Protein 3DDH (pdb70)

B-factor: mean 32.1, std 8.3, range [15.55, 79.0]

CATH classification: 3.40.50.1000 (+1 more: 1.10.150.240)

Foldseek 3Di:
DLPQAAEEAEAPDLFFFDQVVLVVVLLVVVQVLLVVLDHSVVLVVLLVVLLCCCVPLNDALVSSLVSLVSSCVSCVNVDDVVSNVVSNVSSVVSLPATGGFFPNQVQLVVVLVVVRHAYEYEYEYDPVSVVVNCVNSPNVVSHPYYDYGAQALVVVVVVCVVVVHALCRYEEYQDCVRQNVSSVVRNHAYEHAHRPPPPPDDDDDPRYHYDDGSNVVVVVND/DPQAAAEEEAPDLAFFDQVVLVVVLLVVLLVLVVVQDDSVVLVVLLVVLLCCCVPLADALVSSLVSLVSSCVSVVNPDDVVSNVVSNVSSVVSLPATGTDPPNQVQLVVVQVVVRHAYEYEYEYDPVSVVVNCVNSVNVVSHPYYDYGFQALVVVVVVCVVVVHALCNYEEYADCVRQNVRSVVRNHAYEHAHRVPDDDDPRYHYDPHDNVVVVVVD

Structure (mmCIF, N/CA/C/O backbone):
data_3DDH
#
_entry.id   3DDH
#
_cell.length_a   36.119
_cell.length_b   104.222
_cell.length_c   121.212
_cell.angle_alpha   90.000
_cell.angle_beta   90.000
_cell.angle_gamma   90.000
#
_symmetry.space_group_name_H-M   'P 21 21 21'
#
loop_
_entity.id
_entity.type
_entity.pdbx_description
1 polymer 'Putative haloacid dehalogenase-like family hydrolase'
2 non-polymer 'MAGNESIUM ION'
3 non-polymer 'CHLORIDE ION'
4 non-polymer GLYCEROL
5 water water
#
loop_
_atom_site.group_PDB
_atom_site.id
_atom_site.type_symbol
_atom_site.label_atom_id
_atom_site.label_alt_id
_atom_site.label_comp_id
_atom_site.label_asym_id
_atom_site.label_entity_id
_atom_site.label_seq_id
_atom_site.pdbx_PDB_ins_code
_atom_site.Cartn_x
_atom_site.Cartn_y
_atom_site.Cartn_z
_atom_site.occupancy
_atom_site.B_iso_or_equiv
_atom_site.auth_seq_id
_atom_site.auth_comp_id
_atom_site.auth_asym_id
_atom_site.auth_atom_id
_atom_site.pdbx_PDB_model_num
ATOM 1 N N . ALA A 1 3 ? 26.450 -22.128 15.559 1.00 73.94 0 ALA A N 1
ATOM 2 C CA . ALA A 1 3 ? 27.601 -21.408 16.175 1.00 74.14 0 ALA A CA 1
ATOM 3 C C . ALA A 1 3 ? 27.101 -20.363 17.172 1.00 74.05 0 ALA A C 1
ATOM 4 O O . ALA A 1 3 ? 27.442 -20.422 18.361 1.00 74.20 0 ALA A O 1
ATOM 14 N N . LYS A 1 5 ? 23.601 -19.688 16.987 1.00 69.20 2 LYS A N 1
ATOM 15 C CA . LYS A 1 5 ? 22.209 -20.129 17.113 1.00 67.07 2 LYS A CA 1
ATOM 16 C C . LYS A 1 5 ? 21.833 -20.878 18.401 1.00 65.90 2 LYS A C 1
ATOM 17 O O . LYS A 1 5 ? 20.645 -21.052 18.669 1.00 65.90 2 LYS A O 1
ATOM 23 N N . GLU A 1 6 ? 22.811 -21.298 19.205 1.00 63.93 3 GLU A N 1
ATOM 24 C CA . GLU A 1 6 ? 22.498 -21.927 20.502 1.00 62.87 3 GLU A CA 1
ATOM 25 C C . GLU A 1 6 ? 22.671 -21.020 21.728 1.00 59.97 3 GLU A C 1
ATOM 26 O O . GLU A 1 6 ? 22.096 -21.285 22.790 1.00 59.57 3 GLU A O 1
ATOM 32 N N . LEU A 1 7 ? 23.444 -19.946 21.572 1.00 56.96 4 LEU A N 1
ATOM 33 C CA . LEU A 1 7 ? 23.689 -18.989 22.656 1.00 54.33 4 LEU A CA 1
ATOM 34 C C . LEU A 1 7 ? 22.497 -18.056 22.872 1.00 51.35 4 LEU A C 1
ATOM 35 O O . LEU A 1 7 ? 22.135 -17.734 24.009 1.00 51.23 4 LEU A O 1
ATOM 40 N N . ILE A 1 8 ? 21.890 -17.632 21.769 1.00 47.61 5 ILE A N 1
ATOM 41 C CA . ILE A 1 8 ? 20.967 -16.509 21.776 1.00 44.50 5 ILE A CA 1
ATOM 42 C C . ILE A 1 8 ? 19.698 -16.820 22.588 1.00 42.57 5 ILE A C 1
ATOM 43 O O . ILE A 1 8 ? 19.030 -17.829 22.366 1.00 41.55 5 ILE A O 1
ATOM 48 N N . LYS A 1 9 ? 19.404 -15.951 23.555 1.00 39.97 6 LYS A N 1
ATOM 49 C CA . LYS A 1 9 ? 18.155 -15.987 24.311 1.00 37.92 6 LYS A CA 1
ATOM 50 C C . LYS A 1 9 ? 17.198 -14.868 23.911 1.00 35.45 6 LYS A C 1
ATOM 51 O O . LYS A 1 9 ? 15.983 -15.039 23.984 1.00 34.15 6 LYS A O 1
ATOM 57 N N . VAL A 1 10 ? 17.741 -13.713 23.520 1.00 32.33 7 VAL A N 1
ATOM 58 C CA . VAL A 1 10 ? 16.918 -12.575 23.157 1.00 29.73 7 VAL A CA 1
ATOM 59 C C . VAL A 1 10 ? 17.333 -12.053 21.788 1.00 29.43 7 VAL A C 1
ATOM 60 O O . VAL A 1 10 ? 18.543 -11.910 21.507 1.00 28.85 7 VAL A O 1
ATOM 64 N N . ILE A 1 11 ? 16.346 -11.828 20.920 1.00 28.38 8 ILE A N 1
ATOM 65 C CA . ILE A 1 11 ? 16.594 -11.134 19.625 1.00 28.01 8 ILE A CA 1
ATOM 66 C C . ILE A 1 11 ? 15.908 -9.799 19.727 1.00 28.04 8 ILE A C 1
ATOM 67 O O . ILE A 1 11 ? 14.670 -9.728 19.856 1.00 28.40 8 ILE A O 1
ATOM 72 N N . ALA A 1 12 ? 16.719 -8.738 19.757 1.00 26.71 9 ALA A N 1
ATOM 73 C CA . ALA A 1 12 ? 16.203 -7.383 19.770 1.00 26.70 9 ALA A CA 1
ATOM 74 C C . ALA A 1 12 ? 16.234 -6.824 18.356 1.00 26.45 9 ALA A C 1
ATOM 75 O O . ALA A 1 12 ? 17.135 -7.094 17.581 1.00 27.67 9 ALA A O 1
ATOM 77 N N . PHE A 1 13 ? 15.181 -6.108 18.009 1.00 25.93 10 PHE A N 1
ATOM 78 C CA . PHE A 1 13 ? 15.082 -5.436 16.748 1.00 25.41 10 PHE A CA 1
ATOM 79 C C . PHE A 1 13 ? 14.988 -3.940 16.980 1.00 25.83 10 PHE A C 1
ATOM 80 O O . PHE A 1 13 ? 14.130 -3.467 17.731 1.00 24.38 10 PHE A O 1
ATOM 88 N N . ASP A 1 14 ? 15.791 -3.207 16.227 1.00 25.19 11 ASP A N 1
ATOM 89 C CA . ASP A 1 14 ? 15.523 -1.806 15.962 1.00 24.54 11 ASP A CA 1
ATOM 90 C C . ASP A 1 14 ? 14.165 -1.723 15.281 1.00 24.22 11 ASP A C 1
ATOM 91 O O . ASP A 1 14 ? 13.754 -2.640 14.594 1.00 24.70 11 ASP A O 1
ATOM 96 N N . ALA A 1 15 ? 13.456 -0.631 15.434 1.00 24.99 12 ALA A N 1
ATOM 97 C CA . ALA A 1 15 ? 12.157 -0.533 14.776 1.00 25.00 12 ALA A CA 1
ATOM 98 C C . ALA A 1 15 ? 12.230 0.327 13.525 1.00 23.80 12 ALA A C 1
ATOM 99 O O . ALA A 1 15 ? 11.932 -0.117 12.438 1.00 22.91 12 ALA A O 1
ATOM 101 N N . ASP A 1 16 ? 12.564 1.588 13.701 1.00 24.80 13 ASP A N 1
ATOM 102 C CA . ASP A 1 16 ? 12.536 2.544 12.614 1.00 25.51 13 ASP A CA 1
ATOM 103 C C . ASP A 1 16 ? 13.566 2.213 11.529 1.00 24.15 13 ASP A C 1
ATOM 104 O O . ASP A 1 16 ? 14.741 2.203 11.775 1.00 24.14 13 ASP A O 1
ATOM 109 N N . ASP A 1 17 ? 13.075 1.996 10.309 1.00 23.94 14 ASP A N 1
ATOM 110 C CA . ASP A 1 17 ? 13.868 1.655 9.132 1.00 23.26 14 ASP A CA 1
ATOM 111 C C . ASP A 1 17 ? 14.442 0.229 9.210 1.00 22.55 14 ASP A C 1
ATOM 112 O O . ASP A 1 17 ? 15.315 -0.113 8.419 1.00 22.33 14 ASP A O 1
ATOM 117 N N . THR A 1 18 ? 13.890 -0.579 10.113 1.00 22.32 15 THR A N 1
ATOM 118 C CA . THR A 1 18 ? 14.188 -2.007 10.209 1.00 22.62 15 THR A CA 1
ATOM 119 C C . THR A 1 18 ? 12.898 -2.848 10.071 1.00 22.82 15 THR A C 1
ATOM 120 O O . THR A 1 18 ? 12.838 -3.776 9.271 1.00 23.05 15 THR A O 1
ATOM 124 N N . LEU A 1 19 ? 11.887 -2.532 10.869 1.00 22.86 16 LEU A N 1
ATOM 125 C CA . LEU A 1 19 ? 10.609 -3.192 10.807 1.00 22.66 16 LEU A CA 1
ATOM 126 C C . LEU A 1 19 ? 9.691 -2.464 9.812 1.00 23.22 16 LEU A C 1
ATOM 127 O O . LEU A 1 19 ? 8.897 -3.079 9.108 1.00 23.09 16 LEU A O 1
ATOM 132 N N . TRP A 1 20 ? 9.839 -1.156 9.733 1.00 23.63 17 TRP A N 1
ATOM 133 C CA . TRP A 1 20 ? 8.996 -0.318 8.875 1.00 24.77 17 TRP A CA 1
ATOM 134 C C . TRP A 1 20 ? 9.763 0.900 8.428 1.00 25.74 17 TRP A C 1
ATOM 135 O O . TRP A 1 20 ? 10.735 1.274 9.049 1.00 24.78 17 TRP A O 1
ATOM 146 N N . SER A 1 21 ? 9.304 1.499 7.337 1.00 26.56 1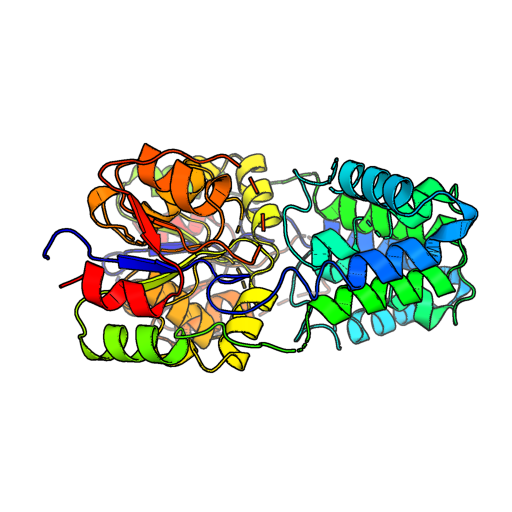8 SER A N 1
ATOM 147 C CA . SER A 1 21 ? 9.889 2.695 6.798 1.00 28.66 18 SER A CA 1
ATOM 148 C C . SER A 1 21 ? 9.583 3.902 7.714 1.00 29.18 18 SER A C 1
ATOM 149 O O . SER A 1 21 ? 8.443 4.098 8.155 1.00 30.87 18 SER A O 1
ATOM 152 N N . ASN A 1 22 ? 10.605 4.639 8.100 1.00 29.65 19 ASN A N 1
ATOM 153 C CA . ASN A 1 22 ? 10.436 5.822 8.939 1.00 30.48 19 ASN A CA 1
ATOM 154 C C . ASN A 1 22 ? 11.050 7.094 8.376 1.00 31.44 19 ASN A C 1
ATOM 155 O O . ASN A 1 22 ? 10.415 8.158 8.334 1.00 30.84 19 ASN A O 1
ATOM 160 N N A GLU A 1 23 ? 12.296 6.987 7.933 0.50 31.63 20 GLU A N 1
ATOM 161 N N B GLU A 1 23 ? 12.294 6.984 7.943 0.50 31.80 20 GLU A N 1
ATOM 162 C CA A GLU A 1 23 ? 13.033 8.158 7.493 0.50 32.62 20 GLU A CA 1
ATOM 163 C CA B GLU A 1 23 ? 13.041 8.138 7.489 0.50 33.01 20 GLU A CA 1
ATOM 164 C C A GLU A 1 23 ? 12.360 8.915 6.346 0.50 33.03 20 GLU A C 1
ATOM 165 C C B GLU A 1 23 ? 12.368 8.907 6.348 0.50 33.20 20 GLU A C 1
ATOM 166 O O A GLU A 1 23 ? 12.354 10.143 6.351 0.50 32.80 20 GLU A O 1
ATOM 167 O O B GLU A 1 23 ? 12.369 10.134 6.360 0.50 33.00 20 GLU A O 1
ATOM 178 N N . PRO A 1 24 ? 11.805 8.202 5.352 1.00 33.63 21 PRO A N 1
ATOM 179 C CA . PRO A 1 24 ? 11.126 8.942 4.277 1.00 33.80 21 PRO A CA 1
ATOM 180 C C . PRO A 1 24 ? 10.024 9.905 4.767 1.00 33.94 21 PRO A C 1
ATOM 181 O O . PRO A 1 24 ? 9.913 11.036 4.271 1.00 33.27 21 PRO A O 1
ATOM 185 N N . PHE A 1 25 ? 9.256 9.501 5.771 1.00 34.39 22 PHE A N 1
ATOM 186 C CA . PHE A 1 25 ? 8.184 10.336 6.244 1.00 34.97 22 PHE A CA 1
ATOM 187 C C . PHE A 1 25 ? 8.752 11.513 7.021 1.00 34.54 22 PHE A C 1
ATOM 188 O O . PHE A 1 25 ? 8.253 12.624 6.904 1.00 32.96 22 PHE A O 1
ATOM 196 N N . PHE A 1 26 ? 9.790 11.265 7.812 1.00 34.11 23 PHE A N 1
ATOM 197 C CA . PHE A 1 26 ? 10.467 12.333 8.540 1.00 34.70 23 PHE A CA 1
ATOM 198 C C . PHE A 1 26 ? 11.075 13.342 7.563 1.00 33.49 23 PHE A C 1
ATOM 199 O O . PHE A 1 26 ? 11.053 14.540 7.801 1.00 31.86 23 PHE A O 1
ATOM 207 N N . GLN A 1 27 ? 11.627 12.837 6.476 1.00 33.72 24 GLN A N 1
ATOM 208 C CA . GLN A 1 27 ? 12.195 13.678 5.437 1.00 34.72 24 GLN A CA 1
ATOM 209 C C . GLN A 1 27 ? 11.171 14.564 4.768 1.00 33.62 24 GLN A C 1
ATOM 210 O O . GLN A 1 27 ? 11.446 15.718 4.513 1.00 33.99 24 GLN A O 1
ATOM 216 N N . GLU A 1 28 ? 10.003 14.014 4.466 1.00 32.81 25 GLU A N 1
ATOM 217 C CA . GLU A 1 28 ? 8.933 14.791 3.840 1.00 32.50 25 GLU A CA 1
ATOM 218 C C . GLU A 1 28 ? 8.336 15.889 4.774 1.00 31.68 25 GLU A C 1
ATOM 219 O O . GLU A 1 28 ? 7.996 16.995 4.317 1.00 29.83 25 GLU A O 1
ATOM 225 N N . VAL A 1 29 ? 8.219 15.582 6.062 1.00 30.61 26 VAL A N 1
ATOM 226 C CA . VAL A 1 29 ? 7.833 16.580 7.063 1.00 30.69 26 VAL A CA 1
ATOM 227 C C . VAL A 1 29 ? 8.876 17.710 7.093 1.00 31.14 26 VAL A C 1
ATOM 228 O O . VAL A 1 29 ? 8.525 18.882 7.104 1.00 30.50 26 VAL A O 1
ATOM 232 N N . GLU A 1 30 ? 10.163 17.367 7.086 1.00 32.00 27 GLU A N 1
ATOM 233 C CA . GLU A 1 30 ? 11.187 18.385 7.099 1.00 32.63 27 GLU A CA 1
ATOM 234 C C . GLU A 1 30 ? 11.190 19.255 5.830 1.00 32.42 27 GLU A C 1
ATOM 235 O O . GLU A 1 30 ? 11.461 20.454 5.898 1.00 32.05 27 GLU A O 1
ATOM 241 N N . LYS A 1 31 ? 10.915 18.646 4.681 1.00 32.44 28 LYS A N 1
ATOM 242 C CA . LYS A 1 31 ? 10.784 19.388 3.429 1.00 31.90 28 LYS A CA 1
ATOM 243 C C . LYS A 1 31 ? 9.632 20.383 3.498 1.00 31.19 28 LYS A C 1
ATOM 244 O O . LYS A 1 31 ? 9.766 21.541 3.049 1.00 31.05 28 LYS A O 1
ATOM 250 N N . GLN A 1 32 ? 8.496 19.937 4.018 1.00 29.78 29 GLN A N 1
ATOM 251 C CA . GLN A 1 32 ? 7.367 20.818 4.164 1.00 29.87 29 GLN A CA 1
ATOM 252 C C . GLN A 1 32 ? 7.695 21.956 5.144 1.00 29.51 29 GLN A C 1
ATOM 253 O O . GLN A 1 32 ? 7.246 23.080 4.946 1.00 28.32 29 GLN A O 1
ATOM 259 N N . TYR A 1 33 ? 8.477 21.649 6.182 1.00 28.82 30 TYR A N 1
ATOM 260 C CA . TYR A 1 33 ? 8.976 22.646 7.137 1.00 28.75 30 TYR A CA 1
ATOM 261 C C . TYR A 1 33 ? 9.819 23.727 6.447 1.00 29.51 30 TYR A C 1
ATOM 262 O O . TYR A 1 33 ? 9.571 24.943 6.626 1.00 28.57 30 TYR A O 1
ATOM 271 N N . THR A 1 34 ? 10.774 23.299 5.625 1.00 29.68 31 THR A N 1
ATOM 272 C CA . THR A 1 34 ? 11.624 24.260 4.925 1.00 30.90 31 THR A CA 1
ATOM 273 C C . THR A 1 34 ? 10.777 25.122 3.986 1.00 31.36 31 THR A C 1
ATOM 274 O O . THR A 1 34 ? 10.968 26.339 3.915 1.00 32.17 31 THR A O 1
ATOM 278 N N . ASP A 1 35 ? 9.813 24.500 3.307 1.00 31.61 32 ASP A N 1
ATOM 279 C CA . ASP A 1 35 ? 8.862 25.238 2.481 1.00 32.02 32 ASP A CA 1
ATOM 280 C C . ASP A 1 35 ? 8.109 26.291 3.278 1.00 31.74 32 ASP A C 1
ATOM 281 O O . ASP A 1 35 ? 7.790 27.333 2.749 1.00 32.11 32 ASP A O 1
ATOM 286 N N . LEU A 1 36 ? 7.799 26.010 4.539 1.00 32.38 33 LEU A N 1
ATOM 287 C CA . LEU A 1 36 ? 7.098 26.998 5.376 1.00 32.12 33 LEU A CA 1
ATOM 288 C C . LEU A 1 36 ? 8.009 28.154 5.775 1.00 31.78 33 LEU A C 1
ATOM 289 O O . LEU A 1 36 ? 7.552 29.290 5.955 1.00 31.57 33 LEU A O 1
ATOM 294 N N . LEU A 1 37 ? 9.293 27.872 5.928 1.00 31.31 34 LEU A N 1
ATOM 295 C CA . LEU A 1 37 ? 10.220 28.883 6.403 1.00 31.56 34 LEU A CA 1
ATOM 296 C C . LEU A 1 37 ? 11.075 29.462 5.275 1.00 31.60 34 LEU A C 1
ATOM 297 O O . LEU A 1 37 ? 12.102 30.106 5.530 1.00 31.37 34 LEU A O 1
ATOM 302 N N . LYS A 1 38 ? 10.626 29.266 4.032 1.00 32.29 35 LYS A N 1
ATOM 303 C CA . LYS A 1 38 ? 11.334 29.774 2.838 1.00 32.35 35 LYS A CA 1
ATOM 304 C C . LYS A 1 38 ? 11.661 31.268 2.894 1.00 32.20 35 LYS A C 1
ATOM 305 O O . LYS A 1 38 ? 12.722 31.677 2.428 1.00 32.83 35 LYS A O 1
ATOM 311 N N . PRO A 1 39 ? 10.763 32.094 3.451 1.00 31.65 36 PRO A N 1
ATOM 312 C CA . PRO A 1 39 ? 11.143 33.505 3.589 1.00 31.69 36 PRO A CA 1
ATOM 313 C C . PRO A 1 39 ? 12.390 33.777 4.438 1.00 31.64 36 PRO A C 1
ATOM 314 O O . PRO A 1 39 ? 13.024 34.805 4.252 1.00 31.21 36 PRO A O 1
ATOM 318 N N . TYR A 1 40 ? 12.750 32.881 5.355 1.00 31.78 37 TYR A N 1
ATOM 319 C CA . TYR A 1 40 ? 13.862 33.151 6.276 1.00 31.83 37 TYR A CA 1
ATOM 320 C C . TYR A 1 40 ? 15.181 32.457 5.899 1.00 31.97 37 TYR A C 1
ATOM 321 O O . TYR A 1 40 ? 16.198 32.673 6.555 1.00 32.59 37 TYR A O 1
ATOM 330 N N . GLY A 1 41 ? 15.185 31.667 4.828 1.00 31.30 38 GLY A N 1
ATOM 331 C CA . GLY A 1 41 ? 16.409 31.013 4.378 1.00 31.26 38 GLY A CA 1
ATOM 332 C C . GLY A 1 41 ? 16.165 29.896 3.388 1.00 30.96 38 GLY A C 1
ATOM 333 O O . GLY A 1 41 ? 15.023 29.509 3.136 1.00 30.84 38 GLY A O 1
ATOM 334 N N . THR A 1 42 ? 17.249 29.389 2.807 1.00 31.29 39 THR A N 1
ATOM 335 C CA . THR A 1 42 ? 17.175 28.287 1.862 1.00 31.22 39 THR A CA 1
ATOM 336 C C . THR A 1 42 ? 16.886 27.024 2.641 1.00 31.59 39 THR A C 1
ATOM 337 O O . THR A 1 42 ? 17.086 26.990 3.853 1.00 31.70 39 THR A O 1
ATOM 341 N N . SER A 1 43 ? 16.403 25.990 1.962 1.00 31.67 40 SER A N 1
ATOM 342 C CA . SER A 1 43 ? 16.127 24.730 2.632 1.00 31.87 40 SER A CA 1
ATOM 343 C C . SER A 1 43 ? 17.383 24.242 3.336 1.00 31.50 40 SER A C 1
ATOM 344 O O . SER A 1 43 ? 17.327 23.793 4.477 1.00 31.06 40 SER A O 1
ATOM 347 N N . LYS A 1 44 ? 18.526 24.374 2.668 1.00 31.25 41 LYS A N 1
ATOM 348 C CA . LYS A 1 44 ? 19.809 24.034 3.271 1.00 31.28 41 LYS A CA 1
ATOM 349 C C . LYS A 1 44 ? 20.032 24.830 4.572 1.00 30.31 41 LYS A C 1
ATOM 350 O O . LYS A 1 44 ? 20.424 24.267 5.599 1.00 29.40 41 LYS A O 1
ATOM 356 N N . GLU A 1 45 ? 19.743 26.125 4.531 1.00 29.52 42 GLU A N 1
ATOM 357 C CA . GLU A 1 45 ? 19.874 26.969 5.712 1.00 29.75 42 GLU A CA 1
ATOM 358 C C . GLU A 1 45 ? 18.860 26.662 6.818 1.00 29.65 42 GLU A C 1
ATOM 359 O O . GLU A 1 45 ? 19.191 26.661 7.999 1.00 29.27 42 GLU A O 1
ATOM 365 N N . ILE A 1 46 ? 17.623 26.395 6.439 1.00 29.89 43 ILE A N 1
ATOM 366 C CA . ILE A 1 46 ? 16.595 26.102 7.433 1.00 29.52 43 ILE A CA 1
ATOM 367 C C . ILE A 1 46 ? 16.962 24.790 8.142 1.00 29.77 43 ILE A C 1
ATOM 368 O O . ILE A 1 46 ? 16.999 24.740 9.370 1.00 29.53 43 ILE A O 1
ATOM 373 N N . SER A 1 47 ? 17.255 23.752 7.358 1.00 30.16 44 SER A N 1
ATOM 374 C CA . SER A 1 47 ? 17.731 22.455 7.857 1.00 30.13 44 SER A CA 1
ATOM 375 C C . SER A 1 47 ? 18.955 22.527 8.790 1.00 30.14 44 SER A C 1
ATOM 376 O O . SER A 1 47 ? 19.005 21.834 9.784 1.00 29.60 44 SER A O 1
ATOM 379 N N . ALA A 1 48 ? 19.938 23.366 8.468 1.00 30.32 45 ALA A N 1
ATOM 380 C CA . ALA A 1 48 ? 21.100 23.552 9.344 1.00 30.20 45 ALA A CA 1
ATOM 381 C C . ALA A 1 48 ? 20.729 24.189 10.690 1.00 30.68 45 ALA A C 1
ATOM 382 O O . ALA A 1 48 ? 21.237 23.785 11.739 1.00 30.77 45 ALA A O 1
ATOM 384 N N . ALA A 1 49 ? 19.869 25.208 10.674 1.00 30.96 46 ALA A N 1
ATOM 385 C CA . ALA A 1 49 ? 19.420 25.833 11.920 1.00 30.87 46 ALA A CA 1
ATOM 386 C C . ALA A 1 49 ? 18.626 24.832 12.789 1.00 30.78 46 ALA A C 1
ATOM 387 O O . ALA A 1 49 ? 18.744 24.826 14.006 1.00 30.94 46 ALA A O 1
ATOM 389 N N . LEU A 1 50 ? 17.801 24.023 12.141 1.00 30.75 47 LEU A N 1
ATOM 390 C CA . LEU A 1 50 ? 17.000 23.012 12.820 1.00 31.14 47 LEU A CA 1
ATOM 391 C C . LEU A 1 50 ? 17.899 21.978 13.475 1.00 32.02 47 LEU A C 1
ATOM 392 O O . LEU A 1 50 ? 17.712 21.643 14.651 1.00 31.50 47 LEU A O 1
ATOM 397 N N . PHE A 1 51 ? 18.886 21.484 12.715 1.00 33.34 48 PHE A N 1
ATOM 398 C CA . PHE A 1 51 ? 19.815 20.497 13.249 1.00 34.15 48 PHE A CA 1
ATOM 399 C C . PHE A 1 51 ? 20.551 21.079 14.441 1.00 33.64 48 PHE A C 1
ATOM 400 O O . PHE A 1 51 ? 20.733 20.402 15.434 1.00 33.13 48 PHE A O 1
ATOM 408 N N . GLN A 1 52 ? 20.966 22.337 14.368 1.00 34.20 49 GLN A N 1
ATOM 409 C CA . GLN A 1 52 ? 21.683 22.943 15.492 1.00 34.41 49 GLN A CA 1
ATOM 410 C C . GLN A 1 52 ? 20.816 23.024 16.763 1.00 33.64 49 GLN A C 1
ATOM 411 O O . GLN A 1 52 ? 21.314 22.846 17.888 1.00 32.29 49 GLN A O 1
ATOM 417 N N . THR A 1 53 ? 19.532 23.315 16.570 1.00 33.09 50 THR A N 1
ATOM 418 C CA . THR A 1 53 ? 18.568 23.375 17.681 1.00 33.08 50 THR A CA 1
ATOM 419 C C . THR A 1 53 ? 18.416 21.986 18.303 1.00 33.50 50 THR A C 1
ATOM 420 O O . THR A 1 53 ? 18.474 21.844 19.521 1.00 33.69 50 THR A O 1
ATOM 424 N N . GLU A 1 54 ? 18.233 20.973 17.460 1.00 34.56 51 GLU A N 1
ATOM 425 C CA . GLU A 1 54 ? 18.069 19.586 17.921 1.00 35.39 51 GLU A CA 1
ATOM 426 C C . GLU A 1 54 ? 19.260 19.173 18.779 1.00 35.62 51 GLU A C 1
ATOM 427 O O . GLU A 1 54 ? 19.099 18.548 19.824 1.00 34.64 51 GLU A O 1
ATOM 441 N N . ASN A 1 56 ? 21.474 21.234 20.339 1.00 36.83 53 ASN A N 1
ATOM 442 C CA . ASN A 1 56 ? 21.525 22.032 21.557 1.00 37.00 53 ASN A CA 1
ATOM 443 C C . ASN A 1 56 ? 20.443 21.590 22.584 1.00 36.33 53 ASN A C 1
ATOM 444 O O . ASN A 1 56 ? 20.565 21.881 23.756 1.00 35.68 53 ASN A O 1
ATOM 449 N N . ASN A 1 57 ? 19.392 20.908 22.130 1.00 36.41 54 ASN A N 1
ATOM 450 C CA . ASN A 1 57 ? 18.277 20.478 22.993 1.00 36.52 54 ASN A CA 1
ATOM 451 C C . ASN A 1 57 ? 18.359 19.000 23.409 1.00 36.48 54 ASN A C 1
ATOM 452 O O . ASN A 1 57 ? 17.433 18.475 24.031 1.00 35.69 54 ASN A O 1
ATOM 457 N N . LEU A 1 58 ? 19.449 18.335 23.028 1.00 36.90 55 LEU A N 1
ATOM 458 C CA . LEU A 1 58 ? 19.552 16.881 23.097 1.00 37.11 55 LEU A CA 1
ATOM 459 C C . LEU A 1 58 ? 19.618 16.391 24.549 1.00 36.72 55 LEU A C 1
ATOM 460 O O . LEU A 1 58 ? 19.015 15.369 24.880 1.00 36.79 55 LEU A O 1
ATOM 465 N N . GLN A 1 59 ? 20.327 17.124 25.403 1.00 36.12 56 GLN A N 1
ATOM 466 C CA . GLN A 1 59 ? 20.456 16.731 26.805 1.00 36.65 56 GLN A CA 1
ATOM 467 C C . GLN A 1 59 ? 19.201 16.941 27.637 1.00 35.15 56 GLN A C 1
ATOM 468 O O . GLN A 1 59 ? 19.081 16.327 28.677 1.00 34.58 56 GLN A O 1
ATOM 474 N N . ILE A 1 60 ? 18.257 17.763 27.182 1.00 34.64 57 ILE A N 1
ATOM 475 C CA . ILE A 1 60 ? 16.971 17.867 27.880 1.00 34.96 57 ILE A CA 1
ATOM 476 C C . ILE A 1 60 ? 15.774 17.352 27.114 1.00 33.76 57 ILE A C 1
ATOM 477 O O . ILE A 1 60 ? 14.833 16.944 27.743 1.00 34.40 57 ILE A O 1
ATOM 482 N N . LEU A 1 61 ? 15.778 17.421 25.782 1.00 32.84 58 LEU A N 1
ATOM 483 C CA . LEU A 1 61 ? 14.646 16.960 24.970 1.00 33.33 58 LEU A CA 1
ATOM 484 C C . LEU A 1 61 ? 14.885 15.562 24.400 1.00 32.63 58 LEU A C 1
ATOM 485 O O . LEU A 1 61 ? 13.929 14.836 24.142 1.00 33.17 58 LEU A O 1
ATOM 490 N N . GLY A 1 62 ? 16.149 15.217 24.175 1.00 32.45 59 GLY A N 1
ATOM 491 C CA . GLY A 1 62 ? 16.516 13.922 23.620 1.00 33.32 59 GLY A CA 1
ATOM 492 C C . GLY A 1 62 ? 16.011 13.683 22.197 1.00 33.84 59 GLY A C 1
ATOM 493 O O . GLY A 1 62 ? 16.014 14.600 21.363 1.00 33.16 59 GLY A O 1
ATOM 494 N N . TYR A 1 63 ? 15.565 12.455 21.941 1.00 33.44 60 TYR A N 1
ATOM 495 C CA . TYR A 1 63 ? 15.170 12.012 20.603 1.00 33.79 60 TYR A CA 1
ATOM 496 C C . TYR A 1 63 ? 13.679 11.803 20.472 1.00 33.32 60 TYR A C 1
ATOM 497 O O . TYR A 1 63 ? 12.982 11.635 21.470 1.00 34.72 60 TYR A O 1
ATOM 506 N N . GLY A 1 64 ? 13.180 11.840 19.240 1.00 32.41 61 GLY A N 1
ATOM 507 C CA . GLY A 1 64 ? 11.786 11.511 18.946 1.00 32.08 61 GLY A CA 1
ATOM 508 C C . GLY A 1 64 ? 10.939 12.655 18.410 1.00 32.03 61 GLY A C 1
ATOM 509 O O . GLY A 1 64 ? 11.414 13.805 18.285 1.00 31.47 61 GLY A O 1
ATOM 510 N N . ALA A 1 65 ? 9.678 12.329 18.106 1.00 31.18 62 ALA A N 1
ATOM 511 C CA . ALA A 1 65 ? 8.769 13.249 17.422 1.00 31.33 62 ALA A CA 1
ATOM 512 C C . ALA A 1 65 ? 8.365 14.455 18.275 1.00 31.02 62 ALA A C 1
ATOM 513 O O . ALA A 1 65 ? 8.183 15.548 17.713 1.00 31.31 62 ALA A O 1
ATOM 515 N N . LYS A 1 66 ? 8.256 14.298 19.602 1.00 30.37 63 LYS A N 1
ATOM 516 C CA . LYS A 1 66 ? 7.911 15.453 20.476 1.00 30.69 63 LYS A CA 1
ATOM 517 C C . LYS A 1 66 ? 9.059 16.457 20.542 1.00 29.82 63 LYS A C 1
ATOM 518 O O . LYS A 1 66 ? 8.856 17.666 20.340 1.00 29.12 63 LYS A O 1
ATOM 524 N N . ALA A 1 67 ? 10.276 15.930 20.676 1.00 29.38 64 ALA A N 1
ATOM 525 C CA . ALA A 1 67 ? 11.484 16.735 20.700 1.00 28.46 64 ALA A CA 1
ATOM 526 C C . ALA A 1 67 ? 11.569 17.514 19.393 1.00 28.50 64 ALA A C 1
ATOM 527 O O . ALA A 1 67 ? 11.745 18.730 19.401 1.00 28.27 64 ALA A O 1
ATOM 529 N N . PHE A 1 68 ? 11.419 16.810 18.274 1.00 28.66 65 PHE A N 1
ATOM 530 C CA . PHE A 1 68 ? 11.495 17.403 16.935 1.00 29.27 65 PHE A CA 1
ATOM 531 C C . PHE A 1 68 ? 10.503 18.557 16.737 1.00 28.99 65 PHE A C 1
ATOM 532 O O . PHE A 1 68 ? 10.872 19.614 16.235 1.00 29.29 65 PHE A O 1
ATOM 540 N N . THR A 1 69 ? 9.250 18.332 17.135 1.00 28.81 66 THR A N 1
ATOM 541 C CA . THR A 1 69 ? 8.222 19.357 17.110 1.00 28.30 66 THR A CA 1
ATOM 542 C C . THR A 1 69 ? 8.644 20.603 17.859 1.00 27.51 66 THR A C 1
ATOM 543 O O . THR A 1 69 ? 8.610 21.699 17.329 1.00 27.35 66 THR A O 1
ATOM 547 N N . ILE A 1 70 ? 9.100 20.415 19.082 1.00 26.78 67 ILE A N 1
ATOM 548 C CA . ILE A 1 70 ? 9.533 21.518 19.901 1.00 26.72 67 ILE A CA 1
ATOM 549 C C . ILE A 1 70 ? 10.729 22.261 19.271 1.00 26.68 67 ILE A C 1
ATOM 550 O O . ILE A 1 70 ? 10.795 23.496 19.282 1.00 25.50 67 ILE A O 1
ATOM 555 N N . SER A 1 71 ? 11.657 21.516 18.681 1.00 27.44 68 SER A N 1
ATOM 556 C CA . SER A 1 71 ? 12.793 22.139 18.006 1.00 27.24 68 SER A CA 1
ATOM 557 C C . SER A 1 71 ? 12.398 22.869 16.693 1.00 27.18 68 SER A C 1
ATOM 558 O O . SER A 1 71 ? 12.946 23.931 16.362 1.00 25.87 68 SER A O 1
ATOM 569 N N . VAL A 1 73 ? 9.507 24.315 16.286 1.00 26.50 70 VAL A N 1
ATOM 570 C CA . VAL A 1 73 ? 8.911 25.552 16.773 1.00 26.41 70 VAL A CA 1
ATOM 571 C C . VAL A 1 73 ? 9.990 26.558 17.202 1.00 27.05 70 VAL A C 1
ATOM 572 O O . VAL A 1 73 ? 10.009 27.723 16.754 1.00 26.02 70 VAL A O 1
ATOM 576 N N . GLU A 1 74 ? 10.912 26.110 18.032 1.00 27.78 71 GLU A N 1
ATOM 577 C CA . GLU A 1 74 ? 11.966 26.999 18.518 1.00 28.30 71 GLU A CA 1
ATOM 578 C C . GLU A 1 74 ? 12.839 27.577 17.382 1.00 27.09 71 GLU A C 1
ATOM 579 O O . GLU A 1 74 ? 13.195 28.769 17.403 1.00 26.75 71 GLU A O 1
ATOM 585 N N . THR A 1 75 ? 13.154 26.762 16.382 1.00 25.62 72 THR A N 1
ATOM 586 C CA . THR A 1 75 ? 13.968 27.214 15.276 1.00 25.09 72 THR A CA 1
ATOM 587 C C . THR A 1 75 ? 13.222 28.247 14.413 1.00 24.89 72 THR A C 1
ATOM 588 O O . THR A 1 75 ? 13.824 29.187 13.946 1.00 24.08 72 THR A O 1
ATOM 592 N N . ALA A 1 76 ? 11.920 28.032 14.202 1.00 25.51 73 ALA A N 1
ATOM 593 C CA . ALA A 1 76 ? 11.055 28.961 13.468 1.00 25.95 73 ALA A CA 1
ATOM 594 C C . ALA A 1 76 ? 11.028 30.327 14.146 1.00 26.86 73 ALA A C 1
ATOM 595 O O . ALA A 1 76 ? 11.158 31.364 13.475 1.00 27.11 73 ALA A O 1
ATOM 597 N N . LEU A 1 77 ? 10.868 30.319 15.464 1.00 27.48 74 LEU A N 1
ATOM 598 C CA . LEU A 1 77 ? 10.878 31.544 16.256 1.00 28.60 74 LEU A CA 1
ATOM 599 C C . LEU A 1 77 ? 12.224 32.241 16.189 1.00 29.98 74 LEU A C 1
ATOM 600 O O . LEU A 1 77 ? 12.278 33.458 15.942 1.00 29.61 74 LEU A O 1
ATOM 605 N N . GLN A 1 78 ? 13.308 31.483 16.382 1.00 31.53 75 GLN A N 1
ATOM 606 C CA . GLN A 1 78 ? 14.647 32.088 16.376 1.00 32.40 75 GLN A CA 1
ATOM 607 C C . GLN A 1 78 ? 15.016 32.646 14.994 1.00 32.57 75 GLN A C 1
ATOM 608 O O . GLN A 1 78 ? 15.417 33.795 14.886 1.00 33.19 75 GLN A O 1
ATOM 614 N N . ILE A 1 79 ? 14.874 31.841 13.950 1.00 32.68 76 ILE A N 1
ATOM 615 C CA . ILE A 1 79 ? 15.338 32.244 12.619 1.00 33.22 76 ILE A CA 1
ATOM 616 C C . ILE A 1 79 ? 14.481 33.360 12.004 1.00 33.26 76 ILE A C 1
ATOM 617 O O . ILE A 1 79 ? 14.926 34.039 11.084 1.00 33.66 76 ILE A O 1
ATOM 622 N N . SER A 1 80 ? 13.274 33.571 12.531 1.00 32.94 77 SER A N 1
ATOM 623 C CA . SER A 1 80 ? 12.395 34.625 12.037 1.00 32.69 77 SER A CA 1
ATOM 624 C C . SER A 1 80 ? 12.565 35.876 12.883 1.00 33.33 77 SER A C 1
ATOM 625 O O . SER A 1 80 ? 11.861 36.870 12.675 1.00 32.85 77 SER A O 1
ATOM 628 N N . ASN A 1 81 ? 13.492 35.807 13.841 1.00 33.48 78 ASN A N 1
ATOM 629 C CA . ASN A 1 81 ? 13.664 36.824 14.858 1.00 33.66 78 ASN A CA 1
ATOM 630 C C . ASN A 1 81 ? 12.338 37.228 15.492 1.00 33.45 78 ASN A C 1
ATOM 631 O O . ASN A 1 81 ? 12.124 38.400 15.814 1.00 33.49 78 ASN A O 1
ATOM 636 N N . GLY A 1 82 ? 11.453 36.256 15.699 1.00 32.92 79 GLY A N 1
ATOM 637 C CA . GLY A 1 82 ? 10.143 36.528 16.284 1.00 32.49 79 GLY A CA 1
ATOM 638 C C . GLY A 1 82 ? 9.111 37.086 15.319 1.00 32.27 79 GLY A C 1
ATOM 639 O O . GLY A 1 82 ? 7.994 37.366 15.720 1.00 32.50 79 GLY A O 1
ATOM 640 N N . LYS A 1 83 ? 9.476 37.238 14.046 1.00 32.56 80 LYS A N 1
ATOM 641 C CA . LYS A 1 83 ? 8.588 37.834 13.043 1.00 32.14 80 LYS A CA 1
ATOM 642 C C . LYS A 1 83 ? 7.465 36.904 12.623 1.00 31.70 80 LYS A C 1
ATOM 643 O O . LYS A 1 83 ? 6.414 37.371 12.190 1.00 32.29 80 LYS A O 1
ATOM 645 N N . ILE A 1 84 ? 7.666 35.597 12.766 1.00 30.17 81 ILE A N 1
ATOM 646 C CA . ILE A 1 84 ? 6.748 34.623 12.179 1.00 29.10 81 ILE A CA 1
ATOM 647 C C . ILE A 1 84 ? 5.335 34.697 12.763 1.00 28.41 81 ILE A C 1
ATOM 648 O O . ILE A 1 84 ? 5.153 34.985 13.958 1.00 27.98 81 ILE A O 1
ATOM 653 N N . ALA A 1 85 ? 4.348 34.457 11.892 1.00 26.98 82 ALA A N 1
ATOM 654 C CA . ALA A 1 85 ? 2.939 34.494 12.269 1.00 26.25 82 ALA A CA 1
ATOM 655 C C . ALA A 1 85 ? 2.553 33.214 13.001 1.00 25.40 82 ALA A C 1
ATOM 656 O O . ALA A 1 85 ? 3.171 32.167 12.809 1.00 23.86 82 ALA A O 1
ATOM 658 N N . ALA A 1 86 ? 1.550 33.331 13.868 1.00 25.17 83 ALA A N 1
ATOM 659 C CA . ALA A 1 86 ? 1.055 32.200 14.648 1.00 25.26 83 ALA A CA 1
ATOM 660 C C . ALA A 1 86 ? 0.464 31.121 13.762 1.00 25.21 83 ALA A C 1
ATOM 661 O O . ALA A 1 86 ? 0.647 29.948 14.046 1.00 25.11 83 ALA A O 1
ATOM 663 N N . ASP A 1 87 ? -0.251 31.519 12.709 1.00 25.39 84 ASP A N 1
ATOM 664 C CA . ASP A 1 87 ? -0.792 30.597 11.706 1.00 26.63 84 ASP A CA 1
ATOM 665 C C . ASP A 1 87 ? 0.308 29.603 11.238 1.00 26.26 84 ASP A C 1
ATOM 666 O O . ASP A 1 87 ? 0.031 28.413 11.028 1.00 25.69 84 ASP A O 1
ATOM 671 N N . ILE A 1 88 ? 1.547 30.081 11.089 1.00 25.96 85 ILE A N 1
ATOM 672 C CA . ILE A 1 88 ? 2.636 29.234 10.582 1.00 25.95 85 ILE A CA 1
ATOM 673 C C . ILE A 1 88 ? 3.103 28.286 11.681 1.00 25.83 85 ILE A C 1
ATOM 674 O O . ILE A 1 88 ? 3.303 27.102 11.456 1.00 25.25 85 ILE A O 1
ATOM 679 N N . ILE A 1 89 ? 3.258 28.809 12.886 1.00 26.03 86 ILE A N 1
ATOM 680 C CA . ILE A 1 89 ? 3.544 27.941 14.043 1.00 25.72 86 ILE A CA 1
ATOM 681 C C . ILE A 1 89 ? 2.491 26.853 14.152 1.00 25.43 86 ILE A C 1
ATOM 682 O O . ILE A 1 89 ? 2.829 25.708 14.396 1.00 24.55 86 ILE A O 1
ATOM 687 N N . ARG A 1 90 ? 1.211 27.186 13.988 1.00 25.60 87 ARG A N 1
ATOM 688 C CA . ARG A 1 90 ? 0.173 26.138 14.020 1.00 26.35 87 ARG A CA 1
ATOM 689 C C . ARG A 1 90 ? 0.440 25.042 12.960 1.00 26.33 87 ARG A C 1
ATOM 690 O O . ARG A 1 90 ? 0.340 23.842 13.253 1.00 25.32 87 ARG A O 1
ATOM 698 N N . GLN A 1 91 ? 0.771 25.463 11.733 1.00 26.54 88 GLN A N 1
ATOM 699 C CA . GLN A 1 91 ? 1.134 24.507 10.665 1.00 26.65 88 GLN A CA 1
ATOM 700 C C . GLN A 1 91 ? 2.327 23.637 11.068 1.00 26.42 88 GLN A C 1
ATOM 701 O O . GLN A 1 91 ? 2.302 22.429 10.842 1.00 25.51 88 GLN A O 1
ATOM 707 N N . ILE A 1 92 ? 3.329 24.248 11.705 1.00 26.35 89 ILE A N 1
ATOM 708 C CA . ILE A 1 92 ? 4.493 23.506 12.190 1.00 26.88 89 ILE A CA 1
ATOM 709 C C . ILE A 1 92 ? 4.133 22.469 13.257 1.00 26.85 89 ILE A C 1
ATOM 710 O O . ILE A 1 92 ? 4.620 21.335 13.232 1.00 26.63 89 ILE A O 1
ATOM 715 N N . VAL A 1 93 ? 3.285 22.849 14.211 1.00 27.03 90 VAL A N 1
ATOM 716 C CA . VAL A 1 93 ? 2.861 21.907 15.240 1.00 27.16 90 VAL A CA 1
ATOM 717 C C . VAL A 1 93 ? 2.118 20.722 14.599 1.00 27.62 90 VAL A C 1
ATOM 718 O O . VAL A 1 93 ? 2.339 19.585 14.974 1.00 27.49 90 VAL A O 1
ATOM 722 N N . ASP A 1 94 ? 1.256 20.997 13.625 1.00 28.83 91 ASP A N 1
ATOM 723 C CA . ASP A 1 94 ? 0.492 19.941 12.960 1.00 30.89 91 ASP A CA 1
ATOM 724 C C . ASP A 1 94 ? 1.429 18.989 12.191 1.00 30.74 91 ASP A C 1
ATOM 725 O O . ASP A 1 94 ? 1.196 17.778 12.160 1.00 30.41 91 ASP A O 1
ATOM 730 N N . LEU A 1 95 ? 2.482 19.542 11.587 1.00 31.43 92 LEU A N 1
ATOM 731 C CA . LEU A 1 95 ? 3.520 18.732 10.953 1.00 31.77 92 LEU A CA 1
ATOM 732 C C . LEU A 1 95 ? 4.154 17.778 11.940 1.00 31.43 92 LEU A C 1
ATOM 733 O O . LEU A 1 95 ? 4.259 16.592 11.667 1.00 31.55 92 LEU A O 1
ATOM 738 N N . GLY A 1 96 ? 4.596 18.290 13.080 1.00 31.69 93 GLY A N 1
ATOM 739 C CA . GLY A 1 96 ? 5.167 17.434 14.113 1.00 31.54 93 GLY A CA 1
ATOM 740 C C . GLY A 1 96 ? 4.191 16.361 14.585 1.00 31.84 93 GLY A C 1
ATOM 741 O O . GLY A 1 96 ? 4.536 15.175 14.725 1.00 32.46 93 GLY A O 1
ATOM 742 N N . LYS A 1 97 ? 2.955 16.752 14.811 1.00 31.34 94 LYS A N 1
ATOM 743 C CA . LYS A 1 97 ? 1.965 15.774 15.203 1.00 32.19 94 LYS A CA 1
ATOM 744 C C . LYS A 1 97 ? 1.670 14.732 14.128 1.00 31.84 94 LYS A C 1
ATOM 745 O O . LYS A 1 97 ? 1.227 13.617 14.468 1.00 31.43 94 LYS A O 1
ATOM 751 N N . SER A 1 98 ? 1.892 15.084 12.851 1.00 31.02 95 SER A N 1
ATOM 752 C CA . SER A 1 98 ? 1.670 14.129 11.756 1.00 30.96 95 SER A CA 1
ATOM 753 C C . SER A 1 98 ? 2.644 12.959 11.852 1.00 30.67 95 SER A C 1
ATOM 754 O O . SER A 1 98 ? 2.322 11.849 11.436 1.00 31.54 95 SER A O 1
ATOM 757 N N . LEU A 1 99 ? 3.816 13.201 12.400 1.00 29.86 96 LEU A N 1
ATOM 758 C CA . LEU A 1 99 ? 4.765 12.123 12.660 1.00 30.71 96 LEU A CA 1
ATOM 759 C C . LEU A 1 99 ? 4.206 11.064 13.602 1.00 31.13 96 LEU A C 1
ATOM 760 O O . LEU A 1 99 ? 4.504 9.889 13.450 1.00 32.72 96 LEU A O 1
ATOM 765 N N . LEU A 1 100 ? 3.358 11.475 14.541 1.00 31.77 97 LEU A N 1
ATOM 766 C CA . LEU A 1 100 ? 2.737 10.562 15.510 1.00 31.67 97 LEU A CA 1
ATOM 767 C C . LEU A 1 100 ? 1.544 9.767 14.957 1.00 32.50 97 LEU A C 1
ATOM 768 O O . LEU A 1 100 ? 1.000 8.877 15.632 1.00 32.67 97 LEU A O 1
ATOM 773 N N . LYS A 1 101 ? 1.116 10.088 13.743 1.00 32.71 98 LYS A N 1
ATOM 774 C CA . LYS A 1 101 ? 0.048 9.355 13.088 1.00 33.77 98 LYS A CA 1
ATOM 775 C C . LYS A 1 101 ? 0.513 8.733 11.769 1.00 33.74 98 LYS A C 1
ATOM 776 O O . LYS A 1 101 ? -0.319 8.343 10.945 1.00 33.52 98 LYS A O 1
ATOM 790 N N . PRO A 1 103 ? 1.545 6.530 8.744 1.00 34.22 100 PRO A N 1
ATOM 791 C CA . PRO A 1 103 ? 1.225 5.137 8.404 1.00 33.48 100 PRO A CA 1
ATOM 792 C C . PRO A 1 103 ? 2.442 4.238 8.588 1.00 32.74 100 PRO A C 1
ATOM 793 O O . PRO A 1 103 ? 3.547 4.666 8.312 1.00 31.38 100 PRO A O 1
ATOM 797 N N . ILE A 1 104 ? 2.222 3.011 9.043 1.00 31.75 101 ILE A N 1
ATOM 798 C CA . ILE A 1 104 ? 3.321 2.047 9.247 1.00 30.78 101 ILE A CA 1
ATOM 799 C C . ILE A 1 104 ? 3.335 1.129 8.032 1.00 30.78 101 ILE A C 1
ATOM 800 O O . ILE A 1 104 ? 2.357 0.443 7.736 1.00 30.92 101 ILE A O 1
ATOM 805 N N . GLU A 1 105 ? 4.416 1.186 7.284 1.00 29.36 102 GLU A N 1
ATOM 806 C CA . GLU A 1 105 ? 4.552 0.368 6.102 1.00 29.51 102 GLU A CA 1
ATOM 807 C C . GLU A 1 105 ? 5.714 -0.587 6.349 1.00 27.04 102 GLU A C 1
ATOM 808 O O . GLU A 1 105 ? 6.870 -0.178 6.400 1.00 25.82 102 GLU A O 1
ATOM 814 N N . LEU A 1 106 ? 5.380 -1.866 6.511 1.00 25.26 103 LEU A N 1
ATOM 815 C CA . LEU A 1 106 ? 6.358 -2.859 6.862 1.00 24.93 103 LEU A CA 1
ATOM 816 C C . LEU A 1 106 ? 7.384 -3.047 5.727 1.00 23.56 103 LEU A C 1
ATOM 817 O O . LEU A 1 106 ? 7.099 -2.862 4.549 1.00 22.84 103 LEU A O 1
ATOM 822 N N . LEU A 1 107 ? 8.594 -3.373 6.120 1.00 22.65 104 LEU A N 1
ATOM 823 C CA . LEU A 1 107 ? 9.676 -3.607 5.191 1.00 21.77 104 LEU A CA 1
ATOM 824 C C . LEU A 1 107 ? 9.630 -5.071 4.738 1.00 21.78 104 LEU A C 1
ATOM 825 O O . LEU A 1 107 ? 8.977 -5.891 5.374 1.00 21.62 104 LEU A O 1
ATOM 830 N N . PRO A 1 108 ? 10.315 -5.400 3.632 1.00 21.70 105 PRO A N 1
ATOM 831 C CA . PRO A 1 108 ? 10.293 -6.773 3.106 1.00 22.54 105 PRO A CA 1
ATOM 832 C C . PRO A 1 108 ? 10.683 -7.872 4.088 1.00 22.76 105 PRO A C 1
ATOM 833 O O . PRO A 1 108 ? 11.669 -7.740 4.796 1.00 23.19 105 PRO A O 1
ATOM 837 N N . GLY A 1 109 ? 9.880 -8.941 4.124 1.00 23.14 106 GLY A N 1
ATOM 838 C CA . GLY A 1 109 ? 10.182 -10.115 4.942 1.00 23.56 106 GLY A CA 1
ATOM 839 C C . GLY A 1 109 ? 9.958 -9.940 6.451 1.00 23.87 106 GLY A C 1
ATOM 840 O O . GLY A 1 109 ? 10.185 -10.861 7.212 1.00 23.12 106 GLY A O 1
ATOM 841 N N . VAL A 1 110 ? 9.468 -8.778 6.888 1.00 24.47 107 VAL A N 1
ATOM 842 C CA . VAL A 1 110 ? 9.401 -8.504 8.327 1.00 23.84 107 VAL A CA 1
ATOM 843 C C . VAL A 1 110 ? 8.347 -9.351 8.995 1.00 24.80 107 VAL A C 1
ATOM 844 O O . VAL A 1 110 ? 8.635 -9.990 9.990 1.00 24.01 107 VAL A O 1
ATOM 848 N N . LYS A 1 111 ? 7.118 -9.322 8.485 1.00 27.08 108 LYS A N 1
ATOM 849 C CA . LYS A 1 111 ? 6.037 -10.061 9.121 1.00 28.15 108 LYS A CA 1
ATOM 850 C C . LYS A 1 111 ? 6.402 -11.552 9.170 1.00 28.70 108 LYS A C 1
ATOM 851 O O . LYS A 1 111 ? 6.251 -12.184 10.199 1.00 27.91 108 LYS A O 1
ATOM 857 N N . GLU A 1 112 ? 6.904 -12.107 8.072 1.00 29.79 109 GLU A N 1
ATOM 858 C CA . GLU A 1 112 ? 7.177 -13.555 8.021 1.00 31.02 109 GLU A CA 1
ATOM 859 C C . GLU A 1 112 ? 8.329 -13.965 8.926 1.00 30.25 109 GLU A C 1
ATOM 860 O O . GLU A 1 112 ? 8.315 -15.049 9.472 1.00 31.26 109 GLU A O 1
ATOM 866 N N . THR A 1 113 ? 9.328 -13.109 9.076 1.00 28.87 110 THR A N 1
ATOM 867 C CA . THR A 1 113 ? 10.442 -13.388 9.957 1.00 28.53 110 THR A CA 1
ATOM 868 C C . THR A 1 113 ? 9.983 -13.432 11.423 1.00 27.80 110 THR A C 1
ATOM 869 O O . THR A 1 113 ? 10.320 -14.355 12.146 1.00 26.59 110 THR A O 1
ATOM 873 N N . LEU A 1 114 ? 9.247 -12.408 11.844 1.00 27.18 111 LEU A N 1
ATOM 874 C CA . LEU A 1 114 ? 8.786 -12.338 13.221 1.00 27.29 111 LEU A CA 1
ATOM 875 C C . LEU A 1 114 ? 7.772 -13.438 13.535 1.00 27.08 111 LEU A C 1
ATOM 876 O O . LEU A 1 114 ? 7.852 -14.065 14.589 1.00 26.33 111 LEU A O 1
ATOM 881 N N . LYS A 1 115 ? 6.838 -13.681 12.623 1.00 27.14 112 LYS A N 1
ATOM 882 C CA . LYS A 1 115 ? 5.869 -14.757 12.839 1.00 27.50 112 LYS A CA 1
ATOM 883 C C . LYS A 1 115 ? 6.577 -16.082 12.968 1.00 26.82 112 LYS A C 1
ATOM 884 O O . LYS A 1 115 ? 6.276 -16.857 13.865 1.00 26.01 112 LYS A O 1
ATOM 890 N N . THR A 1 116 ? 7.549 -16.349 12.112 1.00 26.61 113 THR A N 1
ATOM 891 C CA . THR A 1 116 ? 8.297 -17.610 12.194 1.00 26.49 113 THR A CA 1
ATOM 892 C C . THR A 1 116 ? 9.090 -17.751 13.497 1.00 27.78 113 THR A C 1
ATOM 893 O O . THR A 1 116 ? 9.030 -18.797 14.164 1.00 28.01 113 THR A O 1
ATOM 897 N N . LEU A 1 117 ? 9.842 -16.712 13.854 1.00 26.70 114 LEU A N 1
ATOM 898 C CA . LEU A 1 117 ? 10.592 -16.720 15.116 1.00 27.72 114 LEU A CA 1
ATOM 899 C C . LEU A 1 117 ? 9.689 -16.906 16.347 1.00 27.67 114 LEU A C 1
ATOM 900 O O . LEU A 1 117 ? 10.010 -17.688 17.220 1.00 27.45 114 LEU A O 1
ATOM 905 N N . LYS A 1 118 ? 8.604 -16.148 16.434 1.00 28.45 115 LYS A N 1
ATOM 906 C CA . LYS A 1 118 ? 7.648 -16.306 17.540 1.00 29.50 115 LYS A CA 1
ATOM 907 C C . LYS A 1 118 ? 7.170 -17.760 17.586 1.00 30.03 115 LYS A C 1
ATOM 908 O O . LYS A 1 118 ? 7.143 -18.370 18.650 1.00 29.37 115 LYS A O 1
ATOM 914 N N . GLU A 1 119 ? 6.831 -18.325 16.429 1.00 31.00 116 GLU A N 1
ATOM 915 C CA . GLU A 1 119 ? 6.311 -19.688 16.390 1.00 32.58 116 GLU A CA 1
ATOM 916 C C . GLU A 1 119 ? 7.298 -20.737 16.890 1.00 32.44 116 GLU A C 1
ATOM 917 O O . GLU A 1 119 ? 6.864 -21.771 17.372 1.00 31.95 116 GLU A O 1
ATOM 923 N N . THR A 1 120 ? 8.612 -20.490 16.840 1.00 33.07 117 THR A N 1
ATOM 924 C CA . THR A 1 120 ? 9.544 -21.451 17.469 1.00 32.96 117 THR A CA 1
ATOM 925 C C . THR A 1 120 ? 9.440 -21.544 18.992 1.00 32.53 117 THR A C 1
ATOM 926 O O . THR A 1 120 ? 9.773 -22.574 19.568 1.00 31.65 117 THR A O 1
ATOM 930 N N . GLY A 1 121 ? 9.075 -20.438 19.646 1.00 32.07 118 GLY A N 1
ATOM 931 C CA . GLY A 1 121 ? 8.924 -20.402 21.103 1.00 31.94 118 GLY A CA 1
ATOM 932 C C . GLY A 1 121 ? 10.263 -20.305 21.827 1.00 32.17 118 GLY A C 1
ATOM 933 O O . GLY A 1 121 ? 10.319 -20.301 23.060 1.00 30.29 118 GLY A O 1
ATOM 934 N N . LYS A 1 122 ? 11.315 -20.183 21.035 1.00 32.02 119 LYS A N 1
ATOM 935 C CA . LYS A 1 122 ? 12.682 -20.341 21.469 1.00 34.26 119 LYS A CA 1
ATOM 936 C C . LYS A 1 122 ? 13.320 -19.074 22.104 1.00 34.82 119 LYS A C 1
ATOM 937 O O . LYS A 1 122 ? 14.286 -19.168 22.861 1.00 34.19 119 LYS A O 1
ATOM 943 N N . TYR A 1 123 ? 12.784 -17.889 21.790 1.00 35.45 120 TYR A N 1
ATOM 944 C CA . TYR A 1 123 ? 13.408 -16.623 22.198 1.00 34.99 120 TYR A CA 1
ATOM 945 C C . TYR A 1 123 ? 12.447 -15.649 22.850 1.00 35.42 120 TYR A C 1
ATOM 946 O O . TYR A 1 123 ? 11.201 -15.796 22.747 1.00 36.55 120 TYR A O 1
ATOM 955 N N . LYS A 1 124 ? 13.017 -14.650 23.521 1.00 33.00 121 LYS A N 1
ATOM 956 C CA . LYS A 1 124 ? 12.258 -13.448 23.808 1.00 32.60 121 LYS A CA 1
ATOM 957 C C . LYS A 1 124 ? 12.598 -12.542 22.613 1.00 31.25 121 LYS A C 1
ATOM 958 O O . LYS A 1 124 ? 13.781 -12.438 22.217 1.00 31.38 121 LYS A O 1
ATOM 964 N N . LEU A 1 125 ? 11.570 -11.943 22.029 1.00 29.11 122 LEU A N 1
ATOM 965 C CA . LEU A 1 125 ? 11.740 -10.988 20.943 1.00 28.14 122 LEU A CA 1
ATOM 966 C C . LEU A 1 125 ? 11.394 -9.665 21.522 1.00 27.58 122 LEU A C 1
ATOM 967 O O . LEU A 1 125 ? 10.372 -9.539 22.186 1.00 26.74 122 LEU A O 1
ATOM 972 N N . VAL A 1 126 ? 12.308 -8.699 21.380 1.00 26.87 123 VAL A N 1
ATOM 973 C CA . VAL A 1 126 ? 12.031 -7.355 21.843 1.00 26.74 123 VAL A CA 1
ATOM 974 C C . VAL A 1 126 ? 12.378 -6.297 20.810 1.00 25.21 123 VAL A C 1
ATOM 975 O O . VAL A 1 126 ? 13.107 -6.555 19.882 1.00 23.02 123 VAL A O 1
ATOM 979 N N . VAL A 1 127 ? 11.732 -5.150 20.930 1.00 25.67 124 VAL A N 1
ATOM 980 C CA . VAL A 1 127 ? 12.106 -3.970 20.188 1.00 25.61 124 VAL A CA 1
ATOM 981 C C . VAL A 1 127 ? 13.018 -3.135 21.096 1.00 26.71 124 VAL A C 1
ATOM 982 O O . VAL A 1 127 ? 12.718 -2.926 22.292 1.00 25.52 124 VAL A O 1
ATOM 986 N N . ALA A 1 128 ? 14.104 -2.651 20.495 1.00 26.11 125 ALA A N 1
ATOM 987 C CA . ALA A 1 128 ? 15.108 -1.843 21.162 1.00 26.23 125 ALA A CA 1
ATOM 988 C C . ALA A 1 128 ? 15.218 -0.560 20.323 1.00 25.97 125 ALA A C 1
ATOM 989 O O . ALA A 1 128 ? 15.754 -0.567 19.216 1.00 26.41 125 ALA A O 1
ATOM 991 N N . THR A 1 129 ? 14.672 0.525 20.845 1.00 25.76 126 THR A N 1
ATOM 992 C CA . THR A 1 129 ? 14.492 1.742 20.098 1.00 27.08 126 THR A CA 1
ATOM 993 C C . THR A 1 129 ? 14.641 2.992 20.958 1.00 27.91 126 THR A C 1
ATOM 994 O O . THR A 1 129 ? 14.349 2.993 22.149 1.00 27.74 126 THR A O 1
ATOM 998 N N . LYS A 1 130 ? 15.156 4.055 20.343 1.00 29.06 127 LYS A N 1
ATOM 999 C CA . LYS A 1 130 ? 15.084 5.369 20.923 1.00 30.26 127 LYS A CA 1
ATOM 1000 C C . LYS A 1 130 ? 13.727 5.986 20.653 1.00 30.76 127 LYS A C 1
ATOM 1001 O O . LYS A 1 130 ? 12.896 5.433 19.940 1.00 30.81 127 LYS A O 1
ATOM 1007 N N . GLY A 1 131 ? 13.499 7.132 21.265 1.00 32.17 128 GLY A N 1
ATOM 1008 C CA . GLY A 1 131 ? 12.323 7.941 20.964 1.00 33.10 128 GLY A CA 1
ATOM 1009 C C . GLY A 1 131 ? 11.292 7.940 22.059 1.00 33.09 128 GLY A C 1
ATOM 1010 O O . GLY A 1 131 ? 11.534 7.518 23.194 1.00 35.03 128 GLY A O 1
ATOM 1011 N N . ASP A 1 132 ? 10.131 8.476 21.741 1.00 34.03 129 ASP A N 1
ATOM 1012 C CA . ASP A 1 132 ? 9.079 8.602 22.743 1.00 33.85 129 ASP A CA 1
ATOM 1013 C C . ASP A 1 132 ? 8.496 7.247 22.963 1.00 33.32 129 ASP A C 1
ATOM 1014 O O . ASP A 1 132 ? 8.159 6.552 22.031 1.00 32.57 129 ASP A O 1
ATOM 1019 N N . LEU A 1 133 ? 8.326 6.880 24.222 1.00 33.56 130 LEU A N 1
ATOM 1020 C CA . LEU A 1 133 ? 7.790 5.598 24.579 1.00 33.10 130 LEU A CA 1
ATOM 1021 C C . LEU A 1 133 ? 6.372 5.318 24.062 1.00 32.42 130 LEU A C 1
ATOM 1022 O O . LEU A 1 133 ? 6.084 4.234 23.539 1.00 31.27 130 LEU A O 1
ATOM 1027 N N . LEU A 1 134 ? 5.462 6.276 24.218 1.00 30.52 131 LEU A N 1
ATOM 1028 C CA . LEU A 1 134 ? 4.091 6.075 23.762 1.00 29.25 131 LEU A CA 1
ATOM 1029 C C . LEU A 1 134 ? 4.043 5.974 22.223 1.00 27.95 131 LEU A C 1
ATOM 1030 O O . LEU A 1 134 ? 3.298 5.159 21.660 1.00 27.90 131 LEU A O 1
ATOM 1035 N N . ASP A 1 135 ? 4.823 6.803 21.564 1.00 26.60 132 ASP A N 1
ATOM 1036 C CA . ASP A 1 135 ? 4.818 6.836 20.117 1.00 27.56 132 ASP A CA 1
ATOM 1037 C C . ASP A 1 135 ? 5.298 5.467 19.620 1.00 26.66 132 ASP A C 1
ATOM 1038 O O . ASP A 1 135 ? 4.660 4.881 18.767 1.00 26.56 132 ASP A O 1
ATOM 1043 N N . GLN A 1 136 ? 6.386 4.957 20.190 1.00 27.40 133 GLN A N 1
ATOM 1044 C CA . GLN A 1 136 ? 6.935 3.666 19.749 1.00 28.73 133 GLN A CA 1
ATOM 1045 C C . GLN A 1 136 ? 5.999 2.508 20.055 1.00 29.58 133 GLN A C 1
ATOM 1046 O O . GLN A 1 136 ? 5.883 1.577 19.265 1.00 29.34 133 GLN A O 1
ATOM 1052 N N . GLU A 1 137 ? 5.268 2.574 21.164 1.00 29.99 134 GLU A N 1
ATOM 1053 C CA . GLU A 1 137 ? 4.247 1.570 21.426 1.00 31.03 134 GLU A CA 1
ATOM 1054 C C . GLU A 1 137 ? 3.105 1.672 20.443 1.00 30.15 134 GLU A C 1
ATOM 1055 O O . GLU A 1 137 ? 2.620 0.646 19.959 1.00 28.82 134 GLU A O 1
ATOM 1061 N N . ASN A 1 138 ? 2.681 2.904 20.129 1.00 28.90 135 ASN A N 1
ATOM 1062 C CA . ASN A 1 138 ? 1.576 3.110 19.183 1.00 28.33 135 ASN A CA 1
ATOM 1063 C C . ASN A 1 138 ? 1.963 2.589 17.795 1.00 28.27 135 ASN A C 1
ATOM 1064 O O . ASN A 1 138 ? 1.157 2.002 17.078 1.00 28.22 135 ASN A O 1
ATOM 1069 N N . LYS A 1 139 ? 3.194 2.865 17.397 1.00 27.93 136 LYS A N 1
ATOM 1070 C CA . LYS A 1 139 ? 3.708 2.406 16.121 1.00 28.30 136 LYS A CA 1
ATOM 1071 C C . LYS A 1 139 ? 3.682 0.873 16.033 1.00 27.35 136 LYS A C 1
ATOM 1072 O O . LYS A 1 139 ? 3.168 0.312 15.065 1.00 27.20 136 LYS A O 1
ATOM 1078 N N . LEU A 1 140 ? 4.174 0.203 17.068 1.00 27.81 137 LEU A N 1
ATOM 1079 C CA . LEU A 1 140 ? 4.162 -1.246 17.097 1.00 27.75 137 LEU A CA 1
ATOM 1080 C C . LEU A 1 140 ? 2.741 -1.775 17.032 1.00 29.88 137 LEU A C 1
ATOM 1081 O O . LEU A 1 140 ? 2.458 -2.701 16.266 1.00 28.93 137 LEU A O 1
ATOM 1086 N N . GLU A 1 141 ? 1.823 -1.167 17.779 1.00 30.66 138 GLU A N 1
ATOM 1087 C CA . GLU A 1 141 ? 0.425 -1.573 17.663 1.00 32.40 138 GLU A CA 1
ATOM 1088 C C . GLU A 1 141 ? -0.120 -1.392 16.261 1.00 31.12 138 GLU A C 1
ATOM 1089 O O . GLU A 1 141 ? -0.741 -2.310 15.760 1.00 32.24 138 GLU A O 1
ATOM 1095 N N . ARG A 1 142 ? 0.106 -0.251 15.614 1.00 30.28 139 ARG A N 1
ATOM 1096 C CA . ARG A 1 142 ? -0.443 -0.012 14.276 1.00 30.63 139 ARG A CA 1
ATOM 1097 C C . ARG A 1 142 ? 0.216 -0.909 13.249 1.00 29.63 139 ARG A C 1
ATOM 1098 O O . ARG A 1 142 ? -0.287 -1.043 12.161 1.00 29.40 139 ARG A O 1
ATOM 1106 N N . SER A 1 143 ? 1.370 -1.481 13.587 1.00 28.45 140 SER A N 1
ATOM 1107 C CA . SER A 1 143 ? 2.172 -2.241 12.638 1.00 27.26 140 SER A CA 1
ATOM 1108 C C . SER A 1 143 ? 1.617 -3.647 12.410 1.00 27.13 140 SER A C 1
ATOM 1109 O O . SER A 1 143 ? 1.905 -4.275 11.400 1.00 25.71 140 SER A O 1
ATOM 1112 N N . GLY A 1 144 ? 0.809 -4.121 13.351 1.00 27.30 141 GLY A N 1
ATOM 1113 C CA . GLY A 1 144 ? 0.327 -5.506 13.335 1.00 27.47 141 GLY A CA 1
ATOM 1114 C C . GLY A 1 144 ? 1.301 -6.520 13.924 1.00 27.30 141 GLY A C 1
ATOM 1115 O O . GLY A 1 144 ? 0.976 -7.693 13.996 1.00 29.17 141 GLY A O 1
ATOM 1116 N N . LEU A 1 145 ? 2.487 -6.076 14.338 1.00 26.49 142 LEU A N 1
ATOM 1117 C CA . LEU A 1 145 ? 3.568 -6.953 14.808 1.00 25.81 142 LEU A CA 1
ATOM 1118 C C . LEU A 1 145 ? 3.587 -7.160 16.303 1.00 25.73 142 LEU A C 1
ATOM 1119 O O . LEU A 1 145 ? 4.311 -8.024 16.809 1.00 23.62 142 LEU A O 1
ATOM 1124 N N . SER A 1 146 ? 2.756 -6.403 17.019 1.00 26.45 143 SER A N 1
ATOM 1125 C CA . SER A 1 146 ? 2.787 -6.482 18.468 1.00 28.67 143 SER A CA 1
ATOM 1126 C C . SER A 1 146 ? 2.653 -7.905 19.045 1.00 28.02 143 SER A C 1
ATOM 1127 O O . SER A 1 146 ? 3.294 -8.216 20.023 1.00 28.82 143 SER A O 1
ATOM 1130 N N . PRO A 1 147 ? 1.822 -8.780 18.442 1.00 28.32 144 PRO A N 1
ATOM 1131 C CA . PRO A 1 147 ? 1.733 -10.168 18.926 1.00 28.00 144 PRO A CA 1
ATOM 1132 C C . PRO A 1 147 ? 3.036 -10.966 18.944 1.00 27.80 144 PRO A C 1
ATOM 1133 O O . PRO A 1 147 ? 3.132 -11.945 19.668 1.00 26.73 144 PRO A O 1
ATOM 1137 N N . TYR A 1 148 ? 4.038 -10.545 18.184 1.00 26.95 145 TYR A N 1
ATOM 1138 C CA . TYR A 1 148 ? 5.286 -11.309 18.069 1.00 26.49 145 TYR A CA 1
ATOM 1139 C C . TYR A 1 148 ? 6.323 -10.832 19.080 1.00 26.72 145 TYR A C 1
ATOM 1140 O O . TYR A 1 148 ? 7.336 -11.486 19.276 1.00 26.51 145 TYR A O 1
ATOM 1149 N N . PHE A 1 149 ? 6.071 -9.699 19.720 1.00 27.38 146 PHE A N 1
ATOM 1150 C CA . PHE A 1 149 ? 7.041 -9.113 20.642 1.00 28.33 146 PHE A CA 1
ATOM 1151 C C . PHE A 1 149 ? 6.619 -9.233 22.095 1.00 30.30 146 PHE A C 1
ATOM 1152 O O . PHE A 1 149 ? 5.476 -8.922 22.466 1.00 31.64 146 PHE A O 1
ATOM 1160 N N . ASP A 1 150 ? 7.588 -9.618 22.902 1.00 33.35 147 ASP A N 1
ATOM 1161 C CA . ASP A 1 150 ? 7.446 -9.753 24.331 1.00 35.57 147 ASP A CA 1
ATOM 1162 C C . ASP A 1 150 ? 7.566 -8.429 25.093 1.00 37.48 147 ASP A C 1
ATOM 1163 O O . ASP A 1 150 ? 7.114 -8.327 26.258 1.00 38.50 147 ASP A O 1
ATOM 1168 N N . HIS A 1 151 ? 8.163 -7.410 24.475 1.00 37.42 148 HIS A N 1
ATOM 1169 C CA . HIS A 1 151 ? 8.565 -6.240 25.234 1.00 37.95 148 HIS A CA 1
ATOM 1170 C C . HIS A 1 151 ? 9.134 -5.165 24.275 1.00 35.02 148 HIS A C 1
ATOM 1171 O O . HIS A 1 151 ? 9.844 -5.512 23.364 1.00 34.35 148 HIS A O 1
ATOM 1178 N N . ILE A 1 152 ? 8.714 -3.908 24.415 1.00 34.37 149 ILE A N 1
ATOM 1179 C CA . ILE A 1 152 ? 9.458 -2.774 23.843 1.00 33.78 149 ILE A CA 1
ATOM 1180 C C . ILE A 1 152 ? 10.346 -2.098 24.892 1.00 32.39 149 ILE A C 1
ATOM 1181 O O . ILE A 1 152 ? 9.863 -1.618 25.909 1.00 32.12 149 ILE A O 1
ATOM 1186 N N . GLU A 1 153 ? 11.619 -1.991 24.583 1.00 30.67 150 GLU A N 1
ATOM 1187 C CA . GLU A 1 153 ? 12.581 -1.314 25.413 1.00 30.82 150 GLU A CA 1
ATOM 1188 C C . GLU A 1 153 ? 12.899 0.001 24.727 1.00 29.98 150 GLU A C 1
ATOM 1189 O O . GLU A 1 153 ? 13.533 0.034 23.643 1.00 29.34 150 GLU A O 1
ATOM 1195 N N . VAL A 1 154 ? 12.397 1.089 25.299 1.00 28.97 151 VAL A N 1
ATOM 1196 C CA . VAL A 1 154 ? 12.748 2.417 24.800 1.00 28.97 151 VAL A CA 1
ATOM 1197 C C . VAL A 1 154 ? 14.025 2.884 25.519 1.00 28.59 151 VAL A C 1
ATOM 1198 O O . VAL A 1 154 ? 14.215 2.672 26.702 1.00 29.03 151 VAL A O 1
ATOM 1210 N N . SER A 1 156 ? 17.225 5.916 25.969 1.00 28.01 153 SER A N 1
ATOM 1211 C CA . SER A 1 156 ? 17.539 7.348 25.893 1.00 28.30 153 SER A CA 1
ATOM 1212 C C . SER A 1 156 ? 18.693 7.624 24.936 1.00 28.59 153 SER A C 1
ATOM 1213 O O . SER A 1 156 ? 18.875 8.762 24.469 1.00 28.46 153 SER A O 1
ATOM 1216 N N . ASP A 1 157 ? 19.470 6.577 24.663 1.00 27.51 154 ASP A N 1
ATOM 1217 C CA . ASP A 1 157 ? 20.503 6.625 23.641 1.00 27.92 154 ASP A CA 1
ATOM 1218 C C . ASP A 1 157 ? 20.878 5.172 23.246 1.00 26.58 154 ASP A C 1
ATOM 1219 O O . ASP A 1 157 ? 20.394 4.199 23.843 1.00 24.30 154 ASP A O 1
ATOM 1224 N N . LYS A 1 158 ? 21.708 5.023 22.224 1.00 25.81 155 LYS A N 1
ATOM 1225 C CA . LYS A 1 158 ? 22.144 3.701 21.803 1.00 25.85 155 LYS A CA 1
ATOM 1226 C C . LYS A 1 158 ? 23.655 3.651 21.872 1.00 27.21 155 LYS A C 1
ATOM 1227 O O . LYS A 1 158 ? 24.353 3.598 20.864 1.00 26.83 155 LYS A O 1
ATOM 1233 N N . THR A 1 159 ? 24.137 3.681 23.107 1.00 27.75 156 THR A N 1
ATOM 1234 C CA . THR A 1 159 ? 25.523 3.557 23.416 1.00 28.46 156 THR A CA 1
ATOM 1235 C C . THR A 1 159 ? 25.629 2.293 24.238 1.00 27.82 156 THR A C 1
ATOM 1236 O O . THR A 1 159 ? 24.588 1.725 24.665 1.00 25.04 156 THR A O 1
ATOM 1240 N N . GLU A 1 160 ? 26.870 1.847 24.473 1.00 26.02 157 GLU A N 1
ATOM 1241 C CA . GLU A 1 160 ? 27.101 0.662 25.295 1.00 27.65 157 GLU A CA 1
ATOM 1242 C C . GLU A 1 160 ? 26.383 0.723 26.649 1.00 26.62 157 GLU A C 1
ATOM 1243 O O . GLU A 1 160 ? 25.877 -0.274 27.112 1.00 25.29 157 GLU A O 1
ATOM 1249 N N . LYS A 1 161 ? 26.374 1.907 27.265 1.00 27.74 158 LYS A N 1
ATOM 1250 C CA . LYS A 1 161 ? 25.749 2.142 28.577 1.00 27.96 158 LYS A CA 1
ATOM 1251 C C . LYS A 1 161 ? 24.300 1.735 28.555 1.00 27.31 158 LYS A C 1
ATOM 1252 O O . LYS A 1 161 ? 23.849 0.984 29.425 1.00 26.27 158 LYS A O 1
ATOM 1258 N N . GLU A 1 162 ? 23.574 2.167 27.519 1.00 27.04 159 GLU A N 1
ATOM 1259 C CA . GLU A 1 162 ? 22.157 1.857 27.441 1.00 26.91 159 GLU A CA 1
ATOM 1260 C C . GLU A 1 162 ? 21.924 0.395 27.045 1.00 26.52 159 GLU A C 1
ATOM 1261 O O . GLU A 1 162 ? 20.982 -0.221 27.552 1.00 25.33 159 GLU A O 1
ATOM 1267 N N . TYR A 1 163 ? 22.787 -0.187 26.204 1.00 24.71 160 TYR A N 1
ATOM 1268 C CA . TYR A 1 163 ? 22.657 -1.626 25.897 1.00 25.37 160 TYR A CA 1
ATOM 1269 C C . TYR A 1 163 ? 22.916 -2.506 27.152 1.00 24.72 160 TYR A C 1
ATOM 1270 O O . TYR A 1 163 ? 22.240 -3.524 27.363 1.00 25.33 160 TYR A O 1
ATOM 1279 N N . LEU A 1 164 ? 23.835 -2.099 28.021 1.00 25.76 161 LEU A N 1
ATOM 1280 C CA . LEU A 1 164 ? 24.050 -2.807 29.305 1.00 26.11 161 LEU A CA 1
ATOM 1281 C C . LEU A 1 164 ? 22.815 -2.789 30.210 1.00 25.98 161 LEU A C 1
ATOM 1282 O O . LEU A 1 164 ? 22.517 -3.780 30.860 1.00 25.76 161 LEU A O 1
ATOM 1287 N N . ARG A 1 165 ? 22.151 -1.634 30.269 1.00 27.73 162 ARG A N 1
ATOM 1288 C CA . ARG A 1 165 ? 20.824 -1.453 30.916 1.00 29.29 162 ARG A CA 1
ATOM 1289 C C . ARG A 1 165 ? 19.814 -2.454 30.387 1.00 28.32 162 ARG A C 1
ATOM 1290 O O . ARG A 1 165 ? 19.083 -3.069 31.160 1.00 28.39 162 ARG A O 1
ATOM 1298 N N . LEU A 1 166 ? 19.720 -2.555 29.057 1.00 28.46 163 LEU A N 1
ATOM 1299 C CA . LEU A 1 166 ? 18.817 -3.507 28.425 1.00 28.10 163 LEU A CA 1
ATOM 1300 C C . LEU A 1 166 ? 19.128 -4.937 28.815 1.00 27.61 163 LEU A C 1
ATOM 1301 O O . LEU A 1 166 ? 18.227 -5.694 29.202 1.00 27.33 163 LEU A O 1
ATOM 1306 N N . LEU A 1 167 ? 20.398 -5.318 28.724 1.00 26.61 164 LEU A N 1
ATOM 1307 C CA . LEU A 1 167 ? 20.827 -6.643 29.151 1.00 26.48 164 LEU A CA 1
ATOM 1308 C C . LEU A 1 167 ? 20.479 -6.917 30.629 1.00 26.95 164 LEU A C 1
ATOM 1309 O O . LEU A 1 167 ? 20.074 -8.028 30.978 1.00 26.39 164 LEU A O 1
ATOM 1314 N N . SER A 1 168 ? 20.688 -5.914 31.486 1.00 27.34 165 SER A N 1
ATOM 1315 C CA . SER A 1 168 ? 20.409 -6.032 32.912 1.00 28.42 165 SER A CA 1
ATOM 1316 C C . SER A 1 168 ? 18.889 -6.214 33.136 1.00 28.73 165 SER A C 1
ATOM 1317 O O . SER A 1 168 ? 18.473 -7.088 33.867 1.00 28.82 165 SER A O 1
ATOM 1320 N N . ILE A 1 169 ? 18.088 -5.411 32.443 1.00 29.46 166 ILE A N 1
ATOM 1321 C CA . ILE A 1 169 ? 16.624 -5.511 32.507 1.00 30.65 166 ILE A CA 1
ATOM 1322 C C . ILE A 1 169 ? 16.182 -6.887 31.998 1.00 30.72 166 ILE A C 1
ATOM 1323 O O . ILE A 1 169 ? 15.390 -7.568 32.637 1.00 31.06 166 ILE A O 1
ATOM 1328 N N . LEU A 1 170 ? 16.775 -7.346 30.904 1.00 31.16 167 LEU A N 1
ATOM 1329 C CA . LEU A 1 170 ? 16.442 -8.664 30.353 1.00 31.42 167 LEU A CA 1
ATOM 1330 C C . LEU A 1 170 ? 17.005 -9.809 31.150 1.00 31.36 167 LEU A C 1
ATOM 1331 O O . LEU A 1 170 ? 16.627 -10.960 30.946 1.00 31.37 167 LEU A O 1
ATOM 1336 N N . GLN A 1 171 ? 17.944 -9.502 32.033 1.00 31.39 168 GLN A N 1
ATOM 1337 C CA . GLN A 1 171 ? 18.637 -10.501 32.852 1.00 31.30 168 GLN A CA 1
ATOM 1338 C C . GLN A 1 171 ? 19.359 -11.553 32.008 1.00 30.71 168 GLN A C 1
ATOM 1339 O O . GLN A 1 171 ? 19.273 -12.747 32.271 1.00 30.81 168 GLN A O 1
ATOM 1345 N N . ILE A 1 172 ? 20.108 -11.106 31.001 1.00 30.32 169 ILE A N 1
ATOM 1346 C CA . ILE A 1 172 ? 20.924 -12.025 30.195 1.00 29.69 169 ILE A CA 1
ATOM 1347 C C . ILE A 1 172 ? 22.352 -11.480 30.030 1.00 30.15 169 ILE A C 1
ATOM 1348 O O . ILE A 1 172 ? 22.600 -10.313 30.339 1.00 29.71 169 ILE A O 1
ATOM 1353 N N . ALA A 1 173 ? 23.264 -12.324 29.537 1.00 30.14 170 ALA A N 1
ATOM 1354 C CA . ALA A 1 173 ? 24.648 -11.904 29.200 1.00 31.15 170 ALA A CA 1
ATOM 1355 C C . ALA A 1 173 ? 24.726 -11.308 27.800 1.00 31.45 170 ALA A C 1
ATOM 1356 O O . ALA A 1 173 ? 23.900 -11.662 26.948 1.00 31.17 170 ALA A O 1
ATOM 1358 N N . PRO A 1 174 ? 25.740 -10.432 27.535 1.00 31.96 171 PRO A N 1
ATOM 1359 C CA . PRO A 1 174 ? 25.910 -9.826 26.201 1.00 32.06 171 PRO A CA 1
ATOM 1360 C C . PRO A 1 174 ? 25.921 -10.875 25.120 1.00 31.94 171 PRO A C 1
ATOM 1361 O O . PRO A 1 174 ? 25.262 -10.740 24.105 1.00 31.10 171 PRO A O 1
ATOM 1365 N N . SER A 1 175 ? 26.656 -11.940 25.395 1.00 32.20 172 SER A N 1
ATOM 1366 C CA . SER A 1 175 ? 26.727 -13.137 24.562 1.00 32.29 172 SER A CA 1
ATOM 1367 C C . SER A 1 175 ? 25.376 -13.777 24.170 1.00 31.84 172 SER A C 1
ATOM 1368 O O . SER A 1 175 ? 25.286 -14.543 23.213 1.00 31.37 172 SER A O 1
ATOM 1371 N N . GLU A 1 176 ? 24.325 -13.496 24.920 1.00 32.16 173 GLU A N 1
ATOM 1372 C CA . GLU A 1 176 ? 23.018 -14.110 24.667 1.00 31.81 173 GLU A CA 1
ATOM 1373 C C . GLU A 1 176 ? 22.079 -13.181 23.895 1.00 30.50 173 GLU A C 1
ATOM 1374 O O . GLU A 1 176 ? 20.923 -13.528 23.665 1.00 28.96 173 GLU A O 1
ATOM 1380 N N . LEU A 1 177 ? 22.577 -12.004 23.523 1.00 28.74 174 LEU A N 1
ATOM 1381 C CA . LEU A 1 177 ? 21.793 -11.027 22.766 1.00 28.62 174 LEU A CA 1
ATOM 1382 C C . LEU A 1 177 ? 22.193 -10.996 21.279 1.00 28.16 174 LEU A C 1
ATOM 1383 O O . LEU A 1 177 ? 23.363 -10.848 20.946 1.00 27.85 174 LEU A O 1
ATOM 1388 N N . LEU A 1 178 ? 21.201 -11.083 20.405 1.00 27.56 175 LEU A N 1
ATOM 1389 C CA . LEU A 1 178 ? 21.360 -10.746 18.998 1.00 27.30 175 LEU A CA 1
ATOM 1390 C C . LEU A 1 178 ? 20.557 -9.494 18.717 1.00 26.88 175 LEU A C 1
ATOM 1391 O O . LEU A 1 178 ? 19.366 -9.439 19.043 1.00 26.34 175 LEU A O 1
ATOM 1404 N N . VAL A 1 180 ? 19.311 -6.755 15.789 1.00 25.08 177 VAL A N 1
ATOM 1405 C CA . VAL A 1 180 ? 19.044 -6.657 14.365 1.00 24.31 177 VAL A CA 1
ATOM 1406 C C . VAL A 1 180 ? 18.630 -5.226 14.073 1.00 23.81 177 VAL A C 1
ATOM 1407 O O . VAL A 1 180 ? 17.743 -4.727 14.702 1.00 24.88 177 VAL A O 1
ATOM 1411 N N . GLY A 1 181 ? 19.287 -4.567 13.133 1.00 22.73 178 GLY A N 1
ATOM 1412 C CA . GLY A 1 181 ? 18.992 -3.161 12.862 1.00 22.95 178 GLY A CA 1
ATOM 1413 C C . GLY A 1 181 ? 19.660 -2.611 11.642 1.00 22.93 178 GLY A C 1
ATOM 1414 O O . GLY A 1 181 ? 20.619 -3.183 11.149 1.00 22.56 178 GLY A O 1
ATOM 1415 N N . ASN A 1 182 ? 19.117 -1.504 11.133 1.00 23.65 179 ASN A N 1
ATOM 1416 C CA . ASN A 1 182 ? 19.642 -0.873 9.923 1.00 23.82 179 ASN A CA 1
ATOM 1417 C C . ASN A 1 182 ? 20.838 0.025 10.151 1.00 23.41 179 ASN A C 1
ATOM 1418 O O . ASN A 1 182 ? 21.556 0.344 9.197 1.00 23.92 179 ASN A O 1
ATOM 1423 N N . SER A 1 183 ? 21.074 0.428 11.393 1.00 24.30 180 SER A N 1
ATOM 1424 C CA . SER A 1 183 ? 22.156 1.386 11.653 1.00 25.38 180 SER A CA 1
ATOM 1425 C C . SER A 1 183 ? 23.364 0.712 12.240 1.00 25.64 180 SER A C 1
ATOM 1426 O O . SER A 1 183 ? 23.358 0.306 13.374 1.00 25.41 180 SER A O 1
ATOM 1429 N N . PHE A 1 184 ? 24.434 0.663 11.487 1.00 25.89 181 PHE A N 1
ATOM 1430 C CA . PHE A 1 184 ? 25.634 0.015 11.979 1.00 26.96 181 PHE A CA 1
ATOM 1431 C C . PHE A 1 184 ? 26.192 0.711 13.241 1.00 26.69 181 PHE A C 1
ATOM 1432 O O . PHE A 1 184 ? 26.551 0.046 14.214 1.00 27.03 181 PHE A O 1
ATOM 1440 N N . LYS A 1 185 ? 26.224 2.042 13.231 1.00 27.16 182 LYS A N 1
ATOM 1441 C CA . LYS A 1 185 ? 26.763 2.821 14.361 1.00 27.57 182 LYS A CA 1
ATOM 1442 C C . LYS A 1 185 ? 25.948 2.642 15.650 1.00 27.80 182 LYS A C 1
ATOM 1443 O O . LYS A 1 185 ? 26.515 2.483 16.717 1.00 28.43 182 LYS A O 1
ATOM 1445 N N . SER A 1 186 ? 24.624 2.668 15.536 1.00 27.35 183 SER A N 1
ATOM 1446 C CA . SER A 1 186 ? 23.744 2.696 16.690 1.00 26.96 183 SER A CA 1
ATOM 1447 C C . SER A 1 186 ? 23.201 1.337 17.091 1.00 26.28 183 SER A C 1
ATOM 1448 O O . SER A 1 186 ? 23.056 1.044 18.276 1.00 26.36 183 SER A O 1
ATOM 1451 N N . ASP A 1 187 ? 22.839 0.522 16.107 1.00 24.95 184 ASP A N 1
ATOM 1452 C CA . ASP A 1 187 ? 22.265 -0.775 16.399 1.00 25.73 184 ASP A CA 1
ATOM 1453 C C . ASP A 1 187 ? 23.333 -1.845 16.592 1.00 25.29 184 ASP A C 1
ATOM 1454 O O . ASP A 1 187 ? 23.195 -2.700 17.447 1.00 26.58 184 ASP A O 1
ATOM 1459 N N . ILE A 1 188 ? 24.394 -1.803 15.802 1.00 24.35 185 ILE A N 1
ATOM 1460 C CA . ILE A 1 188 ? 25.235 -2.981 15.664 1.00 24.40 185 ILE A CA 1
ATOM 1461 C C . ILE A 1 188 ? 26.547 -2.843 16.455 1.00 24.64 185 ILE A C 1
ATOM 1462 O O . ILE A 1 188 ? 26.890 -3.687 17.268 1.00 23.89 185 ILE A O 1
ATOM 1467 N N . GLN A 1 189 ? 27.300 -1.794 16.196 1.00 26.23 186 GLN A N 1
ATOM 1468 C CA . GLN A 1 189 ? 28.614 -1.715 16.822 1.00 26.56 186 GLN A CA 1
ATOM 1469 C C . GLN A 1 189 ? 28.603 -1.806 18.366 1.00 26.18 186 GLN A C 1
ATOM 1470 O O . GLN A 1 189 ? 29.448 -2.490 18.949 1.00 27.42 186 GLN A O 1
ATOM 1476 N N . PRO A 1 190 ? 27.713 -1.070 19.046 1.00 25.21 187 PRO A N 1
ATOM 1477 C CA . PRO A 1 190 ? 27.736 -1.148 20.502 1.00 25.13 187 PRO A CA 1
ATOM 1478 C C . PRO A 1 190 ? 27.469 -2.545 21.037 1.00 24.86 187 PRO A C 1
ATOM 1479 O O . PRO A 1 190 ? 28.106 -2.984 22.000 1.00 24.99 187 PRO A O 1
ATOM 1483 N N . VAL A 1 191 ? 26.561 -3.274 20.412 1.00 24.53 188 VAL A N 1
ATOM 1484 C CA . VAL A 1 191 ? 26.300 -4.638 20.849 1.00 24.35 188 VAL A CA 1
ATOM 1485 C C . VAL A 1 191 ? 27.508 -5.544 20.581 1.00 23.59 188 VAL A C 1
ATOM 1486 O O . VAL A 1 191 ? 27.902 -6.335 21.425 1.00 22.96 188 VAL A O 1
ATOM 1490 N N . LEU A 1 192 ? 28.092 -5.433 19.411 1.00 23.91 189 LEU A N 1
ATOM 1491 C CA . LEU A 1 192 ? 29.301 -6.223 19.115 1.00 24.55 189 LEU A CA 1
ATOM 1492 C C . LEU A 1 192 ? 30.376 -5.938 20.161 1.00 24.99 189 LEU A C 1
ATOM 1493 O O . LEU A 1 192 ? 31.009 -6.862 20.651 1.00 25.33 189 LEU A O 1
ATOM 1498 N N . SER A 1 193 ? 30.570 -4.665 20.502 1.00 26.00 190 SER A N 1
ATOM 1499 C CA . SER A 1 193 ? 31.637 -4.257 21.436 1.00 27.21 190 SER A CA 1
ATOM 1500 C C . SER A 1 193 ? 31.434 -4.782 22.842 1.00 27.31 190 SER A C 1
ATOM 1501 O O . SER A 1 193 ? 32.384 -4.875 23.602 1.00 25.52 190 SER A O 1
ATOM 1504 N N . LEU A 1 194 ? 30.187 -5.100 23.197 1.00 26.68 191 LEU A N 1
ATOM 1505 C CA . LEU A 1 194 ? 29.888 -5.632 24.528 1.00 26.84 191 LEU A CA 1
ATOM 1506 C C . LEU A 1 194 ? 30.034 -7.144 24.592 1.00 27.15 191 LEU A C 1
ATOM 1507 O O . LEU A 1 194 ? 30.053 -7.718 25.686 1.00 27.70 191 LEU A O 1
ATOM 1512 N N . GLY A 1 195 ? 30.148 -7.795 23.434 1.00 26.96 192 GLY A N 1
ATOM 1513 C CA . GLY A 1 195 ? 30.201 -9.249 23.380 1.00 26.39 192 GLY A CA 1
ATOM 1514 C C . GLY A 1 195 ? 28.989 -9.854 22.707 1.00 26.64 192 GLY A C 1
ATOM 1515 O O . GLY A 1 195 ? 28.883 -11.074 22.628 1.00 26.65 192 GLY A O 1
ATOM 1516 N N . GLY A 1 196 ? 28.054 -9.039 22.215 1.00 26.20 193 GLY A N 1
ATOM 1517 C CA . GLY A 1 196 ? 26.843 -9.600 21.595 1.00 26.08 193 GLY A CA 1
ATOM 1518 C C . GLY A 1 196 ? 26.982 -9.880 20.101 1.00 26.50 193 GLY A C 1
ATOM 1519 O O . GLY A 1 196 ? 28.029 -9.631 19.519 1.00 25.63 193 GLY A O 1
ATOM 1520 N N . TYR A 1 197 ? 25.892 -10.366 19.488 1.00 25.74 194 TYR A N 1
ATOM 1521 C CA . TYR A 1 197 ? 25.821 -10.626 18.055 1.00 27.08 194 TYR A CA 1
ATOM 1522 C C . TYR A 1 197 ? 24.960 -9.586 17.366 1.00 25.89 194 TYR A C 1
ATOM 1523 O O . TYR A 1 197 ? 24.047 -9.018 17.989 1.00 25.13 194 TYR A O 1
ATOM 1532 N N . GLY A 1 198 ? 25.218 -9.393 16.071 1.00 25.18 195 GLY A N 1
ATOM 1533 C CA . GLY A 1 198 ? 24.503 -8.406 15.260 1.00 25.45 195 GLY A CA 1
ATOM 1534 C C . GLY A 1 198 ? 24.111 -8.887 13.864 1.00 25.25 195 GLY A C 1
ATOM 1535 O O . GLY A 1 198 ? 24.840 -9.646 13.221 1.00 25.42 195 GLY A O 1
ATOM 1536 N N . VAL A 1 199 ? 22.948 -8.465 13.401 1.00 24.72 196 VAL A N 1
ATOM 1537 C CA . VAL A 1 199 ? 22.605 -8.623 11.994 1.00 24.64 196 VAL A CA 1
ATOM 1538 C C . VAL A 1 199 ? 22.298 -7.237 11.436 1.00 24.08 196 VAL A C 1
ATOM 1539 O O . VAL A 1 199 ? 21.323 -6.607 11.857 1.00 24.43 196 VAL A O 1
ATOM 1543 N N . HIS A 1 200 ? 23.144 -6.767 10.519 1.00 23.14 197 HIS A N 1
ATOM 1544 C CA . HIS A 1 200 ? 22.987 -5.470 9.922 1.00 22.73 197 HIS A CA 1
ATOM 1545 C C . HIS A 1 200 ? 22.108 -5.635 8.682 1.00 23.24 197 HIS A C 1
ATOM 1546 O O . HIS A 1 200 ? 22.413 -6.460 7.791 1.00 21.99 197 HIS A O 1
ATOM 1553 N N . ILE A 1 201 ? 20.996 -4.917 8.665 1.00 22.78 198 ILE A N 1
ATOM 1554 C CA . ILE A 1 201 ? 20.114 -4.886 7.498 1.00 22.89 198 ILE A CA 1
ATOM 1555 C C . ILE A 1 201 ? 19.914 -3.471 6.987 1.00 23.89 198 ILE A C 1
ATOM 1556 O O . ILE A 1 201 ? 19.039 -2.712 7.458 1.00 24.25 198 ILE A O 1
ATOM 1561 N N . PRO A 1 202 ? 20.728 -3.093 5.996 1.00 25.12 199 PRO A N 1
ATOM 1562 C CA . PRO A 1 202 ? 20.723 -1.704 5.540 1.00 25.48 199 PRO A CA 1
ATOM 1563 C C . PRO A 1 202 ? 19.367 -1.276 4.996 1.00 26.83 199 PRO A C 1
ATOM 1564 O O . PRO A 1 202 ? 18.672 -2.071 4.324 1.00 27.31 199 PRO A O 1
ATOM 1568 N N . PHE A 1 203 ? 18.974 -0.054 5.327 1.00 27.05 200 PHE A N 1
ATOM 1569 C CA . PHE A 1 203 ? 17.735 0.534 4.802 1.00 28.23 200 PHE A CA 1
ATOM 1570 C C . PHE A 1 203 ? 18.034 1.251 3.475 1.00 28.88 200 PHE A C 1
ATOM 1571 O O . PHE A 1 203 ? 18.827 2.185 3.465 1.00 27.91 200 PHE A O 1
ATOM 1579 N N . GLU A 1 204 ? 17.340 0.886 2.386 1.00 29.79 201 GLU A N 1
ATOM 1580 C CA . GLU A 1 204 ? 17.671 1.386 1.039 1.00 31.30 201 GLU A CA 1
ATOM 1581 C C . GLU A 1 204 ? 16.668 2.386 0.451 1.00 33.28 201 GLU A C 1
ATOM 1582 O O . GLU A 1 204 ? 16.918 3.010 -0.565 1.00 33.79 201 GLU A O 1
ATOM 1588 N N . VAL A 1 205 ? 15.542 2.572 1.106 1.00 35.38 202 VAL A N 1
ATOM 1589 C CA . VAL A 1 205 ? 14.471 3.361 0.511 1.00 37.39 202 VAL A CA 1
ATOM 1590 C C . VAL A 1 205 ? 14.841 4.825 0.120 1.00 38.41 202 VAL A C 1
ATOM 1591 O O . VAL A 1 205 ? 14.172 5.416 -0.730 1.00 37.98 202 VAL A O 1
ATOM 1603 N N . TRP A 1 207 ? 17.458 5.968 -1.571 1.00 40.82 204 TRP A N 1
ATOM 1604 C CA . TRP A 1 207 ? 18.222 6.136 -2.816 1.00 41.04 204 TRP A CA 1
ATOM 1605 C C . TRP A 1 207 ? 19.325 7.185 -2.641 1.00 43.28 204 TRP A C 1
ATOM 1606 O O . TRP A 1 207 ? 19.550 8.025 -3.517 1.00 43.05 204 TRP A O 1
ATOM 1617 N N . LYS A 1 208 ? 20.018 7.107 -1.507 1.00 46.27 205 LYS A N 1
ATOM 1618 C CA . LYS A 1 208 ? 21.081 8.043 -1.185 1.00 48.60 205 LYS A CA 1
ATOM 1619 C C . LYS A 1 208 ? 22.263 7.805 -2.092 1.00 50.39 205 LYS A C 1
ATOM 1620 O O . LYS A 1 208 ? 22.519 6.678 -2.523 1.00 50.16 205 LYS A O 1
ATOM 1626 N N . HIS A 1 209 ? 22.979 8.877 -2.392 1.00 52.76 206 HIS A N 1
ATOM 1627 C CA . HIS A 1 209 ? 23.973 8.814 -3.449 1.00 55.14 206 HIS A CA 1
ATOM 1628 C C . HIS A 1 209 ? 25.072 7.804 -3.092 1.00 56.51 206 HIS A C 1
ATOM 1629 O O . HIS A 1 209 ? 26.107 8.147 -2.516 1.00 57.13 206 HIS A O 1
ATOM 1636 N N . GLU A 1 210 ? 24.728 6.548 -3.405 1.00 58.06 207 GLU A N 1
ATOM 1637 C CA . GLU A 1 210 ? 25.556 5.329 -3.367 1.00 58.87 207 GLU A CA 1
ATOM 1638 C C . GLU A 1 210 ? 24.757 4.138 -2.822 1.00 59.03 207 GLU A C 1
ATOM 1639 O O . GLU A 1 210 ? 24.392 3.231 -3.588 1.00 59.20 207 GLU A O 1
ATOM 1645 N N . THR A 1 214 ? 30.746 0.490 7.911 1.00 48.29 211 THR A N 1
ATOM 1646 C CA . THR A 1 214 ? 30.642 -0.922 8.282 1.00 47.82 211 THR A CA 1
ATOM 1647 C C . THR A 1 214 ? 31.964 -1.654 8.081 1.00 47.72 211 THR A C 1
ATOM 1648 O O . THR A 1 214 ? 32.886 -1.173 7.388 1.00 47.76 211 THR A O 1
ATOM 1652 N N . PHE A 1 215 ? 32.062 -2.820 8.712 1.00 46.83 212 PHE A N 1
ATOM 1653 C CA . PHE A 1 215 ? 33.208 -3.709 8.514 1.00 45.70 212 PHE A CA 1
ATOM 1654 C C . PHE A 1 215 ? 32.730 -5.128 8.699 1.00 44.25 212 PHE A C 1
ATOM 1655 O O . PHE A 1 215 ? 31.570 -5.335 9.002 1.00 45.10 212 PHE A O 1
ATOM 1663 N N . ALA A 1 216 ? 33.618 -6.099 8.536 1.00 42.79 213 ALA A N 1
ATOM 1664 C CA . ALA A 1 216 ? 33.292 -7.485 8.847 1.00 41.19 213 ALA A CA 1
ATOM 1665 C C . ALA A 1 216 ? 33.734 -7.773 10.271 1.00 39.64 213 ALA A C 1
ATOM 1666 O O . ALA A 1 216 ? 34.779 -7.303 10.728 1.00 39.65 213 ALA A O 1
ATOM 1668 N N . HIS A 1 217 ? 32.949 -8.571 10.964 1.00 37.52 214 HIS A N 1
ATOM 1669 C CA . HIS A 1 217 ? 33.213 -8.873 12.352 1.00 36.15 214 HIS A CA 1
ATOM 1670 C C . HIS A 1 217 ? 32.749 -10.297 12.581 1.00 35.12 214 HIS A C 1
ATOM 1671 O O . HIS A 1 217 ? 31.811 -10.763 11.948 1.00 34.30 214 HIS A O 1
ATOM 1678 N N . GLU A 1 218 ? 33.442 -10.960 13.493 1.00 34.57 215 GLU A N 1
ATOM 1679 C CA . GLU A 1 218 ? 33.221 -12.354 13.852 1.00 34.99 215 GLU A CA 1
ATOM 1680 C C . GLU A 1 218 ? 31.772 -12.651 14.234 1.00 34.20 215 GLU A C 1
ATOM 1681 O O . GLU A 1 218 ? 31.240 -13.689 13.853 1.00 34.66 215 GLU A O 1
ATOM 1687 N N . ARG A 1 219 ? 31.137 -11.769 15.004 1.00 33.16 216 ARG A N 1
ATOM 1688 C CA . ARG A 1 219 ? 29.747 -12.013 15.459 1.00 33.21 216 ARG A CA 1
ATOM 1689 C C . ARG A 1 219 ? 28.717 -11.178 14.700 1.00 32.22 216 ARG A C 1
ATOM 1690 O O . ARG A 1 219 ? 27.627 -10.947 15.216 1.00 32.69 216 ARG A O 1
ATOM 1698 N N . LEU A 1 220 ? 29.079 -10.717 13.502 1.00 31.82 217 LEU A N 1
ATOM 1699 C CA . LEU A 1 220 ? 28.224 -9.898 12.639 1.00 31.67 217 LEU A CA 1
ATOM 1700 C C . LEU A 1 220 ? 27.837 -10.659 11.374 1.00 32.10 217 LEU A C 1
ATOM 1701 O O . LEU A 1 220 ? 28.685 -11.265 10.751 1.00 31.23 217 LEU A O 1
ATOM 1706 N N . LYS A 1 221 ? 26.554 -10.597 10.990 1.00 32.65 218 LYS A N 1
ATOM 1707 C CA . LYS A 1 221 ? 26.155 -10.957 9.625 1.00 32.72 218 LYS A CA 1
ATOM 1708 C C . LYS A 1 221 ? 25.475 -9.773 8.971 1.00 31.87 218 LYS A C 1
ATOM 1709 O O . LYS A 1 221 ? 24.645 -9.093 9.586 1.00 30.60 218 LYS A O 1
ATOM 1715 N N . GLN A 1 222 ? 25.813 -9.509 7.724 1.00 31.01 219 GLN A N 1
ATOM 1716 C CA . GLN A 1 222 ? 25.108 -8.475 6.995 1.00 31.79 219 GLN A CA 1
ATOM 1717 C C . GLN A 1 222 ? 24.156 -9.152 6.024 1.00 30.56 219 GLN A C 1
ATOM 1718 O O . GLN A 1 222 ? 24.568 -10.075 5.331 1.00 29.25 219 GLN A O 1
ATOM 1724 N N . VAL A 1 223 ? 22.887 -8.733 6.001 1.00 28.31 220 VAL A N 1
ATOM 1725 C CA . VAL A 1 223 ? 21.891 -9.357 5.107 1.00 27.95 220 VAL A CA 1
ATOM 1726 C C . VAL A 1 223 ? 21.180 -8.291 4.278 1.00 27.76 220 VAL A C 1
ATOM 1727 O O . VAL A 1 223 ? 21.284 -7.114 4.588 1.00 27.56 220 VAL A O 1
ATOM 1731 N N . LYS A 1 224 ? 20.480 -8.693 3.218 1.00 28.07 221 LYS A N 1
ATOM 1732 C CA . LYS A 1 224 ? 19.703 -7.748 2.396 1.00 28.06 221 LYS A CA 1
ATOM 1733 C C . LYS A 1 224 ? 18.250 -7.631 2.794 1.00 26.43 221 LYS A C 1
ATOM 1734 O O . LYS A 1 224 ? 17.628 -6.564 2.663 1.00 25.74 221 LYS A O 1
ATOM 1740 N N . ARG A 1 225 ? 17.701 -8.714 3.316 1.00 25.30 222 ARG A N 1
ATOM 1741 C CA . ARG A 1 225 ? 16.267 -8.809 3.575 1.00 24.03 222 ARG A CA 1
ATOM 1742 C C . ARG A 1 225 ? 16.138 -9.487 4.924 1.00 23.80 222 ARG A C 1
ATOM 1743 O O . ARG A 1 225 ? 16.812 -10.472 5.160 1.00 23.42 222 ARG A O 1
ATOM 1751 N N . LEU A 1 226 ? 15.224 -9.025 5.759 1.00 24.59 223 LEU A N 1
ATOM 1752 C CA . LEU A 1 226 ? 15.115 -9.532 7.135 1.00 25.46 223 LEU A CA 1
ATOM 1753 C C . LEU A 1 226 ? 14.949 -11.052 7.289 1.00 25.50 223 LEU A C 1
ATOM 1754 O O . LEU A 1 226 ? 15.522 -11.648 8.205 1.00 25.71 223 LEU A O 1
ATOM 1759 N N . ASP A 1 227 ? 14.204 -11.682 6.395 1.00 26.05 224 ASP A N 1
ATOM 1760 C CA . ASP A 1 227 ? 13.965 -13.135 6.493 1.00 26.73 224 ASP A CA 1
ATOM 1761 C C . ASP A 1 227 ? 15.219 -13.958 6.225 1.00 27.49 224 ASP A C 1
ATOM 1762 O O . ASP A 1 227 ? 15.251 -15.136 6.565 1.00 27.12 224 ASP A O 1
ATOM 1767 N N . ASP A 1 228 ? 16.258 -13.328 5.668 1.00 27.72 225 ASP A N 1
ATOM 1768 C CA . ASP A 1 228 ? 17.581 -13.921 5.617 1.00 29.15 225 ASP A CA 1
ATOM 1769 C C . ASP A 1 228 ? 18.033 -14.382 7.020 1.00 29.06 225 ASP A C 1
ATOM 1770 O O . ASP A 1 228 ? 18.785 -15.331 7.154 1.00 28.44 225 ASP A O 1
ATOM 1775 N N . LEU A 1 229 ? 17.582 -13.683 8.055 1.00 30.32 226 LEU A N 1
ATOM 1776 C CA . LEU A 1 229 ? 17.852 -14.062 9.455 1.00 31.08 226 LEU A CA 1
ATOM 1777 C C . LEU A 1 229 ? 17.492 -15.548 9.752 1.00 32.20 226 LEU A C 1
ATOM 1778 O O . LEU A 1 229 ? 18.210 -16.231 10.462 1.00 31.69 226 LEU A O 1
ATOM 1783 N N . LEU A 1 230 ? 16.368 -15.997 9.201 1.00 32.90 227 LEU A N 1
ATOM 1784 C CA . LEU A 1 230 ? 15.815 -17.317 9.479 1.00 34.59 227 LEU A CA 1
ATOM 1785 C C . LEU A 1 230 ? 16.817 -18.452 9.239 1.00 36.57 227 LEU A C 1
ATOM 1786 O O . LEU A 1 230 ? 16.874 -19.374 10.041 1.00 37.21 227 LEU A O 1
ATOM 1791 N N . SER A 1 231 ? 17.621 -18.366 8.176 1.00 38.35 228 SER A N 1
ATOM 1792 C CA . SER A 1 231 ? 18.624 -19.389 7.888 1.00 40.37 228 SER A CA 1
ATOM 1793 C C . SER A 1 231 ? 19.939 -19.235 8.671 1.00 41.44 228 SER A C 1
ATOM 1794 O O . SER A 1 231 ? 20.749 -20.166 8.710 1.00 41.87 228 SER A O 1
ATOM 1797 N N . LEU A 1 232 ? 20.167 -18.075 9.287 1.00 42.35 229 LEU A N 1
ATOM 1798 C CA . LEU A 1 232 ? 21.338 -17.901 10.152 1.00 43.27 229 LEU A CA 1
ATOM 1799 C C . LEU A 1 232 ? 21.100 -18.603 11.461 1.00 44.28 229 LEU A C 1
ATOM 1800 O O . LEU A 1 232 ? 22.046 -18.946 12.188 1.00 44.16 229 LEU A O 1
ATOM 1805 N N . LEU A 1 233 ? 19.819 -18.785 11.762 1.00 45.54 230 LEU A N 1
ATOM 1806 C CA . LEU A 1 233 ? 19.383 -19.317 13.032 1.00 46.81 230 LEU A CA 1
ATOM 1807 C C . LEU A 1 233 ? 18.869 -20.763 12.931 1.00 48.21 230 LEU A C 1
ATOM 1808 O O . LEU A 1 233 ? 18.426 -21.336 13.933 1.00 48.23 230 LEU A O 1
ATOM 1813 N N . GLY A 1 234 ? 18.932 -21.336 11.725 1.00 49.89 231 GLY A N 1
ATOM 1814 C CA . GLY A 1 234 ? 18.495 -22.706 11.465 1.00 50.62 231 GLY A CA 1
ATOM 1815 C C . GLY A 1 234 ? 19.704 -23.535 11.092 1.00 51.39 231 GLY A C 1
ATOM 1816 O O . GLY A 1 234 ? 20.824 -23.005 11.042 1.00 52.76 231 GLY A O 1
ATOM 1825 N N . LYS B 1 5 ? 8.255 -10.084 54.737 1.00 55.29 2 LYS B N 1
ATOM 1826 C CA . LYS B 1 5 ? 9.379 -11.006 54.851 1.00 54.91 2 LYS B CA 1
ATOM 1827 C C . LYS B 1 5 ? 9.131 -12.156 53.873 1.00 54.11 2 LYS B C 1
ATOM 1828 O O . LYS B 1 5 ? 8.111 -12.838 53.965 1.00 55.20 2 LYS B O 1
ATOM 1830 N N . GLU B 1 6 ? 10.023 -12.343 52.910 1.00 52.73 3 GLU B N 1
ATOM 1831 C CA . GLU B 1 6 ? 9.873 -13.424 51.913 1.00 51.60 3 GLU B CA 1
ATOM 1832 C C . GLU B 1 6 ? 8.509 -13.504 51.136 1.00 48.66 3 GLU B C 1
ATOM 1833 O O . GLU B 1 6 ? 8.154 -14.581 50.622 1.00 48.53 3 GLU B O 1
ATOM 1839 N N . LEU B 1 7 ? 7.747 -12.405 51.059 1.00 44.36 4 LEU B N 1
ATOM 1840 C CA . LEU B 1 7 ? 6.806 -12.235 49.944 1.00 40.75 4 LEU B CA 1
ATOM 1841 C C . LEU B 1 7 ? 7.346 -11.164 48.970 1.00 38.14 4 LEU B C 1
ATOM 1842 O O . LEU B 1 7 ? 7.530 -11.423 47.775 1.00 35.77 4 LEU B O 1
ATOM 1847 N N . ILE B 1 8 ? 7.623 -9.973 49.497 1.00 35.47 5 ILE B N 1
ATOM 1848 C CA . ILE B 1 8 ? 8.068 -8.840 48.653 1.00 34.47 5 ILE B CA 1
ATOM 1849 C C . ILE B 1 8 ? 9.485 -9.044 48.129 1.00 32.42 5 ILE B C 1
ATOM 1850 O O . ILE B 1 8 ? 10.378 -9.228 48.902 1.00 32.29 5 ILE B O 1
ATOM 1855 N N . LYS B 1 9 ? 9.666 -8.974 46.809 1.00 30.70 6 LYS B N 1
ATOM 1856 C CA . LYS B 1 9 ? 10.977 -8.977 46.160 1.00 29.80 6 LYS B CA 1
ATOM 1857 C C . LYS B 1 9 ? 11.397 -7.649 45.574 1.00 27.91 6 LYS B C 1
ATOM 1858 O O . LYS B 1 9 ? 12.598 -7.375 45.367 1.00 26.37 6 LYS B O 1
ATOM 1864 N N . VAL B 1 10 ? 10.408 -6.853 45.201 1.00 25.99 7 VAL B N 1
ATOM 1865 C CA . VAL B 1 10 ? 10.647 -5.586 44.523 1.00 25.10 7 VAL B CA 1
ATOM 1866 C C . VAL B 1 10 ? 9.891 -4.508 45.270 1.00 24.41 7 VAL B C 1
ATOM 1867 O O . VAL B 1 10 ? 8.704 -4.685 45.568 1.00 23.47 7 VAL B O 1
ATOM 1871 N N . ILE B 1 11 ? 10.571 -3.405 45.580 1.00 24.23 8 ILE B N 1
ATOM 1872 C CA . ILE B 1 11 ? 9.893 -2.189 46.055 1.00 23.90 8 ILE B CA 1
ATOM 1873 C C . ILE B 1 11 ? 10.064 -1.169 44.963 1.00 23.60 8 ILE B C 1
ATOM 1874 O O . ILE B 1 11 ? 11.192 -0.821 44.585 1.00 23.79 8 ILE B O 1
ATOM 1879 N N . ALA B 1 12 ? 8.925 -0.780 44.392 1.00 22.34 9 ALA B N 1
ATOM 1880 C CA . ALA B 1 12 ? 8.856 0.178 43.322 1.00 22.87 9 ALA B CA 1
ATOM 1881 C C . ALA B 1 12 ? 8.432 1.487 43.949 1.00 23.13 9 ALA B C 1
ATOM 1882 O O . ALA B 1 12 ? 7.576 1.491 44.823 1.00 23.47 9 ALA B O 1
ATOM 1884 N N . PHE B 1 13 ? 9.060 2.577 43.521 1.00 23.33 10 PHE B N 1
ATOM 1885 C CA . PHE B 1 13 ? 8.733 3.901 43.983 1.00 22.57 10 PHE B CA 1
ATOM 1886 C C . PHE B 1 13 ? 8.278 4.796 42.833 1.00 22.75 10 PHE B C 1
ATOM 1887 O O . PHE B 1 13 ? 8.961 4.943 41.835 1.00 22.46 10 PHE B O 1
ATOM 1895 N N . ASP B 1 14 ? 7.113 5.436 43.0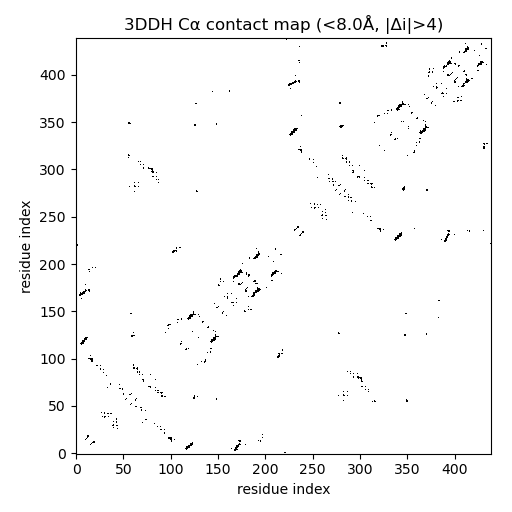03 1.00 23.98 11 ASP B N 1
ATOM 1896 C CA . ASP B 1 14 ? 6.787 6.618 42.201 1.00 23.18 11 ASP B CA 1
ATOM 1897 C C . ASP B 1 14 ? 7.858 7.697 42.468 1.00 23.65 11 ASP B C 1
ATOM 1898 O O . ASP B 1 14 ? 8.510 7.707 43.529 1.00 23.19 11 ASP B O 1
ATOM 1903 N N . ALA B 1 15 ? 8.076 8.564 41.497 1.00 23.05 12 ALA B N 1
ATOM 1904 C CA . ALA B 1 15 ? 9.080 9.602 41.618 1.00 23.21 12 ALA B CA 1
ATOM 1905 C C . ALA B 1 15 ? 8.493 10.935 42.027 1.00 23.43 12 ALA B C 1
ATOM 1906 O O . ALA B 1 15 ? 8.778 11.434 43.145 1.00 24.19 12 ALA B O 1
ATOM 1908 N N . ASP B 1 16 ? 7.681 11.518 41.142 1.00 23.59 13 ASP B N 1
ATOM 1909 C CA . ASP B 1 16 ? 7.157 12.874 41.327 1.00 24.07 13 ASP B CA 1
ATOM 1910 C C . ASP B 1 16 ? 6.162 12.940 42.486 1.00 24.01 13 ASP B C 1
ATOM 1911 O O . ASP B 1 16 ? 5.126 12.245 42.484 1.00 24.65 13 ASP B O 1
ATOM 1916 N N . ASP B 1 17 ? 6.472 13.806 43.453 1.00 23.44 14 ASP B N 1
ATOM 1917 C CA . ASP B 1 17 ? 5.741 13.999 44.694 1.00 23.16 14 ASP B CA 1
ATOM 1918 C C . ASP B 1 17 ? 5.832 12.829 45.680 1.00 22.66 14 ASP B C 1
ATOM 1919 O O . ASP B 1 17 ? 5.100 12.786 46.653 1.00 23.51 14 ASP B 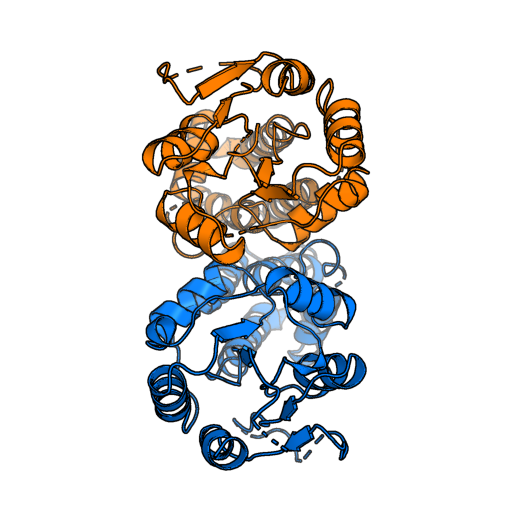O 1
ATOM 1924 N N . THR B 1 18 ? 6.748 11.899 45.420 1.00 22.18 15 THR B N 1
ATOM 1925 C CA . THR B 1 18 ? 7.075 10.799 46.324 1.00 22.04 15 THR B CA 1
ATOM 1926 C C . THR B 1 18 ? 8.571 10.901 46.737 1.00 22.53 15 THR B C 1
ATOM 1927 O O . THR B 1 18 ? 8.888 10.987 47.924 1.00 21.92 15 THR B O 1
ATOM 1931 N N . LEU B 1 19 ? 9.482 10.917 45.763 1.00 21.51 16 LEU B N 1
ATOM 1932 C CA . LEU B 1 19 ? 10.901 11.026 46.071 1.00 21.69 16 LEU B CA 1
ATOM 1933 C C . LEU B 1 19 ? 11.274 12.499 46.164 1.00 22.82 16 LEU B C 1
ATOM 1934 O O . LEU B 1 19 ? 12.098 12.900 46.980 1.00 21.95 16 LEU B O 1
ATOM 1939 N N . TRP B 1 20 ? 10.642 13.314 45.343 1.00 23.51 17 TRP B N 1
ATOM 1940 C CA . TRP B 1 20 ? 10.946 14.742 45.319 1.00 24.54 17 TRP B CA 1
ATOM 1941 C C . TRP B 1 20 ? 9.712 15.548 44.967 1.00 25.41 17 TRP B C 1
ATOM 1942 O O . TRP B 1 20 ? 8.740 15.022 44.433 1.00 25.49 17 TRP B O 1
ATOM 1953 N N . SER B 1 21 ? 9.735 16.832 45.283 1.00 27.21 18 SER B N 1
ATOM 1954 C CA . SER B 1 21 ? 8.599 17.687 44.967 1.00 27.79 18 SER B CA 1
ATOM 1955 C C . SER B 1 21 ? 8.546 17.956 43.470 1.00 28.64 18 SER B C 1
ATOM 1956 O O . SER B 1 21 ? 9.585 18.174 42.843 1.00 29.11 18 SER B O 1
ATOM 1959 N N . ASN B 1 22 ? 7.342 17.913 42.895 1.00 29.60 19 ASN B N 1
ATOM 1960 C CA . ASN B 1 22 ? 7.129 18.153 41.462 1.00 30.48 19 ASN B CA 1
ATOM 1961 C C . ASN B 1 22 ? 5.916 19.032 41.169 1.00 30.90 19 ASN B C 1
ATOM 1962 O O . ASN B 1 22 ? 6.003 19.985 40.400 1.00 30.20 19 ASN B O 1
ATOM 1967 N N . GLU B 1 23 ? 4.788 18.699 41.766 1.00 32.93 20 GLU B N 1
ATOM 1968 C CA . GLU B 1 23 ? 3.528 19.378 41.469 1.00 34.21 20 GLU B CA 1
ATOM 1969 C C . GLU B 1 23 ? 3.545 20.906 41.725 1.00 34.57 20 GLU B C 1
ATOM 1970 O O . GLU B 1 23 ? 2.963 21.644 40.944 1.00 34.31 20 GLU B O 1
ATOM 1976 N N . PRO B 1 24 ? 4.215 21.377 42.799 1.00 34.91 21 PRO B N 1
ATOM 1977 C CA . PRO B 1 24 ? 4.309 22.819 43.018 1.00 34.92 21 PRO B CA 1
ATOM 1978 C C . PRO B 1 24 ? 5.006 23.550 41.881 1.00 35.26 21 PRO B C 1
ATOM 1979 O O . PRO B 1 24 ? 4.500 24.590 41.440 1.00 34.76 21 PRO B O 1
ATOM 1983 N N . PHE B 1 25 ? 6.107 22.991 41.373 1.00 35.35 22 PHE B N 1
ATOM 1984 C CA A PHE B 1 25 ? 6.815 23.569 40.226 0.50 35.60 22 PHE B CA 1
ATOM 1985 C CA B PHE B 1 25 ? 6.798 23.583 40.241 0.50 35.31 22 PHE B CA 1
ATOM 1986 C C . PHE B 1 25 ? 5.901 23.624 38.997 1.00 35.56 22 PHE B C 1
ATOM 1987 O O . PHE B 1 25 ? 5.822 24.661 38.305 1.00 34.84 22 PHE B O 1
ATOM 2002 N N . PHE B 1 26 ? 5.241 22.508 38.703 1.00 34.73 23 PHE B N 1
ATOM 2003 C CA . PHE B 1 26 ? 4.301 22.458 37.580 1.00 34.99 23 PHE B CA 1
ATOM 2004 C C . PHE B 1 26 ? 3.178 23.491 37.742 1.00 34.17 23 PHE B C 1
ATOM 2005 O O . PHE B 1 26 ? 2.779 24.115 36.766 1.00 33.99 23 PHE B O 1
ATOM 2013 N N . GLN B 1 27 ? 2.634 23.619 38.949 1.00 33.45 24 GLN B N 1
ATOM 2014 C CA A GLN B 1 27 ? 1.494 24.509 39.152 0.50 33.55 24 GLN B CA 1
ATOM 2015 C CA B GLN B 1 27 ? 1.500 24.507 39.204 0.50 33.62 24 GLN B CA 1
ATOM 2016 C C . GLN B 1 27 ? 1.911 25.962 38.990 1.00 32.69 24 GLN B C 1
ATOM 2017 O O . GLN B 1 27 ? 1.146 26.752 38.448 1.00 32.31 24 GLN B O 1
ATOM 2028 N N . GLU B 1 28 ? 3.133 26.298 39.401 1.00 31.93 25 GLU B N 1
ATOM 2029 C CA . GLU B 1 28 ? 3.669 27.637 39.169 1.00 31.53 25 GLU B CA 1
ATOM 2030 C C . GLU B 1 28 ? 3.863 27.941 37.683 1.00 30.91 25 GLU B C 1
ATOM 2031 O O . GLU B 1 28 ? 3.599 29.047 37.226 1.00 29.51 25 GLU B O 1
ATOM 2037 N N . VAL B 1 29 ? 4.349 26.965 36.934 1.00 30.45 26 VAL B N 1
ATOM 2038 C CA . VAL B 1 29 ? 4.413 27.080 35.473 1.00 29.85 26 VAL B CA 1
ATOM 2039 C C . VAL B 1 29 ? 2.997 27.305 34.876 1.00 29.13 26 VAL B C 1
ATOM 2040 O O . VAL B 1 29 ? 2.806 28.196 34.053 1.00 27.96 26 VAL B O 1
ATOM 2044 N N . GLU B 1 30 ? 2.011 26.527 35.303 1.00 29.32 27 GLU B N 1
ATOM 2045 C CA . GLU B 1 30 ? 0.657 26.699 34.799 1.00 30.19 27 GLU B CA 1
ATOM 2046 C C . GLU B 1 30 ? 0.089 28.085 35.125 1.00 30.02 27 GLU B C 1
ATOM 2047 O O . GLU B 1 30 ? -0.633 28.660 34.315 1.00 29.41 27 GLU B O 1
ATOM 2053 N N . LYS B 1 31 ? 0.443 28.621 36.293 1.00 30.27 28 LYS B N 1
ATOM 2054 C CA . LYS B 1 31 ? 0.015 29.942 36.705 1.00 31.15 28 LYS B CA 1
ATOM 2055 C C . LYS B 1 31 ? 0.591 30.989 35.759 1.00 30.36 28 LYS B C 1
ATOM 2056 O O . LYS B 1 31 ? -0.146 31.806 35.239 1.00 30.19 28 LYS B O 1
ATOM 2062 N N . GLN B 1 32 ? 1.901 30.927 35.519 1.00 29.57 29 GLN B N 1
ATOM 2063 C CA . GLN B 1 32 ? 2.586 31.819 34.592 1.00 29.85 29 GLN B CA 1
ATOM 2064 C C . GLN B 1 32 ? 2.035 31.720 33.166 1.00 28.43 29 GLN B C 1
ATOM 2065 O O . GLN B 1 32 ? 1.835 32.707 32.496 1.00 28.23 29 GLN B O 1
ATOM 2071 N N . TYR B 1 33 ? 1.743 30.513 32.722 1.00 27.80 30 TYR B N 1
ATOM 2072 C CA . TYR B 1 33 ? 1.068 30.307 31.433 1.00 26.93 30 TYR B CA 1
ATOM 2073 C C . TYR B 1 33 ? -0.273 31.036 31.385 1.00 26.85 30 TYR B C 1
ATOM 2074 O O . TYR B 1 33 ? -0.563 31.760 30.422 1.00 25.67 30 TYR B O 1
ATOM 2083 N N . THR B 1 34 ? -1.106 30.843 32.411 1.00 26.87 31 THR B N 1
ATOM 2084 C CA . THR B 1 34 ? -2.417 31.457 32.371 1.00 27.96 31 THR B CA 1
ATOM 2085 C C . THR B 1 34 ? -2.318 32.990 32.422 1.00 28.19 31 THR B C 1
ATOM 2086 O O . THR B 1 34 ? -3.155 33.678 31.855 1.00 27.74 31 THR B O 1
ATOM 2090 N N . ASP B 1 35 ? -1.294 33.508 33.084 1.00 28.73 32 ASP B N 1
ATOM 2091 C CA . ASP B 1 35 ? -1.033 34.943 33.062 1.00 30.04 32 ASP B CA 1
ATOM 2092 C C . ASP B 1 35 ? -0.767 35.447 31.657 1.00 29.32 32 ASP B C 1
ATOM 2093 O O . ASP B 1 35 ? -1.154 36.561 31.344 1.00 30.02 32 ASP B O 1
ATOM 2098 N N . LEU B 1 36 ? -0.114 34.645 30.819 1.00 28.16 33 LEU B N 1
ATOM 2099 C CA . LEU B 1 36 ? 0.159 35.055 29.435 1.00 28.57 33 LEU B CA 1
ATOM 2100 C C . LEU B 1 36 ? -1.094 35.101 28.546 1.00 28.63 33 LEU B C 1
ATOM 2101 O O . LEU B 1 36 ? -1.110 35.784 27.542 1.00 28.85 33 LEU B O 1
ATOM 2106 N N . LEU B 1 37 ? -2.126 34.355 28.907 1.00 28.71 34 LEU B N 1
ATOM 2107 C CA . LEU B 1 37 ? -3.323 34.265 28.093 1.00 29.27 34 LEU B CA 1
ATOM 2108 C C . LEU B 1 37 ? -4.520 34.999 28.720 1.00 29.30 34 LEU B C 1
ATOM 2109 O O . LEU B 1 37 ? -5.678 34.705 28.410 1.00 28.27 34 LEU B O 1
ATOM 2114 N N . LYS B 1 38 ? -4.202 35.973 29.574 1.00 30.49 35 LYS B N 1
ATOM 2115 C CA . LYS B 1 38 ? -5.181 36.842 30.248 1.00 31.50 35 LYS B CA 1
ATOM 2116 C C . LYS B 1 38 ? -6.273 37.442 29.367 1.00 30.57 35 LYS B C 1
ATOM 2117 O O . LYS B 1 38 ? -7.411 37.534 29.801 1.00 31.22 35 LYS B O 1
ATOM 2123 N N . PRO B 1 39 ? -5.924 37.934 28.164 1.00 30.09 36 PRO B N 1
ATOM 2124 C CA . PRO B 1 39 ? -6.972 38.500 27.295 1.00 29.82 36 PRO B CA 1
ATOM 2125 C C . PRO B 1 39 ? -8.101 37.528 26.938 1.00 29.43 36 PRO B C 1
ATOM 2126 O O . PRO B 1 39 ? -9.182 37.973 26.518 1.00 30.28 36 PRO B O 1
ATOM 2130 N N . TYR B 1 40 ? -7.849 36.231 27.103 1.00 29.05 37 TYR B N 1
ATOM 2131 C CA . TYR B 1 40 ? -8.745 35.191 26.590 1.00 28.51 37 TYR B CA 1
ATOM 2132 C C . TYR B 1 40 ? -9.536 34.442 27.651 1.00 28.36 37 TYR B C 1
ATOM 2133 O O . TYR B 1 40 ? -10.225 33.477 27.323 1.00 29.49 37 TYR B O 1
ATOM 2142 N N . GLY B 1 41 ? -9.422 34.839 28.911 1.00 27.86 38 GLY B N 1
ATOM 2143 C CA . GLY B 1 41 ? -10.142 34.138 29.975 1.00 27.53 38 GLY B CA 1
ATOM 2144 C C . GLY B 1 41 ? -9.507 34.270 31.340 1.00 27.11 38 GLY B C 1
ATOM 2145 O O . GLY B 1 41 ? -8.371 34.719 31.470 1.00 26.35 38 GLY B O 1
ATOM 2146 N N . THR B 1 42 ? -10.273 33.879 32.351 1.00 27.30 39 THR B N 1
ATOM 2147 C CA . THR B 1 42 ? -9.798 33.757 33.707 1.00 27.70 39 THR B CA 1
ATOM 2148 C C . THR B 1 42 ? -8.817 32.600 33.756 1.00 27.96 39 THR B C 1
ATOM 2149 O O . THR B 1 42 ? -8.748 31.766 32.837 1.00 26.02 39 THR B O 1
ATOM 2153 N N . SER B 1 43 ? -8.060 32.542 34.840 1.00 28.88 40 SER B N 1
ATOM 2154 C CA . SER B 1 43 ? -7.081 31.484 34.992 1.00 29.84 40 SER B CA 1
ATOM 2155 C C . SER B 1 43 ? -7.789 30.122 34.964 1.00 29.90 40 SER B C 1
ATOM 2156 O O . SER B 1 43 ? -7.355 29.206 34.283 1.00 28.31 40 SER B O 1
ATOM 2159 N N . LYS B 1 44 ? -8.902 30.001 35.680 1.00 30.28 41 LYS B N 1
ATOM 2160 C CA . LYS B 1 44 ? -9.699 28.771 35.651 1.00 31.21 41 LYS B CA 1
ATOM 2161 C C . LYS B 1 44 ? -10.087 28.372 34.213 1.00 29.98 41 LYS B C 1
ATOM 2162 O O . LYS B 1 44 ? -10.002 27.195 33.831 1.00 29.12 41 LYS B O 1
ATOM 2168 N N . GLU B 1 45 ? -10.506 29.356 33.424 1.00 29.52 42 GLU B N 1
ATOM 2169 C CA . GLU B 1 45 ? -10.937 29.116 32.047 1.00 29.43 42 GLU B CA 1
ATOM 2170 C C . GLU B 1 45 ? -9.758 28.660 31.176 1.00 29.29 42 GLU B C 1
ATOM 2171 O O . GLU B 1 45 ? -9.895 27.736 30.356 1.00 27.81 42 GLU B O 1
ATOM 2177 N N . ILE B 1 46 ? -8.600 29.292 31.368 1.00 28.78 43 ILE B N 1
ATOM 2178 C CA . ILE B 1 46 ? -7.440 28.943 30.559 1.00 29.03 43 ILE B CA 1
ATOM 2179 C C . ILE B 1 46 ? -6.993 27.536 30.941 1.00 28.60 43 ILE B C 1
ATOM 2180 O O . ILE B 1 46 ? -6.709 26.729 30.068 1.00 29.21 43 ILE B O 1
ATOM 2185 N N . SER B 1 47 ? -6.974 27.237 32.232 1.00 28.86 44 SER B N 1
ATOM 2186 C CA . SER B 1 47 ? -6.644 25.886 32.708 1.00 29.05 44 SER B CA 1
ATOM 2187 C C . SER B 1 47 ? -7.614 24.791 32.214 1.00 28.99 44 SER B C 1
ATOM 2188 O O . SER B 1 47 ? -7.179 23.672 31.908 1.00 29.38 44 SER B O 1
ATOM 2191 N N . ALA B 1 48 ? -8.902 25.113 32.082 1.00 28.91 45 ALA B N 1
ATOM 2192 C CA . ALA B 1 48 ? -9.895 24.179 31.550 1.00 29.01 45 ALA B CA 1
ATOM 2193 C C . ALA B 1 48 ? -9.621 23.939 30.071 1.00 29.50 45 ALA B C 1
ATOM 2194 O O . ALA B 1 48 ? -9.724 22.824 29.595 1.00 29.84 45 ALA B O 1
ATOM 2196 N N . ALA B 1 49 ? -9.286 24.984 29.323 1.00 29.10 46 ALA B N 1
ATOM 2197 C CA . ALA B 1 49 ? -9.000 24.816 27.896 1.00 28.56 46 ALA B CA 1
ATOM 2198 C C . ALA B 1 49 ? -7.728 24.011 27.685 1.00 28.45 46 ALA B C 1
ATOM 2199 O O . ALA B 1 49 ? -7.666 23.177 26.758 1.00 29.20 46 ALA B O 1
ATOM 2201 N N . LEU B 1 50 ? -6.713 24.261 28.511 1.00 27.69 47 LEU B N 1
ATOM 2202 C CA . LEU B 1 50 ? -5.458 23.521 28.414 1.00 28.28 47 LEU B CA 1
ATOM 2203 C C . LEU B 1 50 ? -5.683 22.027 28.726 1.00 29.10 47 LEU B C 1
ATOM 2204 O O . LEU B 1 50 ? -5.177 21.120 28.038 1.00 27.19 47 LEU B O 1
ATOM 2209 N N . PHE B 1 51 ? -6.460 21.765 29.766 1.00 30.53 48 PHE B N 1
ATOM 2210 C CA . PHE B 1 51 ? -6.757 20.379 30.132 1.00 32.53 48 PHE B CA 1
ATOM 2211 C C . PHE B 1 51 ? -7.510 19.650 29.017 1.00 33.13 48 PHE B C 1
ATOM 2212 O O . PHE B 1 51 ? -7.186 18.519 28.710 1.00 33.73 48 PHE B O 1
ATOM 2220 N N . GLN B 1 52 ? -8.475 20.315 28.385 1.00 33.74 49 GLN B N 1
ATOM 2221 C CA . GLN B 1 52 ? -9.185 19.777 27.215 1.00 33.98 49 GLN B CA 1
ATOM 2222 C C . GLN B 1 52 ? -8.197 19.378 26.097 1.00 32.83 49 GLN B C 1
ATOM 2223 O O . GLN B 1 52 ? -8.294 18.284 25.513 1.00 31.76 49 GLN B O 1
ATOM 2229 N N . THR B 1 53 ? -7.230 20.249 25.833 1.00 30.39 50 THR B N 1
ATOM 2230 C CA . THR B 1 53 ? -6.229 19.968 24.799 1.00 30.17 50 THR B CA 1
ATOM 2231 C C . THR B 1 53 ? -5.344 18.762 25.147 1.00 30.46 50 THR B C 1
ATOM 2232 O O . THR B 1 53 ? -5.070 17.910 24.292 1.00 31.57 50 THR B O 1
ATOM 2236 N N . GLU B 1 54 ? -4.858 18.747 26.375 1.00 31.41 51 GLU B N 1
ATOM 2237 C CA . GLU B 1 54 ? -4.112 17.615 26.937 1.00 32.99 51 GLU B CA 1
ATOM 2238 C C . GLU B 1 54 ? -4.861 16.294 26.784 1.00 32.87 51 GLU B C 1
ATOM 2239 O O . GLU B 1 54 ? -4.280 15.268 26.406 1.00 32.70 51 GLU B O 1
ATOM 2253 N N . ASN B 1 56 ? -7.484 15.733 24.638 1.00 33.07 53 ASN B N 1
ATOM 2254 C CA . ASN B 1 56 ? -7.612 15.454 23.226 1.00 33.49 53 ASN B CA 1
ATOM 2255 C C . ASN B 1 56 ? -6.283 14.907 22.629 1.00 33.31 53 ASN B C 1
ATOM 2256 O O . ASN B 1 56 ? -6.309 14.144 21.655 1.00 33.70 53 ASN B O 1
ATOM 2261 N N . ASN B 1 57 ? -5.142 15.291 23.208 1.00 32.07 54 ASN B N 1
ATOM 2262 C CA . ASN B 1 57 ? -3.842 14.839 22.706 1.00 32.12 54 ASN B CA 1
ATOM 2263 C C . ASN B 1 57 ? -3.335 13.561 23.406 1.00 31.66 54 ASN B C 1
ATOM 2264 O O . ASN B 1 57 ? -2.256 13.081 23.117 1.00 30.20 54 ASN B O 1
ATOM 2269 N N . LEU B 1 58 ? -4.106 13.041 24.358 1.00 30.92 55 LEU B N 1
ATOM 2270 C CA . LEU B 1 58 ? -3.577 12.054 25.247 1.00 32.15 55 LEU B CA 1
ATOM 2271 C C . LEU B 1 58 ? -3.097 10.784 24.480 1.00 31.35 55 LEU B C 1
ATOM 2272 O O . LEU B 1 58 ? -2.022 10.299 24.739 1.00 30.68 55 LEU B O 1
ATOM 2277 N N . GLN B 1 59 ? -3.881 10.317 23.519 1.00 31.75 56 GLN B N 1
ATOM 2278 C CA . GLN B 1 59 ? -3.590 9.073 22.796 1.00 33.54 56 GLN B CA 1
ATOM 2279 C C . GLN B 1 59 ? -2.345 9.177 21.908 1.00 33.17 56 GLN B C 1
ATOM 2280 O O . GLN B 1 59 ? -1.822 8.152 21.531 1.00 33.15 56 GLN B O 1
ATOM 2286 N N . ILE B 1 60 ? -1.894 10.386 21.543 1.00 32.85 57 ILE B N 1
ATOM 2287 C CA . ILE B 1 60 ? -0.641 10.505 20.737 1.00 33.41 57 ILE B CA 1
ATOM 2288 C C . ILE B 1 60 ? 0.526 11.135 21.455 1.00 31.94 57 ILE B C 1
ATOM 2289 O O . ILE B 1 60 ? 1.670 10.774 21.184 1.00 31.70 57 ILE B O 1
ATOM 2294 N N . LEU B 1 61 ? 0.255 12.054 22.381 1.00 30.59 58 LEU B N 1
ATOM 2295 C CA . LEU B 1 61 ? 1.310 12.721 23.114 1.00 30.41 58 LEU B CA 1
ATOM 2296 C C . LEU B 1 61 ? 1.575 12.106 24.490 1.00 30.15 58 LEU B C 1
ATOM 2297 O O . LEU B 1 61 ? 2.669 12.225 24.998 1.00 30.09 58 LEU B O 1
ATOM 2302 N N . GLY B 1 62 ? 0.564 11.497 25.105 1.00 30.71 59 GLY B N 1
ATOM 2303 C CA . GLY B 1 62 ? 0.732 10.881 26.434 1.00 31.10 59 GLY B CA 1
ATOM 2304 C C . GLY B 1 62 ? 1.022 11.886 27.542 1.00 31.53 59 GLY B C 1
ATOM 2305 O O . GLY B 1 62 ? 0.444 12.969 27.574 1.00 31.99 59 GLY B O 1
ATOM 2306 N N . TYR B 1 63 ? 1.916 11.516 28.449 1.00 32.05 60 TYR B N 1
ATOM 2307 C CA . TYR B 1 63 ? 2.202 12.291 29.668 1.00 31.75 60 TYR B CA 1
ATOM 2308 C C . TYR B 1 63 ? 3.580 12.879 29.601 1.00 30.81 60 TYR B C 1
ATOM 2309 O O . TYR B 1 63 ? 4.367 12.435 28.826 1.00 30.81 60 TYR B O 1
ATOM 2318 N N . GLY B 1 64 ? 3.864 13.876 30.425 1.00 29.53 61 GLY B N 1
ATOM 2319 C CA . GLY B 1 64 ? 5.201 14.427 30.551 1.00 29.84 61 GLY B CA 1
ATOM 2320 C C . GLY B 1 64 ? 5.299 15.881 30.072 1.00 30.63 61 GLY B C 1
ATOM 2321 O O . GLY B 1 64 ? 4.336 16.434 29.498 1.00 30.60 61 GLY B O 1
ATOM 2322 N N . ALA B 1 65 ? 6.470 16.454 30.307 1.00 29.83 62 ALA B N 1
ATOM 2323 C CA . ALA B 1 65 ? 6.771 17.863 30.079 1.00 30.80 62 ALA B CA 1
ATOM 2324 C C . ALA B 1 65 ? 6.739 18.261 28.607 1.00 30.71 62 ALA B C 1
ATOM 2325 O O . ALA B 1 65 ? 6.276 19.351 28.292 1.00 30.79 62 ALA B O 1
ATOM 2327 N N . LYS B 1 66 ? 7.233 17.386 27.718 1.00 30.34 63 LYS B N 1
ATOM 2328 C CA . LYS B 1 66 ? 7.178 17.625 26.269 1.00 29.55 63 LYS B CA 1
ATOM 2329 C C . LYS B 1 66 ? 5.740 17.630 25.768 1.00 29.19 63 LYS B C 1
ATOM 2330 O O . LYS B 1 66 ? 5.343 18.544 25.048 1.00 28.38 63 LYS B O 1
ATOM 2336 N N . ALA B 1 67 ? 4.943 16.648 26.195 1.00 27.75 64 ALA B N 1
ATOM 2337 C CA . ALA B 1 67 ? 3.518 16.652 25.912 1.00 27.58 64 ALA B CA 1
ATOM 2338 C C . ALA B 1 67 ? 2.878 17.945 26.428 1.00 27.25 64 ALA B C 1
ATOM 2339 O O . ALA B 1 67 ? 2.141 18.580 25.714 1.00 27.12 64 ALA B O 1
ATOM 2341 N N . PHE B 1 68 ? 3.164 18.321 27.675 1.00 27.91 65 PHE B N 1
ATOM 2342 C CA . PHE B 1 68 ? 2.577 19.500 28.293 1.00 27.84 65 PHE B CA 1
ATOM 2343 C C . PHE B 1 68 ? 2.893 20.762 27.499 1.00 27.22 65 PHE B C 1
ATOM 2344 O O . PHE B 1 68 ? 2.039 21.628 27.296 1.00 27.41 65 PHE B O 1
ATOM 2352 N N . THR B 1 69 ? 4.146 20.876 27.089 1.00 27.01 66 THR B N 1
ATOM 2353 C CA . THR B 1 69 ? 4.604 22.008 26.299 1.00 27.05 66 THR B CA 1
ATOM 2354 C C . THR B 1 69 ? 3.858 22.135 24.982 1.00 26.94 66 THR B C 1
ATOM 2355 O O . THR B 1 69 ? 3.389 23.227 24.651 1.00 25.18 66 THR B O 1
ATOM 2359 N N . ILE B 1 70 ? 3.737 21.018 24.249 1.00 26.01 67 ILE B N 1
ATOM 2360 C CA . ILE B 1 70 ? 3.014 21.023 22.998 1.00 25.40 67 ILE B CA 1
ATOM 2361 C C . ILE B 1 70 ? 1.539 21.424 23.203 1.00 26.09 67 ILE B C 1
ATOM 2362 O O . ILE B 1 70 ? 1.020 22.263 22.441 1.00 26.28 67 ILE B O 1
ATOM 2367 N N . SER B 1 71 ? 0.872 20.884 24.227 1.00 25.87 68 SER B N 1
ATOM 2368 C CA . SER B 1 71 ? -0.525 21.255 24.496 1.00 26.14 68 SER B CA 1
ATOM 2369 C C . SER B 1 71 ? -0.657 22.727 24.914 1.00 26.10 68 SER B C 1
ATOM 2370 O O . SER B 1 71 ? -1.645 23.364 24.603 1.00 26.91 68 SER B O 1
ATOM 2381 N N . VAL B 1 73 ? 1.217 25.145 23.759 1.00 25.95 70 VAL B N 1
ATOM 2382 C CA . VAL B 1 73 ? 1.372 25.912 22.518 1.00 25.87 70 VAL B CA 1
ATOM 2383 C C . VAL B 1 73 ? 0.087 25.830 21.729 1.00 26.19 70 VAL B C 1
ATOM 2384 O O . VAL B 1 73 ? -0.452 26.855 21.309 1.00 25.47 70 VAL B O 1
ATOM 2388 N N . GLU B 1 74 ? -0.441 24.618 21.595 1.00 26.45 71 GLU B N 1
ATOM 2389 C CA . GLU B 1 74 ? -1.683 24.410 20.882 1.00 28.22 71 GLU B CA 1
ATOM 2390 C C . GLU B 1 74 ? -2.849 25.177 21.473 1.00 26.67 71 GLU B C 1
ATOM 2391 O O . GLU B 1 74 ? -3.613 25.769 20.741 1.00 25.73 71 GLU B O 1
ATOM 2397 N N . THR B 1 75 ? -2.977 25.159 22.797 1.00 25.70 72 THR B N 1
ATOM 2398 C CA . THR B 1 75 ? -4.080 25.814 23.434 1.00 25.64 72 THR B CA 1
ATOM 2399 C C . THR B 1 75 ? -3.977 27.344 23.222 1.00 25.65 72 THR B C 1
ATOM 2400 O O . THR B 1 75 ? -5.012 27.990 22.989 1.00 25.19 72 THR B O 1
ATOM 2404 N N . ALA B 1 76 ? -2.755 27.879 23.291 1.00 24.20 73 ALA B N 1
ATOM 2405 C CA . ALA B 1 76 ? -2.491 29.298 23.021 1.00 25.13 73 ALA B CA 1
ATOM 2406 C C . ALA B 1 76 ? -2.903 29.652 21.614 1.00 25.72 73 ALA B C 1
ATOM 2407 O O . ALA B 1 76 ? -3.604 30.659 21.412 1.00 27.22 73 ALA B O 1
ATOM 2409 N N . LEU B 1 77 ? -2.513 28.824 20.643 1.00 26.82 74 LEU B N 1
ATOM 2410 C CA . LEU B 1 77 ? -2.875 29.055 19.249 1.00 27.72 74 LEU B CA 1
ATOM 2411 C C . LEU B 1 77 ? -4.376 28.994 19.055 1.00 28.69 74 LEU B C 1
ATOM 2412 O O . LEU B 1 77 ? -4.962 29.858 18.367 1.00 29.48 74 LEU B O 1
ATOM 2417 N N . GLN B 1 78 ? -5.007 28.021 19.702 1.00 28.99 75 GLN B N 1
ATOM 2418 C CA . GLN B 1 78 ? -6.444 27.835 19.589 1.00 30.22 75 GLN B CA 1
ATOM 2419 C C . GLN B 1 78 ? -7.271 28.969 20.175 1.00 29.74 75 GLN B C 1
ATOM 2420 O O . GLN B 1 78 ? -8.175 29.501 19.501 1.00 28.25 75 GLN B O 1
ATOM 2426 N N . ILE B 1 79 ? -6.971 29.315 21.427 1.00 28.71 76 ILE B N 1
ATOM 2427 C CA . ILE B 1 79 ? -7.785 30.267 22.168 1.00 29.74 76 ILE B CA 1
ATOM 2428 C C . ILE B 1 79 ? -7.616 31.696 21.601 1.00 28.69 76 ILE B C 1
ATOM 2429 O O . ILE B 1 79 ? -8.510 32.541 21.737 1.00 28.79 76 ILE B O 1
ATOM 2434 N N . SER B 1 80 ? -6.507 31.937 20.907 1.00 27.64 77 SER B N 1
ATOM 2435 C CA . SER B 1 80 ? -6.242 33.223 20.265 1.00 27.24 77 SER B CA 1
ATOM 2436 C C . SER B 1 80 ? -6.714 33.265 18.805 1.00 28.32 77 SER B C 1
ATOM 2437 O O . SER B 1 80 ? -6.472 34.247 18.111 1.00 27.90 77 SER B O 1
ATOM 2440 N N . ASN B 1 81 ? -7.372 32.196 18.344 1.00 29.36 78 ASN B N 1
ATOM 2441 C CA . ASN B 1 81 ? -7.673 32.023 16.931 1.00 30.33 78 ASN B CA 1
ATOM 2442 C C . ASN B 1 81 ? -6.471 32.225 16.041 1.00 29.37 78 ASN B C 1
ATOM 2443 O O . ASN B 1 81 ? -6.582 32.837 14.995 1.00 29.15 78 ASN B O 1
ATOM 2448 N N . GLY B 1 82 ? -5.324 31.695 16.452 1.00 28.69 79 GLY B N 1
ATOM 2449 C CA . GLY B 1 82 ? -4.107 31.739 15.638 1.00 27.68 79 GLY B CA 1
ATOM 2450 C C . GLY B 1 82 ? -3.513 33.108 15.433 1.00 27.68 79 GLY B C 1
ATOM 2451 O O . GLY B 1 82 ? -2.761 33.311 14.477 1.00 28.03 79 GLY B O 1
ATOM 2452 N N . LYS B 1 83 ? -3.854 34.062 16.307 1.00 27.02 80 LYS B N 1
ATOM 2453 C CA . LYS B 1 83 ? -3.370 35.434 16.178 1.00 26.90 80 LYS B CA 1
ATOM 2454 C C . LYS B 1 83 ? -2.376 35.819 17.267 1.00 25.32 80 LYS B C 1
ATOM 2455 O O . LYS B 1 83 ? -1.767 36.872 17.198 1.00 24.73 80 LYS B O 1
ATOM 2461 N N . ILE B 1 84 ? -2.190 34.952 18.248 1.00 25.46 81 ILE B N 1
ATOM 2462 C CA . ILE B 1 84 ? -1.285 35.239 19.349 1.00 25.04 81 ILE B CA 1
ATOM 2463 C C . ILE B 1 84 ? 0.132 35.603 18.853 1.00 24.25 81 ILE B C 1
ATOM 2464 O O . ILE B 1 84 ? 0.621 35.078 17.838 1.00 22.83 81 ILE B O 1
ATOM 2469 N N . ALA B 1 85 ? 0.776 36.501 19.585 1.00 23.35 82 ALA B N 1
ATOM 2470 C CA . ALA B 1 85 ? 2.112 36.960 19.218 1.00 23.69 82 ALA B CA 1
ATOM 2471 C C . ALA B 1 85 ? 3.095 35.812 19.338 1.00 22.74 82 ALA B C 1
ATOM 2472 O O . ALA B 1 85 ? 3.033 35.005 20.285 1.00 21.69 82 ALA B O 1
ATOM 2474 N N . ALA B 1 86 ? 4.025 35.771 18.391 1.00 23.67 83 ALA B N 1
ATOM 2475 C CA . ALA B 1 86 ? 5.039 34.735 18.343 1.00 24.24 83 ALA B CA 1
ATOM 2476 C C . ALA B 1 86 ? 5.846 34.781 19.643 1.00 25.54 83 ALA B C 1
ATOM 2477 O O . ALA B 1 86 ? 6.203 33.748 20.181 1.00 25.69 83 ALA B O 1
ATOM 2479 N N . ASP B 1 87 ? 6.096 35.970 20.172 1.00 25.87 84 ASP B N 1
ATOM 2480 C CA . ASP B 1 87 ? 6.832 36.074 21.437 1.00 27.88 84 ASP B CA 1
ATOM 2481 C C . ASP B 1 87 ? 6.168 35.410 22.653 1.00 27.44 84 ASP B C 1
ATOM 2482 O O . ASP B 1 87 ? 6.864 34.974 23.569 1.00 26.99 84 ASP B O 1
ATOM 2487 N N . ILE B 1 88 ? 4.833 35.354 22.673 1.00 26.86 85 ILE B N 1
ATOM 2488 C CA . ILE B 1 88 ? 4.120 34.612 23.723 1.00 26.57 85 ILE B CA 1
ATOM 2489 C C . ILE B 1 88 ? 4.401 33.107 23.528 1.00 25.91 85 ILE B C 1
ATOM 2490 O O . ILE B 1 88 ? 4.602 32.363 24.510 1.00 25.52 85 ILE B O 1
ATOM 2495 N N . ILE B 1 89 ? 4.442 32.661 22.277 1.00 25.16 86 ILE B N 1
ATOM 2496 C CA . ILE B 1 89 ? 4.803 31.271 21.989 1.00 25.93 86 ILE B CA 1
ATOM 2497 C C . ILE B 1 89 ? 6.242 30.951 22.479 1.00 26.08 86 ILE B C 1
ATOM 2498 O O . ILE B 1 89 ? 6.491 29.873 23.051 1.00 25.62 86 ILE B O 1
ATOM 2503 N N . ARG B 1 90 ? 7.161 31.893 22.285 1.00 26.36 87 ARG B N 1
ATOM 2504 C CA . ARG B 1 90 ? 8.546 31.711 22.736 1.00 26.82 87 ARG B CA 1
ATOM 2505 C C . ARG B 1 90 ? 8.566 31.588 24.265 1.00 26.23 87 ARG B C 1
ATOM 2506 O O . ARG B 1 90 ? 9.220 30.696 24.847 1.00 25.29 87 ARG B O 1
ATOM 2514 N N . GLN B 1 91 ? 7.804 32.437 24.931 1.00 25.76 88 GLN B N 1
ATOM 2515 C CA . GLN B 1 91 ? 7.710 32.317 26.378 1.00 26.51 88 GLN B CA 1
ATOM 2516 C C . GLN B 1 91 ? 7.125 30.964 26.825 1.00 26.45 88 GLN B C 1
ATOM 2517 O O . GLN B 1 91 ? 7.582 30.379 27.806 1.00 26.22 88 GLN B O 1
ATOM 2523 N N . ILE B 1 92 ? 6.125 30.473 26.102 1.00 26.50 89 ILE B N 1
ATOM 2524 C CA . ILE B 1 92 ? 5.426 29.251 26.490 1.00 26.31 89 ILE B CA 1
ATOM 2525 C C . ILE B 1 92 ? 6.382 28.060 26.388 1.00 27.16 89 ILE B C 1
ATOM 2526 O O . ILE B 1 92 ? 6.411 27.226 27.279 1.00 27.11 89 ILE B O 1
ATOM 2531 N N . VAL B 1 93 ? 7.170 28.028 25.316 1.00 27.79 90 VAL B N 1
ATOM 2532 C CA . VAL B 1 93 ? 8.186 26.991 25.093 1.00 29.21 90 VAL B CA 1
ATOM 2533 C C . VAL B 1 93 ? 9.282 27.068 26.163 1.00 29.61 90 VAL B C 1
ATOM 2534 O O . VAL B 1 93 ? 9.733 26.046 26.671 1.00 29.92 90 VAL B O 1
ATOM 2538 N N . ASP B 1 94 ? 9.685 28.269 26.530 1.00 30.46 91 ASP B N 1
ATOM 2539 C CA . ASP B 1 94 ? 10.624 28.438 27.657 1.00 31.06 91 ASP B CA 1
ATOM 2540 C C . ASP B 1 94 ? 10.043 27.901 28.985 1.00 30.65 91 ASP B C 1
ATOM 2541 O O . ASP B 1 94 ? 10.749 27.302 29.772 1.00 30.32 91 ASP B O 1
ATOM 2546 N N . LEU B 1 95 ? 8.754 28.119 29.228 1.00 30.74 92 LEU B N 1
ATOM 2547 C CA . LEU B 1 95 ? 8.113 27.583 30.433 1.00 30.46 92 LEU B CA 1
ATOM 2548 C C . LEU B 1 95 ? 8.160 26.061 30.464 1.00 30.64 92 LEU B C 1
ATOM 2549 O O . LEU B 1 95 ? 8.449 25.451 31.511 1.00 30.34 92 LEU B O 1
ATOM 2554 N N . GLY B 1 96 ? 7.858 25.442 29.325 1.00 29.91 93 GLY B N 1
ATOM 2555 C CA . GLY B 1 96 ? 7.879 24.001 29.209 1.00 30.41 93 GLY B CA 1
ATOM 2556 C C . GLY B 1 96 ? 9.259 23.446 29.488 1.00 31.01 93 GLY B C 1
ATOM 2557 O O . GLY B 1 96 ? 9.424 22.473 30.227 1.00 30.38 93 GLY B O 1
ATOM 2558 N N . LYS B 1 97 ? 10.261 24.093 28.917 1.00 31.27 94 LYS B N 1
ATOM 2559 C CA . LYS B 1 97 ? 11.637 23.673 29.137 1.00 31.87 94 LYS B CA 1
ATOM 2560 C C . LYS B 1 97 ? 12.129 23.860 30.557 1.00 31.76 94 LYS B C 1
ATOM 2561 O O . LYS B 1 97 ? 13.009 23.119 30.992 1.00 31.20 94 LYS B O 1
ATOM 2567 N N . SER B 1 98 ? 11.606 24.867 31.261 1.00 31.49 95 SER B N 1
ATOM 2568 C CA . SER B 1 98 ? 11.896 25.004 32.686 1.00 31.31 95 SER B CA 1
ATOM 2569 C C . SER B 1 98 ? 11.529 23.726 33.458 1.00 31.39 95 SER B C 1
ATOM 2570 O O . SER B 1 98 ? 12.240 23.325 34.385 1.00 31.04 95 SER B O 1
ATOM 2573 N N . LEU B 1 99 ? 10.426 23.093 33.071 1.00 31.77 96 LEU B N 1
ATOM 2574 C CA . LEU B 1 99 ? 9.983 21.857 33.696 1.00 32.38 96 LEU B CA 1
ATOM 2575 C C . LEU B 1 99 ? 11.048 20.770 33.572 1.00 32.61 96 LEU B C 1
ATOM 2576 O O . LEU B 1 99 ? 11.246 19.995 34.496 1.00 32.63 96 LEU B O 1
ATOM 2581 N N . LEU B 1 100 ? 11.741 20.742 32.436 1.00 33.32 97 LEU B N 1
ATOM 2582 C CA . LEU B 1 100 ? 12.865 19.823 32.193 1.00 33.62 97 LEU B CA 1
ATOM 2583 C C . LEU B 1 100 ? 14.172 20.140 32.928 1.00 34.03 97 LEU B C 1
ATOM 2584 O O . LEU B 1 100 ? 15.098 19.353 32.882 1.00 34.58 97 LEU B O 1
ATOM 2589 N N . LYS B 1 101 ? 14.287 21.278 33.585 1.00 34.39 98 LYS B N 1
ATOM 2590 C CA . LYS B 1 101 ? 15.492 21.560 34.364 1.00 35.58 98 LYS B CA 1
ATOM 2591 C C . LYS B 1 101 ? 15.183 21.873 35.829 1.00 35.47 98 LYS B C 1
ATOM 2592 O O . LYS B 1 101 ? 15.995 22.464 36.540 1.00 34.28 98 LYS B O 1
ATOM 2606 N N . PRO B 1 103 ? 14.751 22.174 39.679 1.00 33.83 100 PRO B N 1
ATOM 2607 C CA . PRO B 1 103 ? 15.691 21.640 40.658 1.00 33.30 100 PRO B CA 1
ATOM 2608 C C . PRO B 1 103 ? 15.007 20.545 41.479 1.00 31.92 100 PRO B C 1
ATOM 2609 O O . PRO B 1 103 ? 13.813 20.575 41.665 1.00 31.44 100 PRO B O 1
ATOM 2613 N N . ILE B 1 104 ? 15.766 19.562 41.904 1.00 31.44 101 ILE B N 1
ATOM 2614 C CA . ILE B 1 104 ? 15.209 18.420 42.611 1.00 31.73 101 ILE B CA 1
ATOM 2615 C C . ILE B 1 104 ? 15.356 18.610 44.104 1.00 31.05 101 ILE B C 1
ATOM 2616 O O . ILE B 1 104 ? 16.467 18.670 44.615 1.00 30.85 101 ILE B O 1
ATOM 2621 N N . GLU B 1 105 ? 14.229 18.688 44.793 1.00 29.99 102 GLU B N 1
ATOM 2622 C CA . GLU B 1 105 ? 14.193 18.868 46.236 1.00 31.11 102 GLU B CA 1
ATOM 2623 C C . GLU B 1 105 ? 13.593 17.594 46.848 1.00 28.89 102 GLU B C 1
ATOM 2624 O O . GLU B 1 105 ? 12.403 17.369 46.732 1.00 27.31 102 GLU B O 1
ATOM 2630 N N . LEU B 1 106 ? 14.423 16.757 47.476 1.00 27.06 103 LEU B N 1
ATOM 2631 C CA . LEU B 1 106 ? 13.945 15.488 48.020 1.00 26.78 103 LEU B CA 1
ATOM 2632 C C . LEU B 1 106 ? 12.938 15.701 49.123 1.00 25.72 103 LEU B C 1
ATOM 2633 O O . LEU B 1 106 ? 12.992 16.707 49.830 1.00 24.10 103 LEU B O 1
ATOM 2638 N N . LEU B 1 107 ? 11.984 14.785 49.244 1.00 25.04 104 LEU B N 1
ATOM 2639 C CA . LEU B 1 107 ? 11.003 14.888 50.311 1.00 24.57 104 LEU B CA 1
ATOM 2640 C C . LEU B 1 107 ? 11.602 14.290 51.601 1.00 24.62 104 LEU B C 1
ATOM 2641 O O . LEU B 1 107 ? 12.630 13.590 51.552 1.00 24.46 104 LEU B O 1
ATOM 2646 N N . PRO B 1 108 ? 10.992 14.598 52.756 1.00 24.75 105 PRO B N 1
ATOM 2647 C CA . PRO B 1 108 ? 11.509 14.145 54.064 1.00 24.94 105 PRO B CA 1
ATOM 2648 C C . PRO B 1 108 ? 11.681 12.661 54.138 1.00 23.69 105 PRO B C 1
ATOM 2649 O O . PRO B 1 108 ? 10.827 11.912 53.658 1.00 24.99 105 PRO B O 1
ATOM 2653 N N . GLY B 1 109 ? 12.834 12.239 54.643 1.00 23.54 106 GLY B N 1
ATOM 2654 C CA . GLY B 1 109 ? 13.132 10.834 54.852 1.00 22.39 106 GLY B CA 1
ATOM 2655 C C . GLY B 1 109 ? 13.506 10.003 53.645 1.00 22.28 106 GLY B C 1
ATOM 2656 O O . GLY B 1 109 ? 13.859 8.840 53.801 1.00 22.61 106 GLY B O 1
ATOM 2657 N N . VAL B 1 110 ? 13.440 10.565 52.441 1.00 21.69 107 VAL B N 1
ATOM 2658 C CA . VAL B 1 110 ? 13.660 9.784 51.216 1.00 21.73 107 VAL B CA 1
ATOM 2659 C C . VAL B 1 110 ? 15.074 9.209 51.114 1.00 23.65 107 VAL B C 1
ATOM 2660 O O . VAL B 1 110 ? 15.259 7.999 50.919 1.00 21.81 107 VAL B O 1
ATOM 2664 N N . LYS B 1 111 ? 16.070 10.079 51.251 1.00 24.76 108 LYS B N 1
ATOM 2665 C CA . LYS B 1 111 ? 17.442 9.642 51.149 1.00 27.84 108 LYS B CA 1
ATOM 2666 C C . LYS B 1 111 ? 17.750 8.546 52.186 1.00 27.62 108 LYS B C 1
ATOM 2667 O O . LYS B 1 111 ? 18.350 7.526 51.854 1.00 25.59 108 LYS B O 1
ATOM 2673 N N . GLU B 1 112 ? 17.331 8.748 53.440 1.00 28.93 109 GLU B N 1
ATOM 2674 C CA . GLU B 1 112 ? 17.675 7.790 54.505 1.00 31.13 109 GLU B CA 1
ATOM 2675 C C . GLU B 1 112 ? 16.987 6.438 54.282 1.00 29.29 109 GLU B C 1
ATOM 2676 O O . GLU B 1 112 ? 17.555 5.388 54.568 1.00 29.64 109 GLU B O 1
ATOM 2682 N N . THR B 1 113 ? 15.763 6.472 53.777 1.00 27.62 110 THR B N 1
ATOM 2683 C CA . THR B 1 113 ? 15.010 5.263 53.477 1.00 26.75 110 THR B CA 1
ATOM 2684 C C . THR B 1 113 ? 15.657 4.424 52.385 1.00 25.38 110 THR B C 1
ATOM 2685 O O . THR B 1 113 ? 15.897 3.239 52.577 1.00 23.76 110 THR B O 1
ATOM 2689 N N . LEU B 1 114 ? 15.943 5.044 51.250 1.00 24.21 111 LEU B N 1
ATOM 2690 C CA . LEU B 1 114 ? 16.527 4.315 50.131 1.00 24.03 111 LEU B CA 1
ATOM 2691 C C . LEU B 1 114 ? 17.921 3.757 50.496 1.00 23.83 111 LEU B C 1
ATOM 2692 O O . LEU B 1 114 ? 18.229 2.618 50.170 1.00 24.27 111 LEU B O 1
ATOM 2697 N N . LYS B 1 115 ? 18.741 4.551 51.187 1.00 23.72 112 LYS B N 1
ATOM 2698 C CA . LYS B 1 115 ? 20.058 4.083 51.688 1.00 23.88 112 LYS B CA 1
ATOM 2699 C C . LYS B 1 115 ? 19.909 2.866 52.578 1.00 24.13 112 LYS B C 1
ATOM 2700 O O . LYS B 1 115 ? 20.581 1.837 52.407 1.00 25.17 112 LYS B O 1
ATOM 2706 N N . THR B 1 116 ? 18.982 2.935 53.514 1.00 25.16 113 THR B N 1
ATOM 2707 C CA . THR B 1 116 ? 18.772 1.830 54.430 1.00 24.84 113 THR B CA 1
ATOM 2708 C C . THR B 1 116 ? 18.295 0.577 53.709 1.00 25.48 113 THR B C 1
ATOM 2709 O O . THR B 1 116 ? 18.754 -0.524 53.993 1.00 24.42 113 THR B O 1
ATOM 2713 N N . LEU B 1 117 ? 17.368 0.740 52.779 1.00 24.77 114 LEU B N 1
ATOM 2714 C CA . LEU B 1 117 ? 16.864 -0.379 51.993 1.00 25.46 114 LEU B CA 1
ATOM 2715 C C . LEU B 1 117 ? 17.973 -0.977 51.132 1.00 26.01 114 LEU B C 1
ATOM 2716 O O . LEU B 1 117 ? 18.121 -2.202 51.045 1.00 26.14 114 LEU B O 1
ATOM 2721 N N . LYS B 1 118 ? 18.744 -0.119 50.488 1.00 26.27 115 LYS B N 1
ATOM 2722 C CA . LYS B 1 118 ? 19.886 -0.571 49.669 1.00 26.70 115 LYS B CA 1
ATOM 2723 C C . LYS B 1 118 ? 20.845 -1.427 50.516 1.00 27.95 115 LYS B C 1
ATOM 2724 O O . LYS B 1 118 ? 21.212 -2.543 50.131 1.00 27.34 115 LYS B O 1
ATOM 2730 N N . GLU B 1 119 ? 21.177 -0.924 51.702 1.00 28.77 116 GLU B N 1
ATOM 2731 C CA . GLU B 1 119 ? 22.129 -1.596 52.598 1.00 30.01 116 GLU B CA 1
ATOM 2732 C C . GLU B 1 119 ? 21.628 -2.930 53.124 1.00 30.98 116 GLU B C 1
ATOM 2733 O O . GLU B 1 119 ? 22.439 -3.767 53.464 1.00 31.17 116 GLU B O 1
ATOM 2739 N N . THR B 1 120 ? 20.314 -3.154 53.183 1.00 32.13 117 THR B N 1
ATOM 2740 C CA . THR B 1 120 ? 19.788 -4.494 53.532 1.00 33.10 117 THR B CA 1
ATOM 2741 C C . THR B 1 120 ? 20.126 -5.501 52.486 1.00 33.59 117 THR B C 1
ATOM 2742 O O . THR B 1 120 ? 20.311 -6.675 52.786 1.00 33.42 117 THR B O 1
ATOM 2746 N N . GLY B 1 121 ? 20.169 -5.058 51.236 1.00 34.46 118 GLY B N 1
ATOM 2747 C CA . GLY B 1 121 ? 20.399 -5.992 50.128 1.00 34.95 118 GLY B CA 1
ATOM 2748 C C . GLY B 1 121 ? 19.262 -6.993 49.929 1.00 35.29 118 GLY B C 1
ATOM 2749 O O . GLY B 1 121 ? 19.415 -7.980 49.222 1.00 35.50 118 GLY B O 1
ATOM 2750 N N . LYS B 1 122 ? 18.114 -6.726 50.527 1.00 35.22 119 LYS B N 1
ATOM 2751 C CA . LYS B 1 122 ? 16.993 -7.669 50.534 1.00 36.13 119 LYS B CA 1
ATOM 2752 C C . LYS B 1 122 ? 16.044 -7.492 49.346 1.00 35.24 119 LYS B C 1
ATOM 2753 O O . LYS B 1 122 ? 15.443 -8.438 48.863 1.00 34.34 119 LYS B O 1
ATOM 2759 N N . TYR B 1 123 ? 15.902 -6.255 48.888 1.00 34.79 120 TYR B N 1
ATOM 2760 C CA . TYR B 1 123 ? 14.907 -5.907 47.899 1.00 33.10 120 TYR B CA 1
ATOM 2761 C C . TYR B 1 123 ? 15.519 -5.371 46.646 1.00 32.64 120 TYR B C 1
ATOM 2762 O O . TYR B 1 123 ? 16.541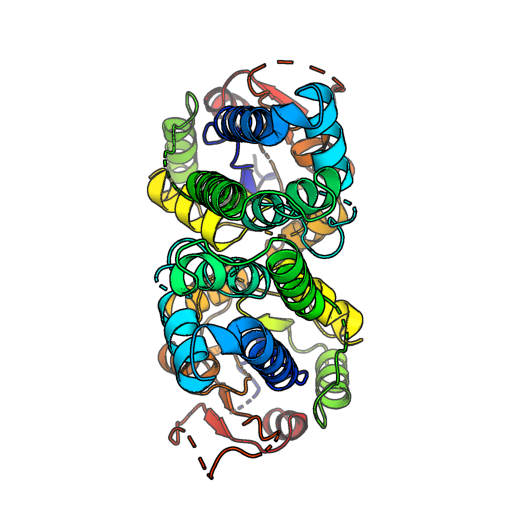 -4.681 46.687 1.00 33.25 120 TYR B O 1
ATOM 2771 N N . LYS B 1 124 ? 14.895 -5.652 45.504 1.00 30.61 121 LYS B N 1
ATOM 2772 C CA . LYS B 1 124 ? 15.223 -4.924 44.305 1.00 30.05 121 LYS B CA 1
ATOM 2773 C C . LYS B 1 124 ? 14.431 -3.626 44.384 1.00 28.55 121 LYS B C 1
ATOM 2774 O O . LYS B 1 124 ? 13.249 -3.663 44.690 1.00 27.14 121 LYS B O 1
ATOM 2780 N N . LEU B 1 125 ? 15.083 -2.506 44.087 1.00 26.50 122 LEU B N 1
ATOM 2781 C CA . LEU B 1 125 ? 14.467 -1.184 44.202 1.00 26.46 122 LEU B CA 1
ATOM 2782 C C . LEU B 1 125 ? 14.422 -0.550 42.841 1.00 26.26 122 LEU B C 1
ATOM 2783 O O . LEU B 1 125 ? 15.454 -0.462 42.159 1.00 25.17 122 LEU B O 1
ATOM 2788 N N . VAL B 1 126 ? 13.224 -0.150 42.423 1.00 25.41 123 VAL B N 1
ATOM 2789 C CA . VAL B 1 126 ? 13.042 0.489 41.140 1.00 25.58 123 VAL B CA 1
ATOM 2790 C C . VAL B 1 126 ? 12.184 1.744 41.252 1.00 24.43 123 VAL B C 1
ATOM 2791 O O . VAL B 1 126 ? 11.432 1.903 42.205 1.00 24.38 123 VAL B O 1
ATOM 2795 N N . VAL B 1 127 ? 12.334 2.628 40.273 1.00 23.47 124 VAL B N 1
ATOM 2796 C CA . VAL B 1 127 ? 11.454 3.776 40.068 1.00 24.19 124 VAL B CA 1
ATOM 2797 C C . VAL B 1 127 ? 10.408 3.379 39.061 1.00 24.19 124 VAL B C 1
ATOM 2798 O O . VAL B 1 127 ? 10.773 2.842 38.040 1.00 24.08 124 VAL B O 1
ATOM 2802 N N . ALA B 1 128 ? 9.142 3.627 39.375 1.00 23.61 125 ALA B N 1
ATOM 2803 C CA . ALA B 1 128 ? 8.015 3.349 38.484 1.00 25.11 125 ALA B CA 1
ATOM 2804 C C . ALA B 1 128 ? 7.273 4.658 38.189 1.00 25.00 125 ALA B C 1
ATOM 2805 O O . ALA B 1 128 ? 6.570 5.196 39.048 1.00 25.50 125 ALA B O 1
ATOM 2807 N N . THR B 1 129 ? 7.462 5.188 36.983 1.00 25.13 126 THR B N 1
ATOM 2808 C CA . THR B 1 129 ? 7.013 6.541 36.679 1.00 26.32 126 THR B CA 1
ATOM 2809 C C . THR B 1 129 ? 6.488 6.674 35.249 1.00 26.32 126 THR B C 1
ATOM 2810 O O . THR B 1 129 ? 6.948 6.001 34.338 1.00 27.14 126 THR B O 1
ATOM 2814 N N . LYS B 1 130 ? 5.507 7.541 35.073 1.00 28.37 127 LYS B N 1
ATOM 2815 C CA . LYS B 1 130 ? 5.121 7.985 33.749 1.00 29.83 127 LYS B CA 1
ATOM 2816 C C . LYS B 1 130 ? 6.095 9.093 33.324 1.00 30.95 127 LYS B C 1
ATOM 2817 O O . LYS B 1 130 ? 6.951 9.551 34.088 1.00 31.02 127 LYS B O 1
ATOM 2823 N N . GLY B 1 131 ? 5.979 9.505 32.077 1.00 31.89 128 GLY B N 1
ATOM 2824 C CA . GLY B 1 131 ? 6.612 10.707 31.655 1.00 32.83 128 GLY B CA 1
ATOM 2825 C C . GLY B 1 131 ? 7.637 10.446 30.609 1.00 32.86 128 GLY B C 1
ATOM 2826 O O . GLY B 1 131 ? 7.744 9.339 30.071 1.00 34.23 128 GLY B O 1
ATOM 2827 N N . ASP B 1 132 ? 8.381 11.497 30.304 1.00 33.55 129 ASP B N 1
ATOM 2828 C CA . ASP B 1 132 ? 9.443 11.417 29.321 1.00 33.86 129 ASP B CA 1
ATOM 2829 C C . ASP B 1 132 ? 10.610 10.636 29.912 1.00 33.47 129 ASP B C 1
ATOM 2830 O O . ASP B 1 132 ? 11.109 10.968 30.965 1.00 33.04 129 ASP B O 1
ATOM 2835 N N . LEU B 1 133 ? 11.085 9.612 29.210 1.00 34.22 130 LEU B N 1
ATOM 2836 C CA . LEU B 1 133 ? 12.189 8.787 29.710 1.00 34.11 130 LEU B CA 1
ATOM 2837 C C . LEU B 1 133 ? 13.480 9.545 30.050 1.00 33.41 130 LEU B C 1
ATOM 2838 O O . LEU B 1 133 ? 14.054 9.358 31.143 1.00 32.71 130 LEU B O 1
ATOM 2843 N N . LEU B 1 134 ? 13.954 10.399 29.132 1.00 31.75 131 LEU B N 1
ATOM 2844 C CA . LEU B 1 134 ? 15.151 11.194 29.401 1.00 30.68 131 LEU B CA 1
ATOM 2845 C C . LEU B 1 134 ? 14.985 12.127 30.613 1.00 29.49 131 LEU B C 1
ATOM 2846 O O . LEU B 1 134 ? 15.864 12.243 31.440 1.00 28.00 131 LEU B O 1
ATOM 2851 N N . ASP B 1 135 ? 13.841 12.786 30.693 1.00 29.57 132 ASP B N 1
ATOM 2852 C CA . ASP B 1 135 ? 13.533 13.692 31.780 1.00 29.71 132 ASP B CA 1
ATOM 2853 C C . ASP B 1 135 ? 13.588 12.957 33.102 1.00 30.14 132 ASP B C 1
ATOM 2854 O O . ASP B 1 135 ? 14.231 13.414 34.023 1.00 29.73 132 ASP B O 1
ATOM 2859 N N . GLN B 1 136 ? 12.879 11.833 33.195 1.00 30.53 133 GLN B N 1
ATOM 2860 C CA . GLN B 1 136 ? 12.896 11.026 34.433 1.00 31.75 133 GLN B CA 1
ATOM 2861 C C . GLN B 1 136 ? 14.277 10.512 34.763 1.00 31.91 133 GLN B C 1
ATOM 2862 O O . GLN B 1 136 ? 14.723 10.585 35.910 1.00 31.91 133 GLN B O 1
ATOM 2868 N N . GLU B 1 137 ? 14.988 10.025 33.763 1.00 32.66 134 GLU B N 1
ATOM 2869 C CA . GLU B 1 137 ? 16.382 9.619 33.976 1.00 33.51 134 GLU B CA 1
ATOM 2870 C C . GLU B 1 137 ? 17.218 10.744 34.530 1.00 32.35 134 GLU B C 1
ATOM 2871 O O . GLU B 1 137 ? 17.983 10.538 35.482 1.00 32.30 134 GLU B O 1
ATOM 2877 N N . ASN B 1 138 ? 17.072 11.952 33.970 1.00 32.12 135 ASN B N 1
ATOM 2878 C CA . ASN B 1 138 ? 17.882 13.122 34.379 1.00 31.16 135 ASN B CA 1
ATOM 2879 C C . ASN B 1 138 ? 17.498 13.570 35.798 1.00 30.31 135 ASN B C 1
ATOM 2880 O O . ASN B 1 138 ? 18.342 13.917 36.595 1.00 30.58 135 ASN B O 1
ATOM 2885 N N . LYS B 1 139 ? 16.210 13.608 36.089 1.00 29.30 136 LYS B N 1
ATOM 2886 C CA . LYS B 1 139 ? 15.760 13.943 37.436 1.00 29.52 136 LYS B CA 1
ATOM 2887 C C . LYS B 1 139 ? 16.384 12.996 38.490 1.00 28.98 136 LYS B C 1
ATOM 2888 O O . LYS B 1 139 ? 16.855 13.449 39.546 1.00 27.94 136 LYS B O 1
ATOM 2894 N N . LEU B 1 140 ? 16.393 11.693 38.199 1.00 29.02 137 LEU B N 1
ATOM 2895 C CA . LEU B 1 140 ? 16.982 10.728 39.126 1.00 29.92 137 LEU B CA 1
ATOM 2896 C C . LEU B 1 140 ? 18.471 11.011 39.334 1.00 30.46 137 LEU B C 1
ATOM 2897 O O . LEU B 1 140 ? 18.983 11.012 40.468 1.00 29.62 137 LEU B O 1
ATOM 2902 N N . GLU B 1 141 ? 19.175 11.252 38.236 1.00 33.13 138 GLU B N 1
ATOM 2903 C CA . GLU B 1 141 ? 20.617 11.498 38.326 1.00 33.02 138 GLU B CA 1
ATOM 2904 C C . GLU B 1 141 ? 20.892 12.688 39.182 1.00 32.82 138 GLU B C 1
ATOM 2905 O O . GLU B 1 141 ? 21.729 12.621 40.079 1.00 33.57 138 GLU B O 1
ATOM 2911 N N . ARG B 1 142 ? 20.181 13.785 38.960 1.00 32.62 139 ARG B N 1
ATOM 2912 C CA . ARG B 1 142 ? 20.477 14.972 39.754 1.00 31.73 139 ARG B CA 1
ATOM 2913 C C . ARG B 1 142 ? 19.867 14.960 41.186 1.00 30.76 139 ARG B C 1
ATOM 2914 O O . ARG B 1 142 ? 20.273 15.743 42.034 1.00 29.51 139 ARG B O 1
ATOM 2922 N N . SER B 1 143 ? 18.965 14.010 41.466 1.00 29.16 140 SER B N 1
ATOM 2923 C CA . SER B 1 143 ? 18.467 13.789 42.832 1.00 28.21 140 SER B CA 1
ATOM 2924 C C . SER B 1 143 ? 19.559 13.261 43.775 1.00 27.79 140 SER B C 1
ATOM 2925 O O . SER B 1 143 ? 19.466 13.431 44.995 1.00 28.92 140 SER B O 1
ATOM 2928 N N . GLY B 1 144 ? 20.580 12.637 43.202 1.00 27.20 141 GLY B N 1
ATOM 2929 C CA . GLY B 1 144 ? 21.633 11.961 43.952 1.00 27.20 141 GLY B CA 1
ATOM 2930 C C . GLY B 1 144 ? 21.233 10.537 44.357 1.00 27.13 141 GLY B C 1
ATOM 2931 O O . GLY B 1 144 ? 22.034 9.811 44.941 1.00 27.26 141 GLY B O 1
ATOM 2932 N N . LEU B 1 145 ? 19.994 10.119 44.047 1.00 26.88 142 LEU B N 1
ATOM 2933 C CA . LEU B 1 145 ? 19.514 8.795 44.482 1.00 26.18 142 LEU B CA 1
ATOM 2934 C C . LEU B 1 145 ? 19.844 7.616 43.561 1.00 25.63 142 LEU B C 1
ATOM 2935 O O . LEU B 1 145 ? 19.566 6.489 43.902 1.00 24.90 142 LEU B O 1
ATOM 2940 N N . SER B 1 146 ? 20.439 7.851 42.392 1.00 26.78 143 SER B N 1
ATOM 2941 C CA . SER B 1 146 ? 20.697 6.750 41.446 1.00 27.05 143 SER B CA 1
ATOM 2942 C C . SER B 1 146 ? 21.435 5.522 42.001 1.00 26.54 143 SER B C 1
ATOM 2943 O O . SER B 1 146 ? 21.072 4.418 41.635 1.00 26.70 143 SER B O 1
ATOM 2946 N N . PRO B 1 147 ? 22.388 5.681 42.942 1.00 26.03 144 PRO B N 1
ATOM 2947 C CA . PRO B 1 147 ? 23.090 4.495 43.450 1.00 26.12 144 PRO B CA 1
ATOM 2948 C C . PRO B 1 147 ? 22.219 3.483 44.189 1.00 25.63 144 PRO B C 1
ATOM 2949 O O . PRO B 1 147 ? 22.605 2.337 44.345 1.00 26.11 144 PRO B O 1
ATOM 2953 N N . TYR B 1 148 ? 21.076 3.933 44.689 1.00 25.44 145 TYR B N 1
ATOM 2954 C CA . TYR B 1 148 ? 20.186 3.090 45.457 1.00 25.33 145 TYR B CA 1
ATOM 2955 C C . TYR B 1 148 ? 19.232 2.274 44.578 1.00 25.58 145 TYR B C 1
ATOM 2956 O O . TYR B 1 148 ? 18.651 1.294 45.030 1.00 25.17 145 TYR B O 1
ATOM 2965 N N . PHE B 1 149 ? 19.090 2.668 43.320 1.00 26.05 146 PHE B N 1
ATOM 2966 C CA . PHE B 1 149 ? 18.055 2.101 42.455 1.00 26.54 146 PHE B CA 1
ATOM 2967 C C . PHE B 1 149 ? 18.618 1.141 41.409 1.00 28.23 146 PHE B C 1
ATOM 2968 O O . PHE B 1 149 ? 19.629 1.410 40.747 1.00 26.82 146 PHE B O 1
ATOM 2976 N N . ASP B 1 150 ? 17.979 -0.014 41.277 1.00 30.13 147 ASP B N 1
ATOM 2977 C CA . ASP B 1 150 ? 18.397 -0.930 40.242 1.00 32.81 147 ASP B CA 1
ATOM 2978 C C . ASP B 1 150 ? 18.132 -0.348 38.848 1.00 34.08 147 ASP B C 1
ATOM 2979 O O . ASP B 1 150 ? 19.042 -0.335 37.995 1.00 34.62 147 ASP B O 1
ATOM 2984 N N . HIS B 1 151 ? 16.914 0.121 38.595 1.00 33.15 148 HIS B N 1
ATOM 2985 C CA . HIS B 1 151 ? 16.721 0.970 37.413 1.00 34.42 148 HIS B CA 1
ATOM 2986 C C . HIS B 1 151 ? 15.366 1.675 37.465 1.00 32.34 148 HIS B C 1
ATOM 2987 O O . HIS B 1 151 ? 14.641 1.565 38.447 1.00 30.83 148 HIS B O 1
ATOM 2994 N N . ILE B 1 152 ? 15.108 2.437 36.414 1.00 32.44 149 ILE B N 1
ATOM 2995 C CA . ILE B 1 152 ? 13.907 3.195 36.226 1.00 32.26 149 ILE B CA 1
ATOM 2996 C C . ILE B 1 152 ? 13.049 2.486 35.187 1.00 31.37 149 ILE B C 1
ATOM 2997 O O . ILE B 1 152 ? 13.532 2.158 34.102 1.00 30.55 149 ILE B O 1
ATOM 3002 N N . GLU B 1 153 ? 11.796 2.254 35.521 1.00 29.93 150 GLU B N 1
ATOM 3003 C CA . GLU B 1 153 ? 10.811 1.779 34.580 1.00 31.04 150 GLU B CA 1
ATOM 3004 C C . GLU B 1 153 ? 9.933 2.937 34.250 1.00 30.44 150 GLU B C 1
ATOM 3005 O O . GLU B 1 153 ? 9.156 3.388 35.110 1.00 28.06 150 GLU B O 1
ATOM 3011 N N . VAL B 1 154 ? 10.060 3.447 33.025 1.00 29.31 151 VAL B N 1
ATOM 3012 C CA . VAL B 1 154 ? 9.176 4.523 32.560 1.00 30.02 151 VAL B CA 1
ATOM 3013 C C . VAL B 1 154 ? 7.970 3.848 31.909 1.00 29.23 151 VAL B C 1
ATOM 3014 O O . VAL B 1 154 ? 8.105 2.856 31.234 1.00 29.89 151 VAL B O 1
ATOM 3026 N N . SER B 1 156 ? 3.931 4.087 30.002 1.00 27.03 153 SER B N 1
ATOM 3027 C CA . SER B 1 156 ? 3.106 4.972 29.172 1.00 27.49 153 SER B CA 1
ATOM 3028 C C . SER B 1 156 ? 1.807 5.354 29.880 1.00 27.33 153 SER B C 1
ATOM 3029 O O . SER B 1 156 ? 1.142 6.284 29.496 1.00 27.83 153 SER B O 1
ATOM 3032 N N . ASP B 1 157 ? 1.462 4.622 30.917 1.00 27.71 154 ASP B N 1
ATOM 3033 C CA . ASP B 1 157 ? 0.323 4.936 31.771 1.00 28.34 154 ASP B CA 1
ATOM 3034 C C . ASP B 1 157 ? 0.504 4.096 33.041 1.00 27.77 154 ASP B C 1
ATOM 3035 O O . ASP B 1 157 ? 1.422 3.258 33.113 1.00 26.50 154 ASP B O 1
ATOM 3040 N N . LYS B 1 158 ? -0.364 4.310 34.023 1.00 26.84 155 LYS B N 1
ATOM 3041 C CA . LYS B 1 158 ? -0.346 3.579 35.278 1.00 25.94 155 LYS B CA 1
ATOM 3042 C C . LYS B 1 158 ? -1.724 2.943 35.485 1.00 28.02 155 LYS B C 1
ATOM 3043 O O . LYS B 1 158 ? -2.438 3.309 36.381 1.00 29.30 155 LYS B O 1
ATOM 3049 N N . THR B 1 159 ? -2.082 2.010 34.606 1.00 29.22 156 THR B N 1
ATOM 3050 C CA . THR B 1 159 ? -3.284 1.203 34.733 1.00 29.98 156 THR B CA 1
ATOM 3051 C C . THR B 1 159 ? -2.794 -0.208 35.009 1.00 29.83 156 THR B C 1
ATOM 3052 O O . THR B 1 159 ? -1.606 -0.478 34.931 1.00 28.12 156 THR B O 1
ATOM 3056 N N . GLU B 1 160 ? -3.699 -1.122 35.317 1.00 29.93 157 GLU B N 1
ATOM 3057 C CA . GLU B 1 160 ? -3.312 -2.501 35.556 1.00 30.77 157 GLU B CA 1
ATOM 3058 C C . GLU B 1 160 ? -2.500 -3.105 34.407 1.00 30.53 157 GLU B C 1
ATOM 3059 O O . GLU B 1 160 ? -1.530 -3.798 34.656 1.00 28.20 157 GLU B O 1
ATOM 3065 N N . LYS B 1 161 ? -2.905 -2.846 33.161 1.00 31.13 158 LYS B N 1
ATOM 3066 C CA . LYS B 1 161 ? -2.148 -3.286 32.000 1.00 32.66 158 LYS B CA 1
ATOM 3067 C C . LYS B 1 161 ? -0.648 -2.952 32.081 1.00 30.77 158 LYS B C 1
ATOM 3068 O O . LYS B 1 161 ? 0.176 -3.811 31.888 1.00 30.32 158 LYS B O 1
ATOM 3074 N N . GLU B 1 162 ? -0.310 -1.700 32.366 1.00 30.15 159 GLU B N 1
ATOM 3075 C CA . GLU B 1 162 ? 1.092 -1.308 32.454 1.00 29.63 159 GLU B CA 1
ATOM 3076 C C . GLU B 1 162 ? 1.779 -1.883 33.675 1.00 27.55 159 GLU B C 1
ATOM 3077 O O . GLU B 1 162 ? 2.958 -2.188 33.601 1.00 27.21 159 GLU B O 1
ATOM 3083 N N . TYR B 1 163 ? 1.077 -2.019 34.799 1.00 26.03 160 TYR B N 1
ATOM 3084 C CA . TYR B 1 163 ? 1.690 -2.674 35.969 1.00 25.62 160 TYR B CA 1
ATOM 3085 C C . TYR B 1 163 ? 1.944 -4.154 35.694 1.00 25.72 160 TYR B C 1
ATOM 3086 O O . TYR B 1 163 ? 2.971 -4.698 36.093 1.00 24.54 160 TYR B O 1
ATOM 3095 N N . LEU B 1 164 ? 1.027 -4.804 34.975 1.00 26.14 161 LEU B N 1
ATOM 3096 C CA . LEU B 1 164 ? 1.241 -6.219 34.582 1.00 27.54 161 LEU B CA 1
ATOM 3097 C C . LEU B 1 164 ? 2.518 -6.331 33.695 1.00 27.37 161 LEU B C 1
ATOM 3098 O O . LEU B 1 164 ? 3.316 -7.235 33.845 1.00 27.38 161 LEU B O 1
ATOM 3103 N N . ARG B 1 165 ? 2.719 -5.351 32.831 1.00 27.95 162 ARG B N 1
ATOM 3104 C CA . ARG B 1 165 ? 3.915 -5.319 31.957 1.00 29.50 162 ARG B CA 1
ATOM 3105 C C . ARG B 1 165 ? 5.155 -5.153 32.805 1.00 28.38 162 ARG B C 1
ATOM 3106 O O . ARG B 1 165 ? 6.110 -5.881 32.640 1.00 28.99 162 ARG B O 1
ATOM 3114 N N . LEU B 1 166 ? 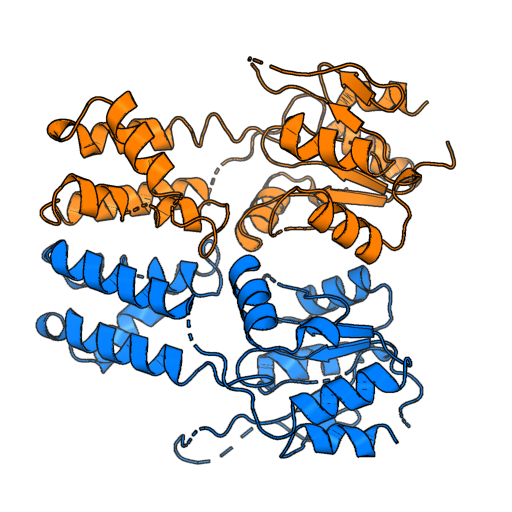5.094 -4.246 33.780 1.00 27.52 163 LEU B N 1
ATOM 3115 C CA . LEU B 1 166 ? 6.158 -4.072 34.752 1.00 26.98 163 LEU B CA 1
ATOM 3116 C C . LEU B 1 166 ? 6.473 -5.354 35.494 1.00 25.80 163 LEU B C 1
ATOM 3117 O O . LEU B 1 166 ? 7.617 -5.722 35.610 1.00 24.98 163 LEU B O 1
ATOM 3122 N N . LEU B 1 167 ? 5.457 -6.031 36.017 1.00 24.94 164 LEU B N 1
ATOM 3123 C CA . LEU B 1 167 ? 5.660 -7.291 36.738 1.00 24.61 164 LEU B CA 1
ATOM 3124 C C . LEU B 1 167 ? 6.323 -8.337 35.865 1.00 24.76 164 LEU B C 1
ATOM 3125 O O . LEU B 1 167 ? 7.210 -9.062 36.304 1.00 24.27 164 LEU B O 1
ATOM 3130 N N . SER B 1 168 ? 5.899 -8.401 34.619 1.00 25.49 165 SER B N 1
ATOM 3131 C CA . SER B 1 168 ? 6.464 -9.359 33.677 1.00 27.37 165 SER B CA 1
ATOM 3132 C C . SER B 1 168 ? 7.958 -9.093 33.423 1.00 27.65 165 SER B C 1
ATOM 3133 O O . SER B 1 168 ? 8.785 -10.007 33.476 1.00 26.15 165 SER B O 1
ATOM 3136 N N . ILE B 1 169 ? 8.274 -7.829 33.187 1.00 29.37 166 ILE B N 1
ATOM 3137 C CA . ILE B 1 169 ? 9.657 -7.378 32.941 1.00 30.76 166 ILE B CA 1
ATOM 3138 C C . ILE B 1 169 ? 10.535 -7.731 34.154 1.00 29.74 166 ILE B C 1
ATOM 3139 O O . ILE B 1 169 ? 11.664 -8.200 34.025 1.00 29.25 166 ILE B O 1
ATOM 3144 N N . LEU B 1 170 ? 9.986 -7.562 35.348 1.00 29.35 167 LEU B N 1
ATOM 3145 C CA . LEU B 1 170 ? 10.699 -7.884 36.582 1.00 28.07 167 LEU B CA 1
ATOM 3146 C C . LEU B 1 170 ? 10.657 -9.361 36.913 1.00 27.89 167 LEU B C 1
ATOM 3147 O O . LEU B 1 170 ? 11.265 -9.804 37.885 1.00 26.50 167 LEU B O 1
ATOM 3152 N N . GLN B 1 171 ? 9.929 -10.145 36.138 1.00 27.09 168 GLN B N 1
ATOM 3153 C CA . GLN B 1 171 ? 9.853 -11.585 36.403 1.00 27.59 168 GLN B CA 1
ATOM 3154 C C . GLN B 1 171 ? 9.302 -11.945 37.774 1.00 26.51 168 GLN B C 1
ATOM 3155 O O . GLN B 1 171 ? 9.765 -12.883 38.424 1.00 26.44 168 GLN B O 1
ATOM 3161 N N . ILE B 1 172 ? 8.271 -11.225 38.208 1.00 26.85 169 ILE B N 1
ATOM 3162 C CA . ILE B 1 172 ? 7.623 -11.551 39.482 1.00 26.35 169 ILE B CA 1
ATOM 3163 C C . ILE B 1 172 ? 6.100 -11.564 39.332 1.00 25.94 169 ILE B C 1
ATOM 3164 O O . ILE B 1 172 ? 5.553 -11.078 38.349 1.00 26.81 169 ILE B O 1
ATOM 3169 N N . ALA B 1 173 ? 5.434 -12.107 40.338 1.00 25.56 170 ALA B N 1
ATOM 3170 C CA . ALA B 1 173 ? 3.983 -12.059 40.453 1.00 25.18 170 ALA B CA 1
ATOM 3171 C C . ALA B 1 173 ? 3.601 -10.807 41.215 1.00 25.37 170 ALA B C 1
ATOM 3172 O O . ALA B 1 173 ? 4.432 -10.232 41.955 1.00 23.94 170 ALA B O 1
ATOM 3174 N N . PRO B 1 174 ? 2.333 -10.386 41.083 1.00 25.24 171 PRO B N 1
ATOM 3175 C CA . PRO B 1 174 ? 1.851 -9.205 41.794 1.00 25.66 171 PRO B CA 1
ATOM 3176 C C . PRO B 1 174 ? 2.105 -9.203 43.289 1.00 26.12 171 PRO B C 1
ATOM 3177 O O . PRO B 1 174 ? 2.410 -8.158 43.826 1.00 25.98 171 PRO B O 1
ATOM 3181 N N . SER B 1 175 ? 2.009 -10.362 43.959 1.00 26.59 172 SER B N 1
ATOM 3182 C CA . SER B 1 175 ? 2.119 -10.401 45.423 1.00 27.10 172 SER B CA 1
ATOM 3183 C C . SER B 1 175 ? 3.539 -10.196 45.894 1.00 27.44 172 SER B C 1
ATOM 3184 O O . SER B 1 175 ? 3.776 -10.070 47.086 1.00 28.68 172 SER B O 1
ATOM 3187 N N . GLU B 1 176 ? 4.482 -10.131 44.959 1.00 26.74 173 GLU B N 1
ATOM 3188 C CA . GLU B 1 176 ? 5.882 -9.872 45.256 1.00 26.33 173 GLU B CA 1
ATOM 3189 C C . GLU B 1 176 ? 6.293 -8.398 45.044 1.00 24.91 173 GLU B C 1
ATOM 3190 O O . G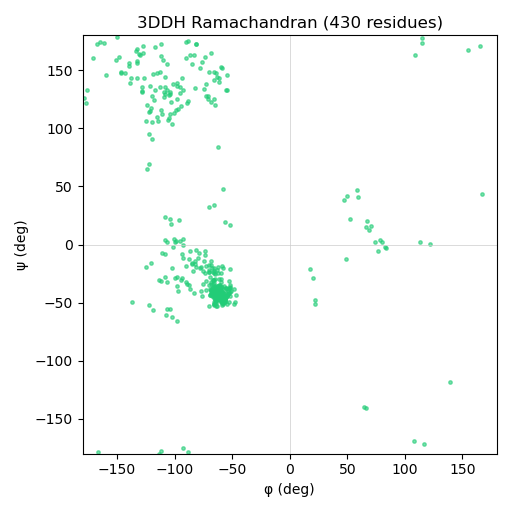LU B 1 176 ? 7.463 -8.033 45.216 1.00 23.99 173 GLU B O 1
ATOM 3196 N N . LEU B 1 177 ? 5.323 -7.565 44.687 1.00 24.74 174 LEU B N 1
ATOM 3197 C CA . LEU B 1 177 ? 5.540 -6.135 44.444 1.00 23.86 174 LEU B CA 1
ATOM 3198 C C . LEU B 1 177 ? 4.929 -5.277 45.565 1.00 23.96 174 LEU B C 1
ATOM 3199 O O . LEU B 1 177 ? 3.740 -5.435 45.943 1.00 24.61 174 LEU B O 1
ATOM 3204 N N . LEU B 1 178 ? 5.756 -4.371 46.077 1.00 23.32 175 LEU B N 1
ATOM 3205 C CA . LEU B 1 178 ? 5.314 -3.286 46.938 1.00 22.71 175 LEU B CA 1
ATOM 3206 C C . LEU B 1 178 ? 5.540 -1.996 46.176 1.00 22.26 175 LEU B C 1
ATOM 3207 O O . LEU B 1 178 ? 6.653 -1.689 45.760 1.00 21.90 175 LEU B O 1
ATOM 3220 N N . VAL B 1 180 ? 5.201 2.118 46.270 1.00 23.66 177 VAL B N 1
ATOM 3221 C CA . VAL B 1 180 ? 5.184 3.270 47.158 1.00 22.77 177 VAL B CA 1
ATOM 3222 C C . VAL B 1 180 ? 4.924 4.550 46.331 1.00 22.01 177 VAL B C 1
ATOM 3223 O O . VAL B 1 180 ? 5.633 4.845 45.388 1.00 22.05 177 VAL B O 1
ATOM 3227 N N . GLY B 1 181 ? 3.864 5.277 46.648 1.00 22.10 178 GLY B N 1
ATOM 3228 C CA . GLY B 1 181 ? 3.626 6.506 45.926 1.00 21.73 178 GLY B CA 1
ATOM 3229 C C . GLY B 1 181 ? 2.592 7.404 46.532 1.00 22.14 178 GLY B C 1
ATOM 3230 O O . GLY B 1 181 ? 1.892 7.025 47.450 1.00 21.30 178 GLY B O 1
ATOM 3231 N N . ASN B 1 182 ? 2.478 8.597 45.967 1.00 22.04 179 ASN B N 1
ATOM 3232 C CA . ASN B 1 182 ? 1.597 9.590 46.507 1.00 22.10 179 ASN B CA 1
ATOM 3233 C C . ASN B 1 182 ? 0.174 9.575 45.968 1.00 21.27 179 ASN B C 1
ATOM 3234 O O . ASN B 1 182 ? -0.673 10.160 46.600 1.00 21.22 179 ASN B O 1
ATOM 3239 N N . SER B 1 183 ? -0.042 8.948 44.821 1.00 21.89 180 SER B N 1
ATOM 3240 C CA . SER B 1 183 ? -1.342 8.925 44.155 1.00 22.91 180 SER B CA 1
ATOM 3241 C C . SER B 1 183 ? -2.083 7.634 44.386 1.00 23.14 180 SER B C 1
ATOM 3242 O O . SER B 1 183 ? -1.685 6.579 43.891 1.00 22.72 180 SER B O 1
ATOM 3245 N N . PHE B 1 184 ? -3.200 7.719 45.107 1.00 23.32 181 PHE B N 1
ATOM 3246 C CA . PHE B 1 184 ? -4.009 6.535 45.331 1.00 24.98 181 PHE B CA 1
ATOM 3247 C C . PHE B 1 184 ? -4.532 5.926 44.002 1.00 25.38 181 PHE B C 1
ATOM 3248 O O . PHE B 1 184 ? -4.481 4.712 43.775 1.00 25.70 181 PHE B O 1
ATOM 3256 N N . LYS B 1 185 ? -5.020 6.793 43.138 1.00 27.08 182 LYS B N 1
ATOM 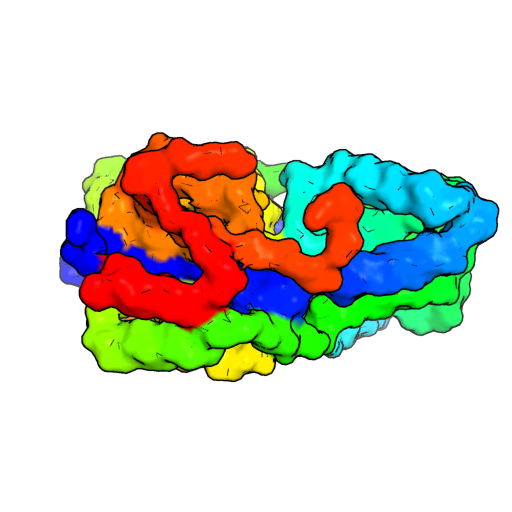3257 C CA . LYS B 1 185 ? -5.590 6.417 41.842 1.00 27.90 182 LYS B CA 1
ATOM 3258 C C . LYS B 1 185 ? -4.566 5.746 40.929 1.00 26.55 182 LYS B C 1
ATOM 3259 O O . LYS B 1 185 ? -4.838 4.706 40.355 1.00 24.03 182 LYS B O 1
ATOM 3265 N N . SER B 1 186 ? -3.371 6.317 40.821 1.00 25.65 183 SER B N 1
ATOM 3266 C CA . SER B 1 186 ? -2.359 5.822 39.871 1.00 26.06 183 SER B CA 1
ATOM 3267 C C . SER B 1 186 ? -1.286 4.888 40.454 1.00 25.56 183 SER B C 1
ATOM 3268 O O . SER B 1 186 ? -0.811 4.004 39.748 1.00 24.96 183 SER B O 1
ATOM 3271 N N . ASP B 1 187 ? -0.865 5.123 41.695 1.00 25.42 184 ASP B N 1
ATOM 3272 C CA . ASP B 1 187 ? 0.194 4.311 42.292 1.00 25.99 184 ASP B CA 1
ATOM 3273 C C . ASP B 1 187 ? -0.360 3.159 43.100 1.00 25.60 184 ASP B C 1
ATOM 3274 O O . ASP B 1 187 ? 0.305 2.148 43.212 1.00 26.49 184 ASP B O 1
ATOM 3279 N N . ILE B 1 188 ? -1.546 3.301 43.667 1.00 24.33 185 ILE B N 1
ATOM 3280 C CA . ILE B 1 188 ? -1.973 2.337 44.651 1.00 24.90 185 ILE B CA 1
ATOM 3281 C C . ILE B 1 188 ? -3.082 1.408 44.123 1.00 24.96 185 ILE B C 1
ATOM 3282 O O . ILE B 1 188 ? -2.901 0.186 44.101 1.00 25.89 185 ILE B O 1
ATOM 3287 N N . GLN B 1 189 ? -4.219 1.983 43.741 1.00 25.47 186 GLN B N 1
ATOM 3288 C CA . GLN B 1 189 ? -5.401 1.192 43.322 1.00 26.49 186 GLN B CA 1
ATOM 3289 C C . GLN B 1 189 ? -5.088 0.078 42.323 1.00 25.29 186 GLN B C 1
ATOM 3290 O O . GLN B 1 189 ? -5.528 -1.062 42.495 1.00 23.14 186 GLN B O 1
ATOM 3296 N N . PRO B 1 190 ? -4.360 0.405 41.250 1.00 24.68 187 PRO B N 1
ATOM 3297 C CA . PRO B 1 190 ? -4.134 -0.614 40.212 1.00 25.24 187 PRO B CA 1
ATOM 3298 C C . PRO B 1 190 ? -3.311 -1.783 40.704 1.00 25.34 187 PRO B C 1
ATOM 3299 O O . PRO B 1 190 ? -3.587 -2.956 40.349 1.00 26.36 187 PRO B O 1
ATOM 3303 N N . VAL B 1 191 ? -2.312 -1.472 41.540 1.00 25.20 188 VAL B N 1
ATOM 3304 C CA . VAL B 1 191 ? -1.445 -2.490 42.155 1.00 23.65 188 VAL B CA 1
ATOM 3305 C C . VAL B 1 191 ? -2.223 -3.377 43.156 1.00 23.77 188 VAL B C 1
ATOM 3306 O O . VAL B 1 191 ? -2.104 -4.629 43.138 1.00 23.27 188 VAL B O 1
ATOM 3310 N N . LEU B 1 192 ? -3.049 -2.763 43.998 1.00 23.39 189 LEU B N 1
ATOM 3311 C CA . LEU B 1 192 ? -3.904 -3.570 44.901 1.00 23.97 189 LEU B CA 1
ATOM 3312 C C . LEU B 1 192 ? -4.846 -4.479 44.093 1.00 25.27 189 LEU B C 1
ATOM 3313 O O . LEU B 1 192 ? -5.012 -5.645 44.384 1.00 25.15 189 LEU B O 1
ATOM 3318 N N . SER B 1 193 ? -5.454 -3.913 43.078 1.00 26.08 190 SER B N 1
ATOM 3319 C CA . SER B 1 193 ? -6.390 -4.670 42.245 1.00 28.44 190 SER B CA 1
ATOM 3320 C C . SER B 1 193 ? -5.731 -5.936 41.672 1.00 28.55 190 SER B C 1
ATOM 3321 O O . SER B 1 193 ? -6.344 -7.014 41.633 1.00 27.51 190 SER B O 1
ATOM 3324 N N . LEU B 1 194 ? -4.456 -5.835 41.309 1.00 27.61 191 LEU B N 1
ATOM 3325 C CA . LEU B 1 194 ? -3.727 -6.982 40.743 1.00 27.61 191 LEU B CA 1
ATOM 3326 C C . LEU B 1 194 ? -3.280 -8.021 41.728 1.00 28.32 191 LEU B C 1
ATOM 3327 O O . LEU B 1 194 ? -2.947 -9.133 41.331 1.00 29.10 191 LEU B O 1
ATOM 3332 N N . GLY B 1 195 ? -3.202 -7.675 43.016 1.00 27.11 192 GLY B N 1
ATOM 3333 C CA . GLY B 1 195 ? -2.695 -8.609 43.987 1.00 26.48 192 GLY B CA 1
ATOM 3334 C C . GLY B 1 195 ? -1.480 -8.116 44.762 1.00 25.23 192 GLY B C 1
ATOM 3335 O O . GLY B 1 195 ? -1.005 -8.801 45.650 1.00 25.42 192 GLY B O 1
ATOM 3336 N N . GLY B 1 196 ? -1.028 -6.901 44.487 1.00 25.47 193 GLY B N 1
ATOM 3337 C CA . GLY B 1 196 ? 0.162 -6.387 45.130 1.00 24.98 193 GLY B CA 1
ATOM 3338 C C . GLY B 1 196 ? -0.112 -5.598 46.381 1.00 24.86 193 GLY B C 1
ATOM 3339 O O . GLY B 1 196 ? -1.249 -5.510 46.836 1.00 23.97 193 GLY B O 1
ATOM 3340 N N . TYR B 1 197 ? 0.964 -5.027 46.925 1.00 24.30 194 TYR B N 1
ATOM 3341 C CA . TYR B 1 197 ? 0.968 -4.266 48.165 1.00 23.73 194 TYR B CA 1
ATOM 3342 C C . TYR B 1 197 ? 1.268 -2.796 47.841 1.00 23.85 194 TYR B C 1
ATOM 3343 O O . TYR B 1 197 ? 1.984 -2.491 46.890 1.00 23.39 194 TYR B O 1
ATOM 3352 N N . GLY B 1 198 ? 0.700 -1.903 48.635 1.00 23.74 195 GLY B N 1
ATOM 3353 C CA . GLY B 1 198 ? 0.882 -0.479 48.468 1.00 23.39 195 GLY B CA 1
ATOM 3354 C C . GLY B 1 198 ? 1.207 0.242 49.759 1.00 22.97 195 GLY B C 1
ATOM 3355 O O . GLY B 1 198 ? 0.700 -0.111 50.819 1.00 24.28 195 GLY B O 1
ATOM 3356 N N . VAL B 1 199 ? 2.067 1.244 49.656 1.00 22.98 196 VAL B N 1
ATOM 3357 C CA . VAL B 1 199 ? 2.244 2.246 50.714 1.00 22.11 196 VAL B CA 1
ATOM 3358 C C . VAL B 1 199 ? 1.925 3.623 50.077 1.00 22.15 196 VAL B C 1
ATOM 3359 O O . VAL B 1 199 ? 2.591 4.071 49.147 1.00 23.02 196 VAL B O 1
ATOM 3363 N N . HIS B 1 200 ? 0.866 4.237 50.575 1.00 22.11 197 HIS B N 1
ATOM 3364 C CA . HIS B 1 200 ? 0.371 5.546 50.136 1.00 22.08 197 HIS B CA 1
ATOM 3365 C C . HIS B 1 200 ? 0.950 6.622 51.044 1.00 21.83 197 HIS B C 1
ATOM 3366 O O . HIS B 1 200 ? 0.773 6.600 52.254 1.00 21.61 197 HIS B O 1
ATOM 3373 N N . ILE B 1 201 ? 1.695 7.526 50.444 1.00 23.30 198 ILE B N 1
ATOM 3374 C CA . ILE B 1 201 ? 2.300 8.652 51.124 1.00 24.29 198 ILE B CA 1
ATOM 3375 C C . ILE B 1 201 ? 1.732 9.905 50.463 1.00 24.44 198 ILE B C 1
ATOM 3376 O O . ILE B 1 201 ? 2.297 10.426 49.507 1.00 23.29 198 ILE B O 1
ATOM 3381 N N . PRO B 1 202 ? 0.620 10.413 50.999 1.00 25.90 199 PRO B N 1
ATOM 3382 C CA . PRO B 1 202 ? -0.014 11.576 50.357 1.00 26.84 199 PRO B CA 1
ATOM 3383 C C . PRO B 1 202 ? 0.909 12.807 50.328 1.00 27.77 199 PRO B C 1
ATOM 3384 O O . PRO B 1 202 ? 1.694 13.010 51.255 1.00 26.39 199 PRO B O 1
ATOM 3388 N N . PHE B 1 203 ? 0.843 13.576 49.240 1.00 28.81 200 PHE B N 1
ATOM 3389 C CA . PHE B 1 203 ? 1.640 14.781 49.072 1.00 30.29 200 PHE B CA 1
ATOM 3390 C C . PHE B 1 203 ? 0.738 15.978 49.329 1.00 32.97 200 PHE B C 1
ATOM 3391 O O . PHE B 1 203 ? -0.271 16.125 48.669 1.00 32.42 200 PHE B O 1
ATOM 3399 N N . GLU B 1 204 ? 1.099 16.822 50.278 1.00 36.15 201 GLU B N 1
ATOM 3400 C CA . GLU B 1 204 ? 0.200 17.892 50.753 1.00 39.71 201 GLU B CA 1
ATOM 3401 C C . GLU B 1 204 ? 0.581 19.244 50.162 1.00 40.19 201 GLU B C 1
ATOM 3402 O O . GLU B 1 204 ? 0.546 19.397 48.934 1.00 41.39 201 GLU B O 1
ATOM 3408 N N . GLU B 1 213 ? -10.032 10.582 46.666 1.00 42.80 210 GLU B N 1
ATOM 3409 C CA . GLU B 1 213 ? -10.835 9.817 47.646 1.00 42.40 210 GLU B CA 1
ATOM 3410 C C . GLU B 1 213 ? -10.266 8.380 47.726 1.00 40.75 210 GLU B C 1
ATOM 3411 O O . GLU B 1 213 ? -9.944 7.786 46.688 1.00 41.59 210 GLU B O 1
ATOM 3417 N N . THR B 1 214 ? -10.124 7.842 48.942 1.00 37.27 211 THR B N 1
ATOM 3418 C CA . THR B 1 214 ? -9.439 6.577 49.152 1.00 34.20 211 THR B CA 1
ATOM 3419 C C . THR B 1 214 ? -10.284 5.580 49.965 1.00 31.85 211 THR B C 1
ATOM 3420 O O . THR B 1 214 ? -11.325 5.908 50.504 1.00 30.17 211 THR B O 1
ATOM 3424 N N . PHE B 1 215 ? -9.798 4.357 50.035 1.00 28.67 212 PHE B N 1
ATOM 3425 C CA . PHE B 1 215 ? -10.338 3.356 50.932 1.00 28.86 212 PHE B CA 1
ATOM 3426 C C . PHE B 1 215 ? -9.190 2.560 51.548 1.00 27.38 212 PHE B C 1
ATOM 3427 O O . PHE B 1 215 ? -8.129 2.425 50.937 1.00 27.85 212 PHE B O 1
ATOM 3435 N N . ALA B 1 216 ? -9.427 2.015 52.727 1.00 26.73 213 ALA B N 1
ATOM 3436 C CA . ALA B 1 216 ? -8.476 1.135 53.405 1.00 27.07 213 ALA B CA 1
ATOM 3437 C C . ALA B 1 216 ? -8.504 -0.233 52.747 1.00 27.70 213 ALA B C 1
ATOM 3438 O O . ALA B 1 216 ? -9.485 -0.591 52.104 1.00 27.53 213 ALA B O 1
ATOM 3440 N N . HIS B 1 217 ? -7.424 -0.991 52.899 1.00 27.55 214 HIS B N 1
ATOM 3441 C CA . HIS B 1 217 ? -7.321 -2.308 52.279 1.00 28.12 214 HIS B CA 1
ATOM 3442 C C . HIS B 1 217 ? -6.259 -3.122 53.020 1.00 27.84 214 HIS B C 1
ATOM 3443 O O . HIS B 1 217 ? -5.265 -2.573 53.491 1.00 26.54 214 HIS B O 1
ATOM 3450 N N . GLU B 1 218 ? -6.452 -4.428 53.124 1.00 27.83 215 GLU B N 1
ATOM 3451 C CA . GLU B 1 218 ? -5.485 -5.240 53.878 1.00 29.25 215 GLU B CA 1
ATOM 3452 C C . GLU B 1 218 ? -4.070 -5.190 53.347 1.00 26.95 215 GLU B C 1
ATOM 3453 O O . GLU B 1 218 ? -3.148 -5.320 54.132 1.00 27.34 215 GLU B O 1
ATOM 3459 N N . ARG B 1 219 ? -3.901 -4.985 52.044 1.00 26.53 216 ARG B N 1
ATOM 3460 C CA . ARG B 1 219 ? -2.567 -4.849 51.439 1.00 26.37 216 ARG B CA 1
ATOM 3461 C C . ARG B 1 219 ? -2.110 -3.402 51.253 1.00 25.18 216 ARG B C 1
ATOM 3462 O O . ARG B 1 219 ? -1.170 -3.143 50.511 1.00 26.05 216 ARG B O 1
ATOM 3470 N N . LEU B 1 220 ? -2.700 -2.486 52.010 1.00 23.61 217 LEU B N 1
ATOM 3471 C CA . LEU B 1 220 ? -2.378 -1.081 51.918 1.00 23.58 217 LEU B CA 1
ATOM 3472 C C . LEU B 1 220 ? -2.059 -0.499 53.283 1.00 23.09 217 LEU B C 1
ATOM 3473 O O . LEU B 1 220 ? -2.790 -0.701 54.270 1.00 23.27 217 LEU B O 1
ATOM 3478 N N . LYS B 1 221 ? -0.997 0.292 53.306 1.00 23.34 218 LYS B N 1
ATOM 3479 C CA . LYS B 1 221 ? -0.716 1.179 54.423 1.00 23.61 218 LYS B CA 1
ATOM 3480 C C . LYS B 1 221 ? -0.523 2.597 53.917 1.00 23.42 218 LYS B C 1
ATOM 3481 O O . LYS B 1 221 ? 0.058 2.811 52.872 1.00 22.33 218 LYS B O 1
ATOM 3487 N N . GLN B 1 222 ? -0.998 3.551 54.708 1.00 24.56 219 GLN B N 1
ATOM 3488 C CA . GLN B 1 222 ? -0.779 4.954 54.501 1.00 26.05 219 GLN B CA 1
ATOM 3489 C C . GLN B 1 222 ? 0.157 5.441 55.572 1.00 24.96 219 GLN B C 1
ATOM 3490 O O . GLN B 1 222 ? -0.048 5.131 56.733 1.00 25.32 219 GLN B O 1
ATOM 3496 N N . VAL B 1 223 ? 1.200 6.167 55.175 1.00 23.48 220 VAL B N 1
ATOM 3497 C CA . VAL B 1 223 ? 2.119 6.810 56.103 1.00 23.35 220 VAL B CA 1
ATOM 3498 C C . VAL B 1 223 ? 2.305 8.270 55.728 1.00 24.11 220 VAL B C 1
ATOM 3499 O O . VAL B 1 223 ? 2.005 8.702 54.610 1.00 22.79 220 VAL B O 1
ATOM 3503 N N . LYS B 1 224 ? 2.832 9.021 56.682 1.00 24.89 221 LYS B N 1
ATOM 3504 C CA . LYS B 1 224 ? 3.011 10.447 56.559 1.00 25.92 221 LYS B CA 1
ATOM 3505 C C . LYS B 1 224 ? 4.274 10.793 55.820 1.00 24.85 221 LYS B C 1
ATOM 3506 O O . LYS B 1 224 ? 4.274 11.726 55.034 1.00 26.00 221 LYS B O 1
ATOM 3512 N N . ARG B 1 225 ? 5.365 10.091 56.107 1.00 24.64 222 ARG B N 1
ATOM 3513 C CA . ARG B 1 225 ? 6.630 10.325 55.413 1.00 24.94 222 ARG B CA 1
ATOM 3514 C C . ARG B 1 225 ? 7.339 9.018 55.111 1.00 24.70 222 ARG B C 1
ATOM 3515 O O . ARG B 1 225 ? 7.106 7.997 55.736 1.00 23.33 222 ARG B O 1
ATOM 3523 N N . LEU B 1 226 ? 8.192 9.070 54.109 1.00 24.21 223 LEU B N 1
ATOM 3524 C CA . LEU B 1 226 ? 8.693 7.867 53.496 1.00 24.04 223 LEU B CA 1
ATOM 3525 C C . LEU B 1 226 ? 9.479 7.007 54.450 1.00 23.08 223 LEU B C 1
ATOM 3526 O O . LEU B 1 226 ? 9.412 5.785 54.334 1.00 24.26 223 LEU B O 1
ATOM 3531 N N . ASP B 1 227 ? 10.226 7.607 55.374 1.00 22.81 224 ASP B N 1
ATOM 3532 C CA . ASP B 1 227 ? 10.979 6.817 56.337 1.00 23.51 224 ASP B CA 1
ATOM 3533 C C . ASP B 1 227 ? 10.157 5.934 57.275 1.00 23.71 224 ASP B C 1
ATOM 3534 O O . ASP B 1 227 ? 10.672 4.952 57.802 1.00 24.09 224 ASP B O 1
ATOM 3539 N N . ASP B 1 228 ? 8.874 6.239 57.404 1.00 23.70 225 ASP B N 1
ATOM 3540 C CA . ASP B 1 228 ? 7.942 5.412 58.166 1.00 23.58 225 ASP B CA 1
ATOM 3541 C C . ASP B 1 228 ? 7.771 4.056 57.489 1.00 24.75 225 ASP B C 1
ATOM 3542 O O . ASP B 1 228 ? 7.348 3.101 58.101 1.00 25.94 225 ASP B O 1
ATOM 3547 N N . LEU B 1 229 ? 8.103 3.969 56.204 1.00 25.06 226 LEU B N 1
ATOM 3548 C CA . LEU B 1 229 ? 8.123 2.710 55.481 1.00 25.98 226 LEU B CA 1
ATOM 3549 C C . LEU B 1 229 ? 8.970 1.660 56.187 1.00 25.94 226 LEU B C 1
ATOM 3550 O O . LEU B 1 229 ? 8.623 0.493 56.183 1.00 25.73 226 LEU B O 1
ATOM 3555 N N . LEU B 1 230 ? 10.092 2.079 56.763 1.00 26.64 227 LEU B N 1
ATOM 3556 C CA . LEU B 1 230 ? 11.058 1.146 57.326 1.00 27.02 227 LEU B CA 1
ATOM 3557 C C . LEU B 1 230 ? 10.499 0.305 58.478 1.00 27.69 227 LEU B C 1
ATOM 3558 O O . LEU B 1 230 ? 10.750 -0.891 58.540 1.00 27.16 227 LEU B O 1
ATOM 3563 N N . SER B 1 231 ? 9.680 0.889 59.342 1.00 27.66 228 SER B N 1
ATOM 3564 C CA . SER B 1 231 ? 9.044 0.102 60.401 1.00 29.47 228 SER B CA 1
ATOM 3565 C C . SER B 1 231 ? 8.000 -0.874 59.846 1.00 29.49 228 SER B C 1
ATOM 3566 O O . SER B 1 231 ? 7.726 -1.908 60.457 1.00 28.88 228 SER B O 1
ATOM 3569 N N . LEU B 1 232 ? 7.382 -0.550 58.703 1.00 30.25 229 LEU B N 1
ATOM 3570 C CA . LEU B 1 232 ? 6.364 -1.434 58.112 1.00 30.90 229 LEU B CA 1
ATOM 3571 C C . LEU B 1 232 ? 6.968 -2.721 57.555 1.00 32.52 229 LEU B C 1
ATOM 3572 O O . LEU B 1 232 ? 6.284 -3.728 57.400 1.00 32.46 229 LEU B O 1
ATOM 3577 N N . LEU B 1 233 ? 8.251 -2.664 57.235 1.00 35.35 230 LEU B N 1
ATOM 3578 C CA . LEU B 1 233 ? 8.945 -3.783 56.652 1.00 37.22 230 LEU B CA 1
ATOM 3579 C C . LEU B 1 233 ? 9.460 -4.748 57.699 1.00 39.95 230 LEU B C 1
ATOM 3580 O O . LEU B 1 233 ? 9.814 -5.894 57.366 1.00 41.14 230 LEU B O 1
ATOM 3585 N N . GLY B 1 234 ? 9.505 -4.302 58.959 1.00 41.76 231 GLY B N 1
ATOM 3586 C CA . GLY B 1 234 ? 10.088 -5.095 60.037 1.00 43.21 231 GLY B CA 1
ATOM 3587 C C . GLY B 1 234 ? 9.028 -5.845 60.820 1.00 44.08 231 GLY B C 1
ATOM 3588 O O . GLY B 1 234 ? 8.309 -6.675 60.250 1.00 45.92 231 GLY B O 1
#

Nearest PDB structures (foldseek):
  3ddh-assembly1_B  TM=1.003E+00  e=2.686E-39  Bacteroides thetaiotaomicron
  3ddh-assembly1_A  TM=9.910E-01  e=1.074E-37  Bacteroides thetaiotaomicron
  2pke-assembly1_A  TM=9.025E-01  e=2.192E-20  Xanthomonas campestris pv. campestris
  2pke-assembly1_B  TM=8.561E-01  e=7.645E-20  Xanthomonas campestris pv. campestris
  4knv-assembly2_B  TM=7.169E-01  e=1.415E-11  Homo sapiens

Solvent-accessible surface area: 20211 Å² total

Sequence (439 aa):
AKELIKVIAFDADDTLWSNEEPFFQEVEKQYTDLLKPYGTSKEISAALFQTENNLQILGYGAKAFTISVETALQISNGKIAADIIRQIVDLGKSLLKPIELLPGVKETLKTLKETGKYKLVVATKGDLLDQENKLERSGLSPYFDHIEVSDKTEKEYLRLLSILQIAPSELLVGNSFKSDIQPVLSLGGYGVHIPFEVWKHETFAHERLKQVKRLDDLLSLLGKELIKVIAFDADDTLWSNEPFFFQQEVEKQYTDLLKPYGTSKEISAA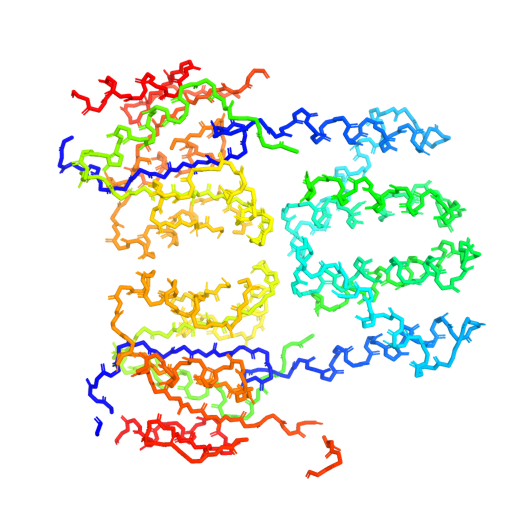LFQTENNLQILGYGAKAFTISVETALQISNGKIAADIIRQIVDLGKSLLKPIELLPGVKETLKTLKETGKYKLVVATKGDLLDQENKLERSGLSPYFDHIEVSDKTEKEYLRLLSILQIAPSELLVGNSFKSDIQPVLSLGGYGVHIPFEETFAHERLKQVKRLDDLLSLLG

Secondary structure (DSSP, 8-state):
---S--EEEE--BTTTB--HHHHHHHHHHHHHHTGGGS-HHHHHHHHHHH---HHHH-SSHHHHHH--HHHHHHTTT---HHHHHHHHHHHHHHT----BPTTHHHHHHHHHHH---EEEEE--S-HHHHHHHHHHHT-GGG-SEEE----SHHHHHHHHHHHT--GGGB--BS-IIIIIHHHHHHT--EEE-------------TTEEE-SSGGGHHHH--/--S--EEEE--BTTTB--HHHHHHHHHHHHHHTGGG--HHHHHHHHHHH---HHHH-SSHHHHHH--HHHHHHTTT-S-HHHHHHHHHHHHHHT----BPTTHHHHHHHHHHHT-SEEEEE--S-HHHHHHHHHHHT-GGG-SEEE----SHHHHHHHHHHTT--GGGB--BS-IIIIIHHHHHHT--EEE---------TTEEE-SSGGGHHHHH-

InterPro domains:
  IPR023198 Phosphoglycolate phosphatase-like, domain 2 [G3DSA:1.10.150.240] (20-100)
  IPR023214 HAD superfamily [G3DSA:3.40.50.1000] (7-207)
  IPR036412 HAD-like superfamily [SSF56784] (5-230)
  IPR051540 S-2-haloalkanoic acid dehalogenase [PTHR43316] (1-227)

Radius of gyration: 23.31 Å; Cα contacts (8 Å, |Δi|>4): 722; chains: 2; bounding box: 44×61×64 Å

Organism: Bacteroides thetaiotaomicron (strain ATCC 29148 / DSM 2079 / JCM 5827 / CCUG 10774 / NCTC 10582 / VPI-5482 / E50) (NCBI:txid226186)